Protein AF-0000000079855288 (afdb_homodimer)

InterPro domains:
  IPR000943 RNA polymerase sigma-70 [PS00715] (51-64)
  IPR007627 RNA polymerase sigma-70 region 2 [PF04542] (28-95)
  IPR013325 RNA polymerase sigma factor, region 2 [SSF88946] (9-95)
  IPR014284 RNA polymerase sigma-70-like domain [TIGR02937] (25-199)
  IPR016032 Signal transduction response regulator, C-terminal effector [SSF46894] (146-198)
  IPR016371 RNA polymerase sigma-H factor [PIRSF002939] (2-201)
  IPR036388 Winged helix-like DNA-binding domain superfamily [G3DSA:1.10.10.10] (116-202)

Structure (mmCIF, N/CA/C/O backbone):
data_AF-0000000079855288-model_v1
#
loop_
_entity.id
_entity.type
_entity.pdbx_description
1 polymer 'RNA polymerase sigma factor SigS'
#
loop_
_atom_site.group_PDB
_atom_site.id
_atom_site.type_symbol
_atom_site.label_atom_id
_atom_site.label_alt_id
_atom_site.label_comp_id
_atom_site.label_asym_id
_atom_site.label_entity_id
_atom_site.label_seq_id
_atom_site.pdbx_PDB_ins_code
_atom_site.Cartn_x
_atom_site.Cartn_y
_atom_site.Cartn_z
_atom_site.occupancy
_atom_site.B_iso_or_equiv
_atom_site.auth_seq_id
_atom_site.auth_comp_id
_atom_site.auth_asym_id
_atom_site.auth_atom_id
_atom_site.pdbx_PDB_model_num
ATOM 1 N N . MET A 1 1 ? 21.812 0.173 -15.125 1 45.97 1 MET A N 1
ATOM 2 C CA . MET A 1 1 ? 21.781 1.56 -14.672 1 45.97 1 MET A CA 1
ATOM 3 C C . MET A 1 1 ? 20.375 2.137 -14.789 1 45.97 1 MET A C 1
ATOM 5 O O . MET A 1 1 ? 19.734 2.029 -15.844 1 45.97 1 MET A O 1
ATOM 9 N N . ASN A 1 2 ? 19.641 2.453 -13.617 1 65.38 2 ASN A N 1
ATOM 10 C CA . ASN A 1 2 ? 18.234 2.857 -13.703 1 65.38 2 ASN A CA 1
ATOM 11 C C . ASN A 1 2 ? 18.062 4.117 -14.547 1 65.38 2 ASN A C 1
ATOM 13 O O . ASN A 1 2 ? 18.641 5.16 -14.234 1 65.38 2 ASN A O 1
ATOM 17 N N . ARG A 1 3 ? 17.688 3.936 -15.914 1 80.44 3 ARG A N 1
ATOM 18 C CA . ARG A 1 3 ? 17.422 4.926 -16.953 1 80.44 3 ARG A CA 1
ATOM 19 C C . ARG A 1 3 ? 16.844 6.203 -16.359 1 80.44 3 ARG A C 1
ATOM 21 O O . ARG A 1 3 ? 17.047 7.293 -16.906 1 80.44 3 ARG A O 1
ATOM 28 N N . TYR A 1 4 ? 16.406 6.16 -15.109 1 89.62 4 TYR A N 1
ATOM 29 C CA . TYR A 1 4 ? 15.641 7.297 -14.609 1 89.62 4 TYR A CA 1
ATOM 30 C C . TYR A 1 4 ? 16.375 8 -13.477 1 89.62 4 TYR A C 1
ATOM 32 O O . TYR A 1 4 ? 15.953 9.062 -13.016 1 89.62 4 TYR A O 1
ATOM 40 N N . GLU A 1 5 ? 17.531 7.512 -13.047 1 86.88 5 GLU A N 1
ATOM 41 C CA . GLU A 1 5 ? 18.188 7.934 -11.82 1 86.88 5 GLU A CA 1
ATOM 42 C C . GLU A 1 5 ? 18.688 9.375 -11.922 1 86.88 5 GLU A C 1
ATOM 44 O O . GLU A 1 5 ? 18.812 10.07 -10.914 1 86.88 5 GLU A O 1
ATOM 49 N N . ASN A 1 6 ? 18.938 9.852 -13.125 1 90.06 6 ASN A N 1
ATOM 50 C CA . ASN A 1 6 ? 19.516 11.18 -13.281 1 90.06 6 ASN A CA 1
ATOM 51 C C . ASN A 1 6 ? 18.453 12.211 -13.625 1 90.06 6 ASN A C 1
ATOM 53 O O . ASN A 1 6 ? 18.766 13.359 -13.953 1 90.06 6 ASN A O 1
ATOM 57 N N . MET A 1 7 ? 17.281 11.906 -13.562 1 94.5 7 MET A N 1
ATOM 58 C CA . MET A 1 7 ? 16.172 12.812 -13.867 1 94.5 7 MET A CA 1
ATOM 59 C C . MET A 1 7 ? 15.438 13.219 -12.602 1 94.5 7 MET A C 1
ATOM 61 O O . MET A 1 7 ? 15.359 12.438 -11.648 1 94.5 7 MET A O 1
ATOM 65 N N . THR A 1 8 ? 14.938 14.469 -12.664 1 94.56 8 THR A N 1
ATOM 66 C CA . THR A 1 8 ? 14.109 14.906 -11.547 1 94.56 8 THR A CA 1
ATOM 67 C C . THR A 1 8 ? 12.727 14.258 -11.609 1 94.56 8 THR A C 1
ATOM 69 O O . THR A 1 8 ? 12.305 13.789 -12.664 1 94.56 8 THR A O 1
ATOM 72 N N . ASP A 1 9 ? 12.055 14.219 -10.539 1 96.56 9 ASP A N 1
ATOM 73 C CA . ASP A 1 9 ? 10.711 13.664 -10.508 1 96.56 9 ASP A CA 1
ATOM 74 C C . ASP A 1 9 ? 9.781 14.43 -11.453 1 96.56 9 ASP A C 1
ATOM 76 O O . ASP A 1 9 ? 8.914 13.836 -12.102 1 96.56 9 ASP A O 1
ATOM 80 N N . GLU A 1 10 ? 9.969 15.703 -11.5 1 96.31 10 GLU A N 1
ATOM 81 C CA . GLU A 1 10 ? 9.164 16.562 -12.375 1 96.31 10 GLU A CA 1
ATOM 82 C C . GLU A 1 10 ? 9.375 16.188 -13.844 1 96.31 10 GLU A C 1
ATOM 84 O O . GLU A 1 10 ? 8.414 16.125 -14.609 1 96.31 10 GLU A O 1
ATOM 89 N N . GLN A 1 11 ? 10.609 15.945 -14.172 1 95.31 11 GLN A N 1
ATOM 90 C CA . GLN A 1 11 ? 10.922 15.5 -15.523 1 95.31 11 GLN A CA 1
ATOM 91 C C . GLN A 1 11 ? 10.258 14.156 -15.82 1 95.31 11 GLN A C 1
ATOM 93 O O . GLN A 1 11 ? 9.719 13.953 -16.906 1 95.31 11 GLN A O 1
ATOM 98 N N . LEU A 1 12 ? 10.32 13.305 -14.883 1 96.81 12 LEU A N 1
ATOM 99 C CA . LEU A 1 12 ? 9.734 11.969 -15.031 1 96.81 12 LEU A CA 1
ATOM 100 C C . LEU A 1 12 ? 8.227 12.055 -15.211 1 96.81 12 LEU A C 1
ATOM 102 O O . LEU A 1 12 ? 7.652 11.344 -16.047 1 96.81 12 LEU A O 1
ATOM 106 N N . ILE A 1 13 ? 7.621 12.875 -14.453 1 95.94 13 ILE A N 1
ATOM 107 C CA . ILE A 1 13 ? 6.176 13.039 -14.539 1 95.94 13 ILE A CA 1
ATOM 108 C C . ILE A 1 13 ? 5.801 13.602 -15.914 1 95.94 13 ILE A C 1
ATOM 110 O O . ILE A 1 13 ? 4.781 13.219 -16.484 1 95.94 13 ILE A O 1
ATOM 114 N N . ASP A 1 14 ? 6.617 14.508 -16.422 1 94.88 14 ASP A N 1
ATOM 115 C CA . ASP A 1 14 ? 6.398 15.031 -17.766 1 94.88 14 ASP A CA 1
ATOM 116 C C . ASP A 1 14 ? 6.441 13.914 -18.797 1 94.88 14 ASP A C 1
ATOM 118 O O . ASP A 1 14 ? 5.617 13.875 -19.719 1 94.88 14 ASP A O 1
ATOM 122 N N . MET A 1 15 ? 7.41 13.102 -18.688 1 95.75 15 MET A N 1
ATOM 123 C CA . MET A 1 15 ? 7.535 11.961 -19.594 1 95.75 15 MET A CA 1
ATOM 124 C C . MET A 1 15 ? 6.348 11.016 -19.438 1 95.75 15 MET A C 1
ATOM 126 O O . MET A 1 15 ? 5.887 10.43 -20.422 1 95.75 15 MET A O 1
ATOM 130 N N . LEU A 1 16 ? 5.895 10.859 -18.219 1 95.62 16 LEU A N 1
ATOM 131 C CA . LEU A 1 16 ? 4.707 10.047 -17.969 1 95.62 16 LEU A CA 1
ATOM 132 C C . LEU A 1 16 ? 3.502 10.602 -18.719 1 95.62 16 LEU A C 1
ATOM 134 O O . LEU A 1 16 ? 2.744 9.844 -19.328 1 95.62 16 LEU A O 1
ATOM 138 N N . ARG A 1 17 ? 3.381 11.883 -18.672 1 94.38 17 ARG A N 1
ATOM 139 C CA . ARG A 1 17 ? 2.279 12.531 -19.375 1 94.38 17 ARG A CA 1
ATOM 140 C C . ARG A 1 17 ? 2.4 12.344 -20.891 1 94.38 17 ARG A C 1
ATOM 142 O O . ARG A 1 17 ? 1.396 12.336 -21.609 1 94.38 17 ARG A O 1
ATOM 149 N N . ALA A 1 18 ? 3.598 12.148 -21.344 1 94.81 18 ALA A N 1
ATOM 150 C CA . ALA A 1 18 ? 3.857 11.953 -22.766 1 94.81 18 ALA A CA 1
ATOM 151 C C . ALA A 1 18 ? 3.682 10.484 -23.156 1 94.81 18 ALA A C 1
ATOM 153 O O . ALA A 1 18 ? 3.928 10.109 -24.312 1 94.81 18 ALA A O 1
ATOM 154 N N . GLY A 1 19 ? 3.369 9.641 -22.203 1 92.88 19 GLY A N 1
ATOM 155 C CA . GLY A 1 19 ? 2.945 8.305 -22.594 1 92.88 19 GLY A CA 1
ATOM 156 C C . GLY A 1 19 ? 3.838 7.211 -22.047 1 92.88 19 GLY A C 1
ATOM 157 O O . GLY A 1 19 ? 3.621 6.027 -22.312 1 92.88 19 GLY A O 1
ATOM 158 N N . GLN A 1 20 ? 4.844 7.559 -21.281 1 94 20 GLN A N 1
ATOM 159 C CA . GLN A 1 20 ? 5.73 6.551 -20.703 1 94 20 GLN A CA 1
ATOM 160 C C . GLN A 1 20 ? 5.188 6.023 -19.391 1 94 20 GLN A C 1
ATOM 162 O O . GLN A 1 20 ? 5.68 6.391 -18.312 1 94 20 GLN A O 1
ATOM 167 N N . GLU A 1 21 ? 4.336 5.051 -19.469 1 91.06 21 GLU A N 1
ATOM 168 C CA . GLU A 1 21 ? 3.52 4.594 -18.359 1 91.06 21 GLU A CA 1
ATOM 169 C C . GLU A 1 21 ? 4.371 3.869 -17.312 1 91.06 21 GLU A C 1
ATOM 171 O O . GLU A 1 21 ? 4.016 3.834 -16.125 1 91.06 21 GLU A O 1
ATOM 176 N N . GLU A 1 22 ? 5.488 3.352 -17.703 1 91.69 22 GLU A N 1
ATOM 177 C CA . GLU A 1 22 ? 6.352 2.596 -16.797 1 91.69 22 GLU A CA 1
ATOM 178 C C . GLU A 1 22 ? 6.949 3.5 -15.727 1 91.69 22 GLU A C 1
ATOM 180 O O . GLU A 1 22 ? 7.449 3.016 -14.703 1 91.69 22 GLU A O 1
ATOM 185 N N . ILE A 1 23 ? 6.91 4.762 -15.992 1 95.12 23 ILE A N 1
ATOM 186 C CA . ILE A 1 23 ? 7.484 5.73 -15.062 1 95.12 23 ILE A CA 1
ATOM 187 C C . ILE A 1 23 ? 6.719 5.699 -13.742 1 95.12 23 ILE A C 1
ATOM 189 O O . ILE A 1 23 ? 7.305 5.898 -12.672 1 95.12 23 ILE A O 1
ATOM 193 N N . THR A 1 24 ? 5.43 5.367 -13.805 1 95.19 24 THR A N 1
ATOM 194 C CA . THR A 1 24 ? 4.637 5.258 -12.586 1 95.19 24 THR A CA 1
ATOM 195 C C . THR A 1 24 ? 5.23 4.215 -11.641 1 95.19 24 THR A C 1
ATOM 197 O O . THR A 1 24 ? 5.371 4.465 -10.445 1 95.19 24 THR A O 1
ATOM 200 N N . ASP A 1 25 ? 5.656 3.139 -12.188 1 93.12 25 ASP A N 1
ATOM 201 C CA . ASP A 1 25 ? 6.266 2.078 -11.391 1 93.12 25 ASP A CA 1
ATOM 202 C C . ASP A 1 25 ? 7.531 2.572 -10.688 1 93.12 25 ASP A C 1
ATOM 204 O O . ASP A 1 25 ? 7.758 2.27 -9.516 1 93.12 25 ASP A O 1
ATOM 208 N N . TYR A 1 26 ? 8.258 3.268 -11.453 1 95.44 26 TYR A N 1
ATOM 209 C CA . TYR A 1 26 ? 9.523 3.773 -10.93 1 95.44 26 TYR A CA 1
ATOM 210 C C . TYR A 1 26 ? 9.289 4.73 -9.766 1 95.44 26 TYR A C 1
ATOM 212 O O . TYR A 1 26 ? 9.93 4.617 -8.719 1 95.44 26 TYR A O 1
ATOM 220 N N . ILE A 1 27 ? 8.406 5.645 -9.961 1 97.25 27 ILE A N 1
ATOM 221 C CA . ILE A 1 27 ? 8.148 6.656 -8.945 1 97.25 27 ILE A CA 1
ATOM 222 C C . ILE A 1 27 ? 7.531 6 -7.711 1 97.25 27 ILE A C 1
ATOM 224 O O . ILE A 1 27 ? 7.883 6.344 -6.578 1 97.25 27 ILE A O 1
ATOM 228 N N . MET A 1 28 ? 6.633 5.07 -7.918 1 97 28 MET A N 1
ATOM 229 C CA . MET A 1 28 ? 6.035 4.359 -6.793 1 97 28 MET A CA 1
ATOM 230 C C . MET A 1 28 ? 7.102 3.658 -5.961 1 97 28 MET A C 1
ATOM 232 O O . MET A 1 28 ? 7.078 3.725 -4.73 1 97 28 MET A O 1
ATOM 236 N N . ASN A 1 29 ? 7.996 3.025 -6.617 1 95.38 29 ASN A N 1
ATOM 237 C CA . ASN A 1 29 ? 9.078 2.346 -5.914 1 95.38 29 ASN A CA 1
ATOM 238 C C . ASN A 1 29 ? 9.977 3.334 -5.18 1 95.38 29 ASN A C 1
ATOM 240 O O . ASN A 1 29 ? 10.398 3.08 -4.047 1 95.38 29 ASN A O 1
ATOM 244 N N . LYS A 1 30 ? 10.242 4.41 -5.785 1 96.25 30 LYS A N 1
ATOM 245 C CA . LYS A 1 30 ? 11.117 5.441 -5.238 1 96.25 30 LYS A CA 1
ATOM 246 C C . LYS A 1 30 ? 10.547 6.02 -3.945 1 96.25 30 LYS A C 1
ATOM 248 O O . LYS A 1 30 ? 11.305 6.395 -3.045 1 96.25 30 LYS A O 1
ATOM 253 N N . TYR A 1 31 ? 9.25 6.027 -3.834 1 97.44 31 TYR A N 1
ATOM 254 C CA . TYR A 1 31 ? 8.617 6.746 -2.734 1 97.44 31 TYR A CA 1
ATOM 255 C C . TYR A 1 31 ? 8.07 5.777 -1.692 1 97.44 31 TYR A C 1
ATOM 257 O O . TYR A 1 31 ? 7.383 6.188 -0.754 1 97.44 31 TYR A O 1
ATOM 265 N N . LYS A 1 32 ? 8.336 4.504 -1.78 1 96.5 32 LYS A N 1
ATOM 266 C CA . LYS A 1 32 ? 7.855 3.488 -0.846 1 96.5 32 LYS A CA 1
ATOM 267 C C . LYS A 1 32 ? 8.25 3.832 0.588 1 96.5 32 LYS A C 1
ATOM 269 O O . LYS A 1 32 ? 7.434 3.705 1.506 1 96.5 32 LYS A O 1
ATOM 274 N N . ASN A 1 33 ? 9.453 4.273 0.714 1 95.44 33 ASN A N 1
ATOM 275 C CA . ASN A 1 33 ? 9.953 4.582 2.053 1 95.44 33 ASN A CA 1
ATOM 276 C C . ASN A 1 33 ? 9.219 5.777 2.658 1 95.44 33 ASN A C 1
ATOM 278 O O . ASN A 1 33 ? 8.984 5.816 3.867 1 95.44 33 ASN A O 1
ATOM 282 N N . LEU A 1 34 ? 8.984 6.738 1.833 1 95.81 34 LEU A N 1
ATOM 283 C CA . LEU A 1 34 ? 8.227 7.891 2.312 1 95.81 34 LEU A CA 1
ATOM 284 C C . LEU A 1 34 ? 6.855 7.461 2.82 1 95.81 34 LEU A C 1
ATOM 286 O O . LEU A 1 34 ? 6.422 7.898 3.889 1 95.81 34 LEU A O 1
ATOM 290 N N . VAL A 1 35 ? 6.156 6.613 2.062 1 97.75 35 VAL A N 1
ATOM 291 C CA . VAL A 1 35 ? 4.836 6.121 2.441 1 97.75 35 VAL A CA 1
ATOM 292 C C . VAL A 1 35 ? 4.926 5.367 3.766 1 97.75 35 VAL A C 1
ATOM 294 O O . VAL A 1 35 ? 4.117 5.59 4.668 1 97.75 35 VAL A O 1
ATOM 297 N N . ARG A 1 36 ? 5.887 4.535 3.885 1 94.81 36 ARG A N 1
ATOM 298 C CA . ARG A 1 36 ? 6.055 3.744 5.102 1 94.81 36 ARG A CA 1
ATOM 299 C C . ARG A 1 36 ? 6.281 4.641 6.312 1 94.81 36 ARG A C 1
ATOM 301 O O . ARG A 1 36 ? 5.676 4.434 7.367 1 94.81 36 ARG A O 1
ATOM 308 N N . LYS A 1 37 ? 7.156 5.562 6.199 1 93.31 37 LYS A N 1
ATOM 309 C CA . LYS A 1 37 ? 7.484 6.477 7.289 1 93.31 37 LYS A CA 1
ATOM 310 C C . LYS A 1 37 ? 6.246 7.223 7.773 1 93.31 37 LYS A C 1
ATOM 312 O O . LYS A 1 37 ? 5.984 7.297 8.977 1 93.31 37 LYS A O 1
ATOM 317 N N . LYS A 1 38 ? 5.547 7.719 6.863 1 94.44 38 LYS A N 1
ATOM 318 C CA . LYS A 1 38 ? 4.367 8.508 7.215 1 94.44 38 LYS A CA 1
ATOM 319 C C . LYS A 1 38 ? 3.262 7.625 7.781 1 94.44 38 LYS A C 1
ATOM 321 O O . LYS A 1 38 ? 2.559 8.023 8.711 1 94.44 38 LYS A O 1
ATOM 326 N N . ALA A 1 39 ? 3.072 6.48 7.18 1 94.38 39 ALA A N 1
ATOM 327 C CA . ALA A 1 39 ? 2.086 5.531 7.699 1 94.38 39 ALA A CA 1
ATOM 328 C C . ALA A 1 39 ? 2.426 5.113 9.125 1 94.38 39 ALA A C 1
ATOM 330 O O . ALA A 1 39 ? 1.537 4.984 9.969 1 94.38 39 ALA A O 1
ATOM 331 N N . LYS A 1 40 ? 3.68 4.867 9.391 1 88.88 40 LYS A N 1
ATOM 332 C CA . LYS A 1 40 ? 4.133 4.484 10.727 1 88.88 40 LYS A CA 1
ATOM 333 C C . LYS A 1 40 ? 3.842 5.586 11.742 1 88.88 40 LYS A C 1
ATOM 335 O O . LYS A 1 40 ? 3.416 5.309 12.867 1 88.88 40 LYS A O 1
ATOM 340 N N . ALA A 1 41 ? 4.145 6.766 11.344 1 86.69 41 ALA A N 1
ATOM 341 C CA . ALA A 1 41 ? 3.855 7.902 12.211 1 86.69 41 ALA A CA 1
ATOM 342 C C . ALA A 1 41 ? 2.369 7.965 12.562 1 86.69 41 ALA A C 1
ATOM 344 O O . ALA A 1 41 ? 2.006 8.172 13.719 1 86.69 41 ALA A O 1
ATOM 345 N N . MET A 1 42 ? 1.577 7.773 11.586 1 87.56 42 MET A N 1
ATOM 346 C CA . MET A 1 42 ? 0.13 7.816 11.773 1 87.56 42 MET A CA 1
ATOM 347 C C . MET A 1 42 ? -0.341 6.648 12.633 1 87.56 42 MET A C 1
ATOM 349 O O . MET A 1 42 ? -1.294 6.781 13.406 1 87.56 42 MET A O 1
ATOM 353 N N . TYR A 1 43 ? 0.25 5.566 12.414 1 85.69 43 TYR A N 1
ATOM 354 C CA . TYR A 1 43 ? -0.088 4.375 13.18 1 85.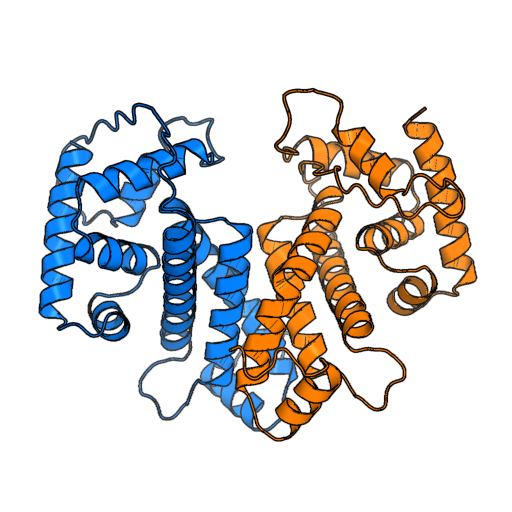69 43 TYR A CA 1
ATOM 355 C C . TYR A 1 43 ? 0.053 4.629 14.68 1 85.69 43 TYR A C 1
ATOM 357 O O . TYR A 1 43 ? -0.722 4.102 15.477 1 85.69 43 TYR A O 1
ATOM 365 N N . LEU A 1 44 ? 0.971 5.402 15.016 1 75.5 44 LEU A N 1
ATOM 366 C CA . LEU A 1 44 ? 1.251 5.707 16.422 1 75.5 44 LEU A CA 1
ATOM 367 C C . LEU A 1 44 ? 0.065 6.414 17.062 1 75.5 44 LEU A C 1
ATOM 369 O O . LEU A 1 44 ? -0.072 6.402 18.297 1 75.5 44 LEU A O 1
ATOM 373 N N . ILE A 1 45 ? -0.731 6.98 16.297 1 73.88 45 ILE A N 1
ATOM 374 C CA . ILE A 1 45 ? -1.835 7.75 16.875 1 73.88 45 ILE A CA 1
ATOM 375 C C . ILE A 1 45 ? -3.158 7.051 16.562 1 73.88 45 ILE A C 1
ATOM 377 O O . ILE A 1 45 ? -4.219 7.508 17 1 73.88 45 ILE A O 1
ATOM 381 N N . GLY A 1 46 ? -3.057 6.035 15.836 1 72.31 46 GLY A N 1
ATOM 382 C CA . GLY A 1 46 ? -4.27 5.27 15.602 1 72.31 46 GLY A CA 1
ATOM 383 C C . GLY A 1 46 ? -4.363 4.707 14.195 1 72.31 46 GLY A C 1
ATOM 384 O O . GLY A 1 46 ? -3.637 5.141 13.297 1 72.31 46 GLY A O 1
ATOM 385 N N . GLY A 1 47 ? -5.031 3.58 14.039 1 74 47 GLY A N 1
ATOM 386 C CA . GLY A 1 47 ? -5.262 2.91 12.773 1 74 47 GLY A CA 1
ATOM 387 C C . GLY A 1 47 ? -4.52 1.594 12.648 1 74 47 GLY A C 1
ATOM 388 O O . GLY A 1 47 ? -3.678 1.269 13.492 1 74 47 GLY A O 1
ATOM 389 N N . GLU A 1 48 ? -4.863 1 11.633 1 82.12 48 GLU A N 1
ATOM 390 C CA . GLU A 1 48 ? -4.223 -0.284 11.367 1 82.12 48 GLU A CA 1
ATOM 391 C C . GLU A 1 48 ? -3.104 -0.141 10.344 1 82.12 48 GLU A C 1
ATOM 393 O O . GLU A 1 48 ? -3.299 0.461 9.281 1 82.12 48 GLU A O 1
ATOM 398 N N . SER A 1 49 ? -1.991 -0.603 10.695 1 85.56 49 SER A N 1
ATOM 399 C CA . SER A 1 49 ? -0.771 -0.42 9.914 1 85.56 49 SER A CA 1
ATOM 400 C C . SER A 1 49 ? -0.983 -0.817 8.461 1 85.56 49 SER A C 1
ATOM 402 O O . SER A 1 49 ? -0.692 -0.038 7.547 1 85.56 49 SER A O 1
ATOM 404 N N . ASP A 1 50 ? -1.551 -2.004 8.195 1 89.62 50 ASP A N 1
ATOM 405 C CA . ASP A 1 50 ? -1.728 -2.498 6.832 1 89.62 50 ASP A CA 1
ATOM 406 C C . ASP A 1 50 ? -2.639 -1.573 6.027 1 89.62 50 ASP A C 1
ATOM 408 O O . ASP A 1 50 ? -2.393 -1.327 4.844 1 89.62 50 ASP A O 1
ATOM 412 N N . ASP A 1 51 ? -3.607 -1.109 6.66 1 93.06 51 ASP A N 1
ATOM 413 C CA . ASP A 1 51 ? -4.543 -0.199 6.008 1 93.06 51 ASP A CA 1
ATOM 414 C C . ASP A 1 51 ? -3.875 1.135 5.684 1 93.06 51 ASP A C 1
ATOM 416 O O . ASP A 1 51 ? -4.066 1.682 4.594 1 93.06 51 ASP A O 1
ATOM 420 N N . LEU A 1 52 ? -3.158 1.589 6.621 1 94.94 52 LEU A N 1
ATOM 421 C CA . LEU A 1 52 ? -2.51 2.885 6.449 1 94.94 52 LEU A CA 1
ATOM 422 C C . LEU A 1 52 ? -1.504 2.842 5.301 1 94.94 52 LEU A C 1
ATOM 424 O O . LEU A 1 52 ? -1.407 3.791 4.52 1 94.94 52 LEU A O 1
ATOM 428 N N . ILE A 1 53 ? -0.808 1.755 5.18 1 96.94 53 ILE A N 1
ATOM 429 C CA . ILE A 1 53 ? 0.136 1.595 4.078 1 96.94 53 ILE A CA 1
ATOM 430 C C . ILE A 1 53 ? -0.609 1.646 2.748 1 96.94 53 ILE A C 1
ATOM 432 O O . ILE A 1 53 ? -0.17 2.314 1.81 1 96.94 53 ILE A O 1
ATOM 436 N N . GLN A 1 54 ? -1.664 0.937 2.67 1 97.44 54 GLN A N 1
ATOM 437 C CA . GLN A 1 54 ? -2.459 0.935 1.445 1 97.44 54 GLN A CA 1
ATOM 438 C C . GLN A 1 54 ? -2.967 2.336 1.118 1 97.44 54 GLN A C 1
ATOM 440 O O . GLN A 1 54 ? -2.84 2.799 -0.018 1 97.44 54 GLN A O 1
ATOM 445 N N . GLU A 1 55 ? -3.486 2.975 2.129 1 97.44 55 GLU A N 1
ATOM 446 C CA . GLU A 1 55 ? -3.982 4.332 1.931 1 97.44 55 GLU A CA 1
ATOM 447 C C . GLU A 1 55 ? -2.857 5.273 1.507 1 97.44 55 GLU A C 1
ATOM 449 O O . GLU A 1 55 ? -3.064 6.16 0.673 1 97.44 55 GLU A O 1
ATOM 454 N N . GLY A 1 56 ? -1.744 5.086 2.148 1 98 56 GLY A N 1
ATOM 455 C CA . GLY A 1 56 ? -0.596 5.875 1.736 1 98 56 GLY A CA 1
ATOM 456 C C . GLY A 1 56 ? -0.234 5.688 0.275 1 98 56 GLY A C 1
ATOM 457 O O . GLY A 1 56 ? 0.061 6.656 -0.427 1 98 56 GLY A O 1
ATOM 458 N N . MET A 1 57 ? -0.305 4.473 -0.167 1 98.25 57 MET A N 1
ATOM 459 C CA . MET A 1 57 ? -0.007 4.164 -1.563 1 98.25 57 MET A CA 1
ATOM 460 C C . MET A 1 57 ? -1.06 4.766 -2.488 1 98.25 57 MET A C 1
ATOM 462 O O . MET A 1 57 ? -0.735 5.246 -3.578 1 98.25 57 MET A O 1
ATOM 466 N N . ILE A 1 58 ? -2.283 4.723 -2.104 1 97.81 58 ILE A N 1
ATOM 467 C CA . ILE A 1 58 ? -3.342 5.367 -2.871 1 97.81 58 ILE A CA 1
ATOM 468 C C . ILE A 1 58 ? -3.068 6.863 -2.977 1 97.81 58 ILE A C 1
ATOM 470 O O . ILE A 1 58 ? -3.191 7.453 -4.055 1 97.81 58 ILE A O 1
ATOM 474 N N . GLY A 1 59 ? -2.674 7.434 -1.853 1 98.19 59 GLY A N 1
ATOM 475 C CA . GLY A 1 59 ? -2.299 8.836 -1.865 1 98.19 59 GLY A CA 1
ATOM 476 C C . GLY A 1 59 ? -1.163 9.141 -2.824 1 98.19 59 GLY A C 1
ATOM 477 O O . GLY A 1 59 ? -1.196 10.156 -3.533 1 98.19 59 GLY A O 1
ATOM 478 N N . LEU A 1 60 ? -0.167 8.305 -2.832 1 98.38 60 LEU A N 1
ATOM 479 C CA . LEU A 1 60 ? 0.966 8.484 -3.734 1 98.38 60 LEU A CA 1
ATOM 480 C C . LEU A 1 60 ? 0.523 8.383 -5.191 1 98.38 60 LEU A C 1
ATOM 482 O O . LEU A 1 60 ? 0.948 9.18 -6.031 1 98.38 60 LEU A O 1
ATOM 486 N N . PHE A 1 61 ? -0.278 7.461 -5.465 1 97.25 61 PHE A N 1
ATOM 487 C CA . PHE A 1 61 ? -0.804 7.324 -6.816 1 97.25 61 PHE A CA 1
ATOM 488 C C . PHE A 1 61 ? -1.541 8.586 -7.242 1 97.25 61 PHE A C 1
ATOM 490 O O . PHE A 1 61 ? -1.369 9.07 -8.367 1 97.25 61 PHE A O 1
ATOM 497 N N . LYS A 1 62 ? -2.383 9.062 -6.402 1 97 62 LYS A N 1
ATOM 498 C CA . LYS A 1 62 ? -3.109 10.297 -6.695 1 97 62 LYS A CA 1
ATOM 499 C C . LYS A 1 62 ? -2.148 11.445 -6.973 1 97 62 LYS A C 1
ATOM 501 O O . LYS A 1 62 ? -2.402 12.281 -7.848 1 97 62 LYS A O 1
ATOM 506 N N . ALA A 1 63 ? -1.122 11.484 -6.191 1 97.62 63 ALA A N 1
ATOM 507 C CA . ALA A 1 63 ? -0.117 12.523 -6.41 1 97.62 63 ALA A CA 1
ATOM 508 C C . ALA A 1 63 ? 0.469 12.43 -7.816 1 97.62 63 ALA A C 1
ATOM 510 O O . ALA A 1 63 ? 0.604 13.445 -8.508 1 97.62 63 ALA A O 1
ATOM 511 N N . ILE A 1 64 ? 0.827 11.234 -8.203 1 97.06 64 ILE A N 1
ATOM 512 C CA . ILE A 1 64 ? 1.398 11.008 -9.523 1 97.06 64 ILE A CA 1
ATOM 513 C C . ILE A 1 64 ? 0.39 11.406 -10.594 1 97.06 64 ILE A C 1
ATOM 515 O O . ILE A 1 64 ? 0.745 12.062 -11.578 1 97.06 64 ILE A O 1
ATOM 519 N N . ARG A 1 65 ? -0.826 11.062 -10.383 1 94.56 65 ARG A N 1
ATOM 520 C CA . ARG A 1 65 ? -1.9 11.312 -11.344 1 94.56 65 ARG A CA 1
ATOM 521 C C . ARG A 1 65 ? -2.197 12.805 -11.453 1 94.56 65 ARG A C 1
ATOM 523 O O . ARG A 1 65 ? -2.342 13.336 -12.555 1 94.56 65 ARG A O 1
ATOM 530 N N . ASP A 1 66 ? -2.199 13.523 -10.352 1 95.12 66 ASP A N 1
ATOM 531 C CA . ASP A 1 66 ? -2.807 14.852 -10.312 1 95.12 66 ASP A CA 1
ATOM 532 C C . ASP A 1 66 ? -1.742 15.945 -10.344 1 95.12 66 ASP A C 1
ATOM 534 O O . ASP A 1 66 ? -2.057 17.109 -10.57 1 95.12 66 ASP A O 1
ATOM 538 N N . TYR A 1 67 ? -0.504 15.602 -10.219 1 96.56 67 TYR A N 1
ATOM 539 C CA . TYR A 1 67 ? 0.549 16.609 -10.156 1 96.56 67 TYR A CA 1
ATOM 540 C C . TYR A 1 67 ? 0.636 17.391 -11.461 1 96.56 67 TYR A C 1
ATOM 542 O O . TYR A 1 67 ? 0.623 16.812 -12.539 1 96.56 67 TYR A O 1
ATOM 550 N N . LYS A 1 68 ? 0.732 18.641 -11.273 1 92.19 68 LYS A N 1
ATOM 551 C CA . LYS A 1 68 ? 0.937 19.547 -12.406 1 92.19 68 LYS A CA 1
ATOM 552 C C . LYS A 1 68 ? 2.252 20.312 -12.273 1 92.19 68 LYS A C 1
ATOM 554 O O . LYS A 1 68 ? 2.488 20.984 -11.266 1 92.19 68 LYS A O 1
ATOM 559 N N . ILE A 1 69 ? 2.99 20.297 -13.289 1 84.62 69 ILE A N 1
ATOM 560 C CA . ILE A 1 69 ? 4.336 20.859 -13.289 1 84.62 69 ILE A CA 1
ATOM 561 C C . ILE A 1 69 ? 4.258 22.375 -13.156 1 84.62 69 ILE A C 1
ATOM 563 O O . ILE A 1 69 ? 5.164 23 -12.602 1 84.62 69 ILE A O 1
ATOM 567 N N . GLU A 1 70 ? 3.254 22.922 -13.656 1 82.94 70 GLU A N 1
ATOM 568 C CA . GLU A 1 70 ? 3.102 24.375 -13.625 1 82.94 70 GLU A CA 1
ATOM 569 C C . GLU A 1 70 ? 2.908 24.875 -12.195 1 82.94 70 GLU A C 1
ATOM 571 O O . GLU A 1 70 ? 3.047 26.062 -11.922 1 82.94 70 GLU A O 1
ATOM 576 N N . LYS A 1 71 ? 2.799 23.984 -11.352 1 73.94 71 LYS A N 1
ATOM 577 C CA . LYS A 1 71 ? 2.609 24.391 -9.961 1 73.94 71 LYS A CA 1
ATOM 578 C C . LYS A 1 71 ? 3.943 24.734 -9.305 1 73.94 71 LYS A C 1
ATOM 580 O O . LYS A 1 71 ? 4.996 24.25 -9.734 1 73.94 71 LYS A O 1
ATOM 585 N N . GLU A 1 72 ? 3.898 25.5 -8.336 1 79 72 GLU A N 1
ATOM 586 C CA . GLU A 1 72 ? 5.082 26 -7.648 1 79 72 GLU A CA 1
ATOM 587 C C . GLU A 1 72 ? 5.695 24.938 -6.738 1 79 72 GLU A C 1
ATOM 589 O O . GLU A 1 72 ? 6.902 24.953 -6.496 1 79 72 GLU A O 1
ATOM 594 N N . ALA A 1 73 ? 5.012 24 -6.43 1 89.31 73 ALA A N 1
ATOM 595 C CA . ALA A 1 73 ? 5.52 23.016 -5.484 1 89.31 73 ALA A CA 1
ATOM 596 C C . ALA A 1 73 ? 6.238 21.875 -6.211 1 89.31 73 ALA A C 1
ATOM 598 O O . ALA A 1 73 ? 5.844 21.484 -7.312 1 89.31 73 ALA A O 1
ATOM 599 N N . SER A 1 74 ? 7.324 21.422 -5.574 1 94.56 74 SER A N 1
ATOM 600 C CA . SER A 1 74 ? 7.988 20.219 -6.094 1 94.56 74 SER A CA 1
ATOM 601 C C . SER A 1 74 ? 7.07 19 -6.031 1 94.56 74 SER A C 1
ATOM 603 O O . SER A 1 74 ? 6.102 19 -5.27 1 94.56 74 SER A O 1
ATOM 605 N N . PHE A 1 75 ? 7.383 18.047 -6.824 1 96.94 75 PHE A N 1
ATOM 606 C CA . PHE A 1 75 ? 6.594 16.828 -6.746 1 96.94 75 PHE A CA 1
ATOM 607 C C . PHE A 1 75 ? 6.699 16.203 -5.359 1 96.94 75 PHE A C 1
ATOM 609 O O . PHE A 1 75 ? 5.711 15.688 -4.824 1 96.94 75 PHE A O 1
ATOM 616 N N . PHE A 1 76 ? 7.871 16.219 -4.789 1 95.62 76 PHE A N 1
ATOM 617 C CA . PHE A 1 76 ? 8.078 15.664 -3.455 1 95.62 76 PHE A CA 1
ATOM 618 C C . PHE A 1 76 ? 7.102 16.281 -2.459 1 95.62 76 PHE A C 1
ATOM 620 O O . PHE A 1 76 ? 6.406 15.562 -1.736 1 95.62 76 PHE A O 1
ATOM 627 N N . SER A 1 77 ? 7.043 17.578 -2.443 1 94.31 77 SER A N 1
ATOM 628 C CA . SER A 1 77 ? 6.16 18.297 -1.521 1 94.31 77 SER A CA 1
ATOM 629 C C . SER A 1 77 ? 4.695 17.953 -1.788 1 94.31 77 SER A C 1
ATOM 631 O O . SER A 1 77 ? 3.912 17.781 -0.852 1 94.31 77 SER A O 1
ATOM 633 N N . PHE A 1 78 ? 4.391 17.891 -3.043 1 96.31 78 PHE A N 1
ATOM 634 C CA . PHE A 1 78 ? 3.027 17.562 -3.436 1 96.31 78 PHE A CA 1
ATOM 635 C C . PHE A 1 78 ? 2.672 16.141 -3.018 1 96.31 78 PHE A C 1
ATOM 637 O O . PHE A 1 78 ? 1.576 15.891 -2.514 1 96.31 78 PHE A O 1
ATOM 644 N N . ALA A 1 79 ? 3.584 15.211 -3.258 1 97.44 79 ALA A N 1
ATOM 645 C CA . ALA A 1 79 ? 3.385 13.82 -2.865 1 97.44 79 ALA A CA 1
ATOM 646 C C . ALA A 1 79 ? 3.209 13.695 -1.355 1 97.44 79 ALA A C 1
ATOM 648 O O . ALA A 1 79 ? 2.33 12.977 -0.883 1 97.44 79 ALA A O 1
ATOM 649 N N . GLU A 1 80 ? 4.016 14.383 -0.607 1 96.62 80 GLU A N 1
ATOM 650 C CA . GLU A 1 80 ? 3.898 14.375 0.848 1 96.62 80 GLU A CA 1
ATOM 651 C C . GLU A 1 80 ? 2.502 14.797 1.293 1 96.62 80 GLU A C 1
ATOM 653 O O . GLU A 1 80 ? 1.909 14.172 2.176 1 96.62 80 GLU A O 1
ATOM 658 N N . LEU A 1 81 ? 2.064 15.828 0.69 1 96.31 81 LEU A N 1
ATOM 659 C CA . LEU A 1 81 ? 0.746 16.359 1.019 1 96.31 81 LEU A CA 1
ATOM 660 C C . LEU A 1 81 ? -0.346 15.344 0.705 1 96.31 81 LEU A C 1
ATOM 662 O O . LEU A 1 81 ? -1.23 15.102 1.529 1 96.31 81 LEU A O 1
ATOM 666 N N . CYS A 1 82 ? -0.31 14.805 -0.494 1 96.81 82 CYS A N 1
ATOM 667 C CA . CYS A 1 82 ? -1.327 13.852 -0.928 1 96.81 82 CYS A CA 1
ATOM 668 C C . CYS A 1 82 ? -1.339 12.625 -0.032 1 96.81 82 CYS A C 1
ATOM 670 O O . CYS A 1 82 ? -2.404 12.156 0.38 1 96.81 82 CYS A O 1
ATOM 672 N N . ILE A 1 83 ? -0.207 12.086 0.267 1 98.12 83 ILE A N 1
ATOM 673 C CA . ILE A 1 83 ? -0.079 10.906 1.111 1 98.12 83 ILE A CA 1
ATOM 674 C C . ILE A 1 83 ? -0.647 11.195 2.498 1 98.12 83 ILE A C 1
ATOM 676 O O . ILE A 1 83 ? -1.484 10.445 3.004 1 98.12 83 ILE A O 1
ATOM 680 N N . SER A 1 84 ? -0.239 12.328 3.07 1 96.5 84 SER A N 1
ATOM 681 C CA . SER A 1 84 ? -0.67 12.68 4.418 1 96.5 84 SER A CA 1
ATOM 682 C C . SER A 1 84 ? -2.176 12.914 4.473 1 96.5 84 SER A C 1
ATOM 684 O O . SER A 1 84 ? -2.838 12.508 5.43 1 96.5 84 SER A O 1
ATOM 686 N N . ARG A 1 85 ? -2.666 13.578 3.49 1 96.44 85 ARG A N 1
ATOM 687 C CA . ARG A 1 85 ? -4.105 13.82 3.416 1 96.44 85 ARG A CA 1
ATOM 688 C C . ARG A 1 85 ? -4.875 12.508 3.34 1 96.44 85 ARG A C 1
ATOM 690 O O . ARG A 1 85 ? -5.906 12.352 3.994 1 96.44 85 ARG A O 1
ATOM 697 N N . GLN A 1 86 ? -4.402 11.617 2.498 1 96.62 86 GLN A N 1
ATOM 698 C CA . GLN A 1 86 ? -5.051 10.32 2.354 1 96.62 86 GLN A CA 1
ATOM 699 C C . GLN A 1 86 ? -5.035 9.547 3.668 1 96.62 86 GLN A C 1
ATOM 701 O O . GLN A 1 86 ? -6.039 8.945 4.055 1 96.62 86 GLN A O 1
ATOM 706 N N . LEU A 1 87 ? -3.936 9.523 4.328 1 96.12 87 LEU A N 1
ATOM 707 C CA . LEU A 1 87 ? -3.799 8.852 5.613 1 96.12 87 LEU A CA 1
ATOM 708 C C . LEU A 1 87 ? -4.742 9.453 6.648 1 96.12 87 LEU A C 1
ATOM 710 O O . LEU A 1 87 ? -5.438 8.734 7.363 1 96.12 87 LEU A O 1
ATOM 714 N N . TYR A 1 88 ? -4.723 10.742 6.707 1 92.81 88 TYR A N 1
ATOM 715 C CA . TYR A 1 88 ? -5.574 11.477 7.637 1 92.81 88 TYR A CA 1
ATOM 716 C C . TYR A 1 88 ? -7.043 11.133 7.418 1 92.81 88 TYR A C 1
ATOM 718 O O . TYR A 1 88 ? -7.766 10.828 8.375 1 92.81 88 TYR A O 1
ATOM 726 N N . SER A 1 89 ? -7.469 11.164 6.188 1 92.88 89 SER A N 1
ATOM 727 C CA . SER A 1 89 ? -8.852 10.859 5.844 1 92.88 89 SER A CA 1
ATOM 728 C C . SER A 1 89 ? -9.227 9.438 6.25 1 92.88 89 SER A C 1
ATOM 730 O O . SER A 1 89 ? -10.344 9.188 6.695 1 92.88 89 SER A O 1
ATOM 732 N N . ALA A 1 90 ? -8.336 8.547 6.039 1 91.44 90 ALA A N 1
ATOM 733 C CA . ALA A 1 90 ? -8.578 7.148 6.387 1 91.44 90 ALA A CA 1
ATOM 734 C C . ALA A 1 90 ? -8.773 6.988 7.891 1 91.44 90 ALA A C 1
ATOM 736 O O . ALA A 1 90 ? -9.664 6.258 8.328 1 91.44 90 ALA A O 1
ATOM 737 N N . VAL A 1 91 ? -7.969 7.617 8.672 1 88.38 91 VAL A N 1
ATOM 738 C CA . VAL A 1 91 ? -8.047 7.547 10.125 1 88.38 91 VAL A CA 1
ATOM 739 C C . VAL A 1 91 ? -9.344 8.195 10.609 1 88.38 91 VAL A C 1
ATOM 741 O O . VAL A 1 91 ? -10 7.676 11.516 1 88.38 91 VAL A O 1
ATOM 744 N N . GLN A 1 92 ? -9.719 9.32 10.016 1 86.25 92 GLN A N 1
ATOM 745 C CA . GLN A 1 92 ? -10.969 9.992 10.359 1 86.25 92 GLN A CA 1
ATOM 746 C C . GLN A 1 92 ? -12.172 9.102 10.078 1 86.25 92 GLN A C 1
ATOM 748 O O . GLN A 1 92 ? -13.117 9.055 10.867 1 86.25 92 GLN A O 1
ATOM 753 N N . ALA A 1 93 ? -12.094 8.43 8.969 1 83.94 93 ALA A N 1
ATOM 754 C CA . ALA A 1 93 ? -13.195 7.547 8.586 1 83.94 93 ALA A CA 1
ATOM 755 C C . ALA A 1 93 ? -13.297 6.359 9.539 1 83.94 93 ALA A C 1
ATOM 757 O O . ALA A 1 93 ? -14.398 5.93 9.891 1 83.94 93 ALA A O 1
ATOM 758 N N . SER A 1 94 ? -12.211 5.793 9.945 1 80.38 94 SER A N 1
ATOM 759 C CA . SER A 1 94 ? -12.188 4.656 10.859 1 80.38 94 SER A CA 1
ATOM 760 C C . SER A 1 94 ? -12.742 5.031 12.227 1 80.38 94 SER A C 1
ATOM 762 O O . SER A 1 94 ? -13.453 4.238 12.852 1 80.38 94 SER A O 1
ATOM 764 N N . ASN A 1 95 ? -12.305 6.18 12.727 1 72.75 95 ASN A N 1
ATOM 765 C CA . ASN A 1 95 ? -12.781 6.664 14.016 1 72.75 95 ASN A CA 1
ATOM 766 C C . ASN A 1 95 ? -14.281 6.91 14.008 1 72.75 95 ASN A C 1
ATOM 768 O O . ASN A 1 95 ? -14.945 6.77 15.031 1 72.75 95 ASN A O 1
ATOM 772 N N . ARG A 1 96 ? -14.719 7.223 12.953 1 64.88 96 ARG A N 1
ATOM 773 C CA . ARG A 1 96 ? -16.156 7.422 12.82 1 64.88 96 ARG A CA 1
ATOM 774 C C . ARG A 1 96 ? -16.906 6.102 12.938 1 64.88 96 ARG A C 1
ATOM 776 O O . ARG A 1 96 ? -17.984 6.043 13.523 1 64.88 96 ARG A O 1
ATOM 783 N N . LEU A 1 97 ? -16.156 5.117 12.438 1 56.56 97 LEU A N 1
ATOM 784 C CA . LEU A 1 97 ? -16.766 3.793 12.484 1 56.56 97 LEU A CA 1
ATOM 785 C C . LEU A 1 97 ? -16.578 3.154 13.852 1 56.56 97 LEU A C 1
ATOM 787 O O . LEU A 1 97 ? -17.422 2.379 14.305 1 56.56 97 LEU A O 1
ATOM 791 N N . LYS A 1 98 ? -15.344 3.363 14.57 1 54 98 LYS A N 1
ATOM 792 C CA . LYS A 1 98 ? -15.07 2.811 15.891 1 54 98 LYS A CA 1
ATOM 793 C C . LYS A 1 98 ? -15.852 3.551 16.969 1 54 98 LYS A C 1
ATOM 795 O O . LYS A 1 98 ? -15.992 3.055 18.094 1 54 98 LYS A O 1
ATOM 800 N N . HIS A 1 99 ? -16.062 4.734 17.047 1 50 99 HIS A N 1
ATOM 801 C CA . HIS A 1 99 ? -16.734 5.336 18.188 1 50 99 HIS A CA 1
ATOM 802 C C . HIS A 1 99 ? -17.812 4.41 18.75 1 50 99 HIS A C 1
ATOM 804 O O . HIS A 1 99 ? -18.797 4.875 19.312 1 50 99 HIS A O 1
ATOM 810 N N . ILE A 1 100 ? -17.75 3.184 18.422 1 37.47 100 ILE A N 1
ATOM 811 C CA . ILE A 1 100 ? -18.312 2.43 19.531 1 37.47 100 ILE A CA 1
ATOM 812 C C . ILE A 1 100 ? -17.297 2.363 20.672 1 37.47 100 ILE A C 1
ATOM 814 O O . ILE A 1 100 ? -16.125 2.094 20.453 1 37.47 100 ILE A O 1
ATOM 818 N N . PRO A 1 101 ? -17.578 2.771 21.969 1 32.25 101 PRO A N 1
ATOM 819 C CA . PRO A 1 101 ? -16.812 3.078 23.172 1 32.25 101 PRO A CA 1
ATOM 820 C C . PRO A 1 101 ? -15.859 1.951 23.578 1 32.25 101 PRO A C 1
ATOM 822 O O . PRO A 1 101 ? -16.312 0.843 23.891 1 32.25 101 PRO A O 1
ATOM 825 N N . LEU A 1 102 ? -14.992 1.569 22.828 1 30.06 102 LEU A N 1
ATOM 826 C CA . LEU A 1 102 ? -14.203 0.489 23.406 1 30.06 102 LEU A CA 1
ATOM 827 C C . LEU A 1 102 ? -13.461 0.966 24.656 1 30.06 102 LEU A C 1
ATOM 829 O O . LEU A 1 102 ? -12.828 2.025 24.641 1 30.06 102 LEU A O 1
ATOM 833 N N . ASN A 1 103 ? -13.68 0.429 25.828 1 26.09 103 ASN A N 1
ATOM 834 C CA . ASN A 1 103 ? -13.25 0.54 27.219 1 26.09 103 ASN A CA 1
ATOM 835 C C . ASN A 1 103 ? -11.734 0.349 27.344 1 26.09 103 ASN A C 1
ATOM 837 O O . ASN A 1 103 ? -11.242 -0.013 28.422 1 26.09 103 ASN A O 1
ATOM 841 N N . SER A 1 104 ? -10.961 0.588 26.438 1 27.19 104 SER A N 1
ATOM 842 C CA . SER A 1 104 ? -9.625 0.053 26.719 1 27.19 104 SER A CA 1
ATOM 843 C C . SER A 1 104 ? -8.922 0.866 27.797 1 27.19 104 SER A C 1
ATOM 845 O O . SER A 1 104 ? -9.047 2.092 27.844 1 27.19 104 SER A O 1
ATOM 847 N N . TYR A 1 105 ? -8.219 0.229 28.844 1 23.61 105 TYR A N 1
ATOM 848 C CA . TYR A 1 105 ? -7.637 0.43 30.172 1 23.61 105 TYR A CA 1
ATOM 849 C C . TYR A 1 105 ? -6.398 1.318 30.094 1 23.61 105 TYR A C 1
ATOM 851 O O . TYR A 1 105 ? -5.922 1.631 29 1 23.61 105 TYR A O 1
ATOM 859 N N . VAL A 1 106 ? -4.992 0.805 30.422 1 23.19 106 VAL A N 1
ATOM 860 C CA . VAL A 1 106 ? -4.094 1.167 31.516 1 23.19 106 VAL A CA 1
ATOM 861 C C . VAL A 1 106 ? -3.176 2.305 31.078 1 23.19 106 VAL A C 1
ATOM 863 O O . VAL A 1 106 ? -2.988 2.531 29.875 1 23.19 106 VAL A O 1
ATOM 866 N N . SER A 1 107 ? -1.915 2.547 31.797 1 23.92 107 SER A N 1
ATOM 867 C CA . SER A 1 107 ? -1.244 3.449 32.719 1 23.92 107 SER A CA 1
ATOM 868 C C . SER A 1 107 ? 0.021 4.039 32.125 1 23.92 107 SER A C 1
ATOM 870 O O . SER A 1 107 ? 0.943 3.301 31.75 1 23.92 107 SER A O 1
ATOM 872 N N . LEU A 1 108 ? -0.009 4.711 31.125 1 27.33 108 LEU A N 1
ATOM 873 C CA . LEU A 1 108 ? 1.24 5.109 30.484 1 27.33 108 LEU A CA 1
ATOM 874 C C . LEU A 1 108 ? 1.952 6.18 31.297 1 27.33 108 LEU A C 1
ATOM 876 O O . LEU A 1 108 ? 1.472 7.312 31.406 1 27.33 108 LEU A O 1
ATOM 880 N N . TYR A 1 109 ? 2.822 5.754 32.219 1 25.56 109 TYR A N 1
ATOM 881 C CA . TYR A 1 109 ? 3.479 6.648 33.156 1 25.56 109 TYR A CA 1
ATOM 882 C C . TYR A 1 109 ? 4.68 7.332 32.531 1 25.56 109 TYR A C 1
ATOM 884 O O . TYR A 1 109 ? 5.66 6.672 32.156 1 25.56 109 TYR A O 1
ATOM 892 N N . LEU A 1 110 ? 4.539 7.996 31.438 1 29.22 110 LEU A N 1
ATOM 893 C CA . LEU A 1 110 ? 5.738 8.609 30.875 1 29.22 110 LEU A CA 1
ATOM 894 C C . LEU A 1 110 ? 6.258 9.719 31.781 1 29.22 110 LEU A C 1
ATOM 896 O O . LEU A 1 110 ? 5.508 10.633 32.156 1 29.22 110 LEU A O 1
ATOM 900 N N . ASP A 1 111 ? 7.34 9.422 32.469 1 24.42 111 ASP A N 1
ATOM 901 C CA . ASP A 1 111 ? 8.102 10.383 33.25 1 24.42 111 ASP A CA 1
ATOM 902 C C . ASP A 1 111 ? 8.844 11.367 32.344 1 24.42 111 ASP A C 1
ATOM 904 O O . ASP A 1 111 ? 9.664 10.969 31.531 1 24.42 111 ASP A O 1
ATOM 908 N N . VAL A 1 112 ? 8.359 12.523 31.969 1 27.84 112 VAL A N 1
ATOM 909 C CA . VAL A 1 112 ? 8.742 13.719 31.234 1 27.84 112 VAL A CA 1
ATOM 910 C C . VAL A 1 112 ? 9.898 14.414 31.938 1 27.84 112 VAL A C 1
ATOM 912 O O . VAL A 1 112 ? 9.727 14.945 33.031 1 27.84 112 VAL A O 1
ATOM 915 N N . ASN A 1 113 ? 11.172 13.844 31.812 1 26.28 113 ASN A N 1
ATOM 916 C CA . ASN A 1 113 ? 12.148 14.75 32.406 1 26.28 113 ASN A CA 1
ATOM 917 C C . ASN A 1 113 ? 12.32 16.016 31.562 1 26.28 113 ASN A C 1
ATOM 919 O O . ASN A 1 113 ? 12.109 15.984 30.344 1 26.28 113 ASN A O 1
ATOM 923 N N . HIS A 1 114 ? 12.516 17.297 32.062 1 25.03 114 HIS A N 1
ATOM 924 C CA . HIS A 1 114 ? 12.469 18.734 31.875 1 25.03 114 HIS A CA 1
ATOM 925 C C . HIS A 1 114 ? 13.594 19.203 30.953 1 25.03 114 HIS A C 1
ATOM 927 O O . HIS A 1 114 ? 13.75 20.406 30.734 1 25.03 114 HIS A O 1
ATOM 933 N N . SER A 1 115 ? 14.602 18.484 30.422 1 27.72 115 SER A N 1
ATOM 934 C CA . SER A 1 115 ? 15.68 19.438 30.234 1 27.72 115 SER A CA 1
ATOM 935 C C . SER A 1 115 ? 15.344 20.453 29.141 1 27.72 115 SER A C 1
ATOM 937 O O . SER A 1 115 ? 14.438 20.219 28.344 1 27.72 115 SER A O 1
ATOM 939 N N . THR A 1 116 ? 16.359 21.359 28.672 1 28.78 116 THR A N 1
ATOM 940 C CA . THR A 1 116 ? 16.516 22.688 28.078 1 28.78 116 THR A CA 1
ATOM 941 C C . THR A 1 116 ? 15.945 22.719 26.672 1 28.78 116 THR A C 1
ATOM 943 O O . THR A 1 116 ? 15.086 23.547 26.359 1 28.78 116 THR A O 1
ATOM 946 N N . GLU A 1 117 ? 16.766 23.281 25.578 1 31.36 117 GLU A N 1
ATOM 947 C CA . GLU A 1 117 ? 16.625 24.156 24.422 1 31.36 117 GLU A CA 1
ATOM 948 C C . GLU A 1 117 ? 16.031 23.406 23.234 1 31.36 117 GLU A C 1
ATOM 950 O O . GLU A 1 117 ? 15.484 24.016 22.312 1 31.36 117 GLU A O 1
ATOM 955 N N . GLU A 1 118 ? 16.688 22.344 22.812 1 33.38 118 GLU A N 1
ATOM 956 C CA . GLU A 1 118 ? 16.609 21.906 21.422 1 33.38 118 GLU A CA 1
ATOM 957 C C . GLU A 1 118 ? 15.234 21.297 21.125 1 33.38 118 GLU A C 1
ATOM 959 O O . GLU A 1 118 ? 14.688 20.547 21.938 1 33.38 118 GLU A O 1
ATOM 964 N N . GLU A 1 119 ? 14.438 21.984 20.172 1 34.41 119 GLU A N 1
ATOM 965 C CA . GLU A 1 119 ? 13.133 21.641 19.625 1 34.41 119 GLU A CA 1
ATOM 966 C C . GLU A 1 119 ? 13.031 20.141 19.344 1 34.41 119 GLU A C 1
ATOM 968 O O . GLU A 1 119 ? 13.688 19.625 18.438 1 34.41 119 GLU A O 1
ATOM 973 N N . THR A 1 120 ? 13.055 19.359 20.266 1 36.41 120 THR A N 1
ATOM 974 C CA . THR A 1 120 ? 12.898 17.922 20.047 1 36.41 120 THR A CA 1
ATOM 975 C C . THR A 1 120 ? 11.641 17.625 19.234 1 36.41 120 THR A C 1
ATOM 977 O O . THR A 1 120 ? 10.547 18.078 19.578 1 36.41 120 THR A O 1
ATOM 980 N N . PRO A 1 121 ? 11.805 17.312 18.016 1 47.06 121 PRO A N 1
ATOM 981 C CA . PRO A 1 121 ? 10.648 17.062 17.156 1 47.06 121 PRO A CA 1
ATOM 982 C C . PRO A 1 121 ? 9.586 16.203 17.828 1 47.06 121 PRO A C 1
ATOM 984 O O . PRO A 1 121 ? 9.906 15.344 18.656 1 47.06 121 PRO A O 1
ATOM 987 N N . LEU A 1 122 ? 8.438 16.828 17.938 1 49.53 122 LEU A N 1
ATOM 988 C CA . LEU A 1 122 ? 7.234 16.203 18.469 1 49.53 122 LEU A CA 1
ATOM 989 C C . LEU A 1 122 ? 7.258 14.695 18.219 1 49.53 122 LEU A C 1
ATOM 991 O O . LEU A 1 122 ? 6.863 13.914 19.094 1 49.53 122 LEU A O 1
ATOM 995 N N . LEU A 1 123 ? 7.82 14.367 17.062 1 47.38 123 LEU A N 1
ATOM 996 C CA . LEU A 1 123 ? 7.902 12.953 16.719 1 47.38 123 LEU A CA 1
ATOM 997 C C . LEU A 1 123 ? 8.773 12.195 17.719 1 47.38 123 LEU A C 1
ATOM 999 O O . LEU A 1 123 ? 8.445 11.07 18.109 1 47.38 123 LEU A O 1
ATOM 1003 N N . GLU A 1 124 ? 9.898 12.797 18.016 1 49.56 124 GLU A N 1
ATOM 1004 C CA . GLU A 1 124 ? 10.805 12.18 18.984 1 49.56 124 GLU A CA 1
ATOM 1005 C C . GLU A 1 124 ? 10.125 12.016 20.344 1 49.56 124 GLU A C 1
ATOM 1007 O O . GLU A 1 124 ? 10.336 11.016 21.031 1 49.56 124 GLU A O 1
ATOM 1012 N N . VAL A 1 125 ? 9.344 12.953 20.562 1 50.28 125 VAL A N 1
ATOM 1013 C CA . VAL A 1 125 ? 8.609 12.906 21.828 1 50.28 125 VAL A CA 1
ATOM 1014 C C . VAL A 1 125 ? 7.613 11.75 21.812 1 50.28 125 VAL A C 1
ATOM 1016 O O . VAL A 1 125 ? 7.52 10.984 22.766 1 50.28 125 VAL A O 1
ATOM 1019 N N . LEU A 1 126 ? 6.977 11.688 20.719 1 50.94 126 LEU A N 1
ATOM 1020 C CA . LEU A 1 126 ? 6 10.609 20.578 1 50.94 126 LEU A CA 1
ATOM 1021 C C . LEU A 1 126 ? 6.684 9.25 20.547 1 50.94 126 LEU A C 1
ATOM 1023 O O . LEU A 1 126 ? 6.184 8.289 21.125 1 50.94 126 LEU A O 1
ATOM 1027 N N . GLN A 1 127 ? 7.852 9.305 19.812 1 50.03 127 GLN A N 1
ATOM 1028 C CA . GLN A 1 127 ? 8.648 8.078 19.766 1 50.03 127 GLN A CA 1
ATOM 1029 C C . GLN A 1 127 ? 9.156 7.707 21.156 1 50.03 127 GLN A C 1
ATOM 1031 O O . GLN A 1 127 ? 9.266 6.523 21.5 1 50.03 127 GLN A O 1
ATOM 1036 N N . SER A 1 128 ? 9.641 8.695 21.766 1 47.53 128 SER A N 1
ATOM 1037 C CA . SER A 1 128 ? 10.125 8.477 23.109 1 47.53 128 SER A CA 1
ATOM 1038 C C . SER A 1 128 ? 9.031 7.918 24.016 1 47.53 128 SER A C 1
ATOM 1040 O O . SER A 1 128 ? 9.312 7.246 25.016 1 47.53 128 SER A O 1
ATOM 1042 N N . LEU A 1 129 ? 7.902 8.273 23.766 1 44.88 129 LEU A N 1
ATOM 1043 C CA . LEU A 1 129 ? 6.754 7.723 24.469 1 44.88 129 LEU A CA 1
ATOM 1044 C C . LEU A 1 129 ? 6.637 6.219 24.234 1 44.88 129 LEU A C 1
ATOM 1046 O O . LEU A 1 129 ? 6.113 5.492 25.078 1 44.88 129 LEU A O 1
ATOM 1050 N N . THR A 1 130 ? 7.07 5.855 23.109 1 42.91 130 THR A N 1
ATOM 1051 C CA . THR A 1 130 ? 6.984 4.457 22.703 1 42.91 130 THR A CA 1
ATOM 1052 C C . THR A 1 130 ? 8.25 3.699 23.109 1 42.91 130 THR A C 1
ATOM 1054 O O . THR A 1 130 ? 8.234 2.471 23.203 1 42.91 130 THR A O 1
ATOM 1057 N N . GLU A 1 131 ? 9.375 4.359 23.172 1 39.78 131 GLU A N 1
ATOM 1058 C CA . GLU A 1 131 ? 10.672 3.701 23.359 1 39.78 131 GLU A CA 1
ATOM 1059 C C . GLU A 1 131 ? 10.867 3.266 24.797 1 39.78 131 GLU A C 1
ATOM 1061 O O . GLU A 1 131 ? 11.906 2.711 25.156 1 39.78 131 GLU A O 1
ATOM 1066 N N . LYS A 1 132 ? 10.133 3.531 25.781 1 37.12 132 LYS A N 1
ATOM 1067 C CA . LYS A 1 132 ? 10.648 3.102 27.078 1 37.12 132 LYS A CA 1
ATOM 1068 C C . LYS A 1 132 ? 11.18 1.672 27.016 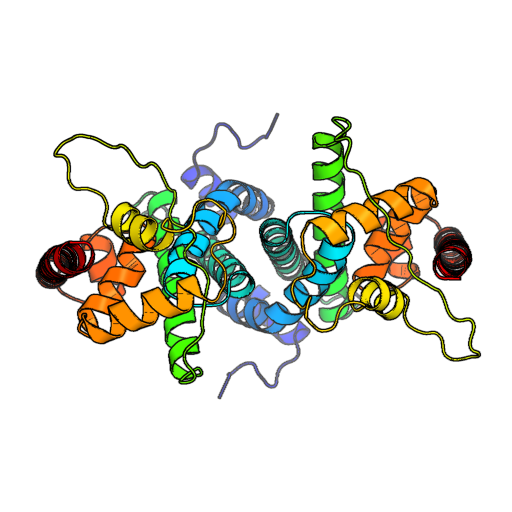1 37.12 132 LYS A C 1
ATOM 1070 O O . LYS A 1 132 ? 12.055 1.289 27.797 1 37.12 132 LYS A O 1
ATOM 1075 N N . SER A 1 133 ? 10.414 0.563 27.109 1 34.44 133 SER A N 1
ATOM 1076 C CA . SER A 1 133 ? 11.039 -0.717 27.422 1 34.44 133 SER A CA 1
ATOM 1077 C C . SER A 1 133 ? 11.914 -1.205 26.266 1 34.44 133 SER A C 1
ATOM 1079 O O . SER A 1 133 ? 11.492 -1.184 25.109 1 34.44 133 SER A O 1
ATOM 1081 N N . PRO A 1 134 ? 13.32 -1.202 26.422 1 35.28 134 PRO A N 1
ATOM 1082 C CA . PRO A 1 134 ? 14.305 -1.771 25.5 1 35.28 134 PRO A CA 1
ATOM 1083 C C . PRO A 1 134 ? 13.734 -2.902 24.641 1 35.28 134 PRO A C 1
ATOM 1085 O O . PRO A 1 134 ? 14.211 -3.148 23.531 1 35.28 134 PRO A O 1
ATOM 1088 N N . GLU A 1 135 ? 13.234 -3.906 25.25 1 33.44 135 GLU A N 1
ATOM 1089 C CA . GLU A 1 135 ? 12.727 -5.098 24.578 1 33.44 135 GLU A CA 1
ATOM 1090 C C . GLU A 1 135 ? 11.68 -4.738 23.516 1 33.44 135 GLU A C 1
ATOM 1092 O O . GLU A 1 135 ? 11.227 -5.602 22.766 1 33.44 135 GLU A O 1
ATOM 1097 N N . GLU A 1 136 ? 10.891 -3.625 23.656 1 36.84 136 GLU A N 1
ATOM 1098 C CA . GLU A 1 136 ? 9.562 -3.502 23.062 1 36.84 136 GLU A CA 1
ATOM 1099 C C . GLU A 1 136 ? 9.633 -2.869 21.672 1 36.84 136 GLU A C 1
ATOM 1101 O O . GLU A 1 136 ? 9.594 -1.645 21.547 1 36.84 136 GLU A O 1
ATOM 1106 N N . LYS A 1 137 ? 10.555 -3.203 20.906 1 39.66 137 LYS A N 1
ATOM 1107 C CA . LYS A 1 137 ? 10.57 -2.947 19.469 1 39.66 137 LYS A CA 1
ATOM 1108 C C . LYS A 1 137 ? 9.148 -2.764 18.938 1 39.66 137 LYS A C 1
ATOM 1110 O O . LYS A 1 137 ? 8.961 -2.193 17.859 1 39.66 137 LYS A O 1
ATOM 1115 N N . PHE A 1 138 ? 8.242 -3.678 19.156 1 40.28 138 PHE A N 1
ATOM 1116 C CA . PHE A 1 138 ? 6.902 -3.727 18.594 1 40.28 138 PHE A CA 1
ATOM 1117 C C . PHE A 1 138 ? 5.988 -2.713 19.281 1 40.28 138 PHE A C 1
ATOM 1119 O O . PHE A 1 138 ? 5.773 -2.779 20.484 1 40.28 138 PHE A O 1
ATOM 1126 N N . ILE A 1 139 ? 6.145 -1.492 19 1 49.06 139 ILE A N 1
ATOM 1127 C CA . ILE A 1 139 ? 5.035 -0.667 19.453 1 49.06 139 ILE A CA 1
ATOM 1128 C C . ILE A 1 139 ? 3.738 -1.474 19.406 1 49.06 139 ILE A C 1
ATOM 1130 O O . ILE A 1 139 ? 3.27 -1.845 18.328 1 49.06 139 ILE A O 1
ATOM 1134 N N . ASP A 1 140 ? 3.486 -2.262 20.406 1 56.12 140 ASP A N 1
ATOM 1135 C CA . ASP A 1 140 ? 2.332 -3.156 20.438 1 56.12 140 ASP A CA 1
ATOM 1136 C C . ASP A 1 140 ? 1.025 -2.367 20.469 1 56.12 140 ASP A C 1
ATOM 1138 O O . ASP A 1 140 ? 1.018 -1.177 20.781 1 56.12 140 ASP A O 1
ATOM 1142 N N . GLN A 1 141 ? 0.101 -2.84 19.781 1 60.22 141 GLN A N 1
ATOM 1143 C CA . GLN A 1 141 ? -1.264 -2.338 19.656 1 60.22 141 GLN A CA 1
ATOM 1144 C C . GLN A 1 141 ? -1.745 -1.716 20.969 1 60.22 141 GLN A C 1
ATOM 1146 O O . GLN A 1 141 ? -2.465 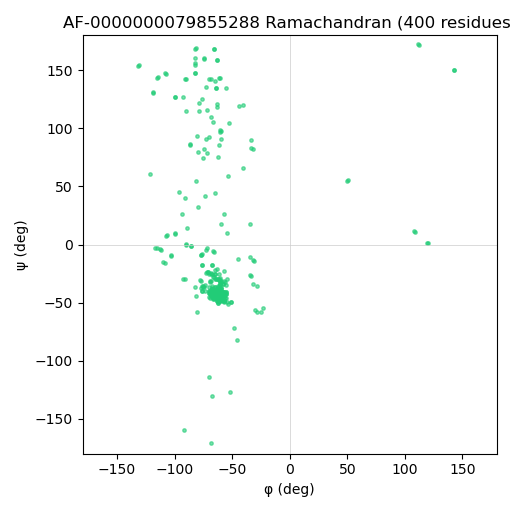-0.715 20.953 1 60.22 141 GLN A O 1
ATOM 1151 N N . GLU A 1 142 ? -1.194 -2.186 22 1 59.44 142 GLU A N 1
ATOM 1152 C CA . GLU A 1 142 ? -1.64 -1.689 23.297 1 59.44 142 GLU A CA 1
ATOM 1153 C C . GLU A 1 142 ? -1.074 -0.301 23.578 1 59.44 142 GLU A C 1
ATOM 1155 O O . GLU A 1 142 ? -1.769 0.56 24.125 1 59.44 142 GLU A O 1
ATOM 1160 N N . ASN A 1 143 ? 0.106 -0.145 23.219 1 62.62 143 ASN A N 1
ATOM 1161 C CA . ASN A 1 143 ? 0.747 1.146 23.438 1 62.62 143 ASN A CA 1
ATOM 1162 C C . ASN A 1 143 ? 0.125 2.236 22.578 1 62.62 143 ASN A C 1
ATOM 1164 O O . ASN A 1 143 ? -0.12 3.348 23.047 1 62.62 143 ASN A O 1
ATOM 1168 N N . VAL A 1 144 ? -0.188 1.834 21.422 1 66 144 VAL A N 1
ATOM 1169 C CA . VAL A 1 144 ? -0.8 2.777 20.5 1 66 144 VAL A CA 1
ATOM 1170 C C . VAL A 1 144 ? -2.16 3.221 21.031 1 66 144 VAL A C 1
ATOM 1172 O O . VAL A 1 144 ? -2.488 4.41 21 1 66 144 VAL A O 1
ATOM 1175 N N . SER A 1 145 ? -2.873 2.309 21.469 1 68.5 145 SER A N 1
ATOM 1176 C CA . SER A 1 145 ? -4.195 2.605 22 1 68.5 145 SER A CA 1
ATOM 1177 C C . SER A 1 145 ? -4.109 3.553 23.188 1 68.5 145 SER A C 1
ATOM 1179 O O . SER A 1 145 ? -4.934 4.457 23.328 1 68.5 145 SER A O 1
ATOM 1181 N N . ASN A 1 146 ? -3.111 3.428 23.938 1 68.31 146 ASN A N 1
ATOM 1182 C CA . ASN A 1 146 ? -2.92 4.277 25.109 1 68.31 146 ASN A CA 1
ATOM 1183 C C . ASN A 1 146 ? -2.59 5.715 24.719 1 68.31 146 ASN A C 1
ATOM 1185 O O . ASN A 1 146 ? -3.107 6.664 25.297 1 68.31 146 ASN A O 1
ATOM 1189 N N . ILE A 1 147 ? -1.847 5.898 23.781 1 70.81 147 ILE A N 1
ATOM 1190 C CA . ILE A 1 147 ? -1.453 7.215 23.297 1 70.81 147 ILE A CA 1
ATOM 1191 C C . ILE A 1 147 ? -2.672 7.941 22.734 1 70.81 147 ILE A C 1
ATOM 1193 O O . ILE A 1 147 ? -2.914 9.109 23.047 1 70.81 147 ILE A O 1
ATOM 1197 N N . GLU A 1 148 ? -3.352 7.215 21.984 1 71.69 148 GLU A N 1
ATOM 1198 C CA . GLU A 1 148 ? -4.551 7.781 21.375 1 71.69 148 GLU A CA 1
ATOM 1199 C C . GLU A 1 148 ? -5.523 8.281 22.438 1 71.69 148 GLU A C 1
ATOM 1201 O O . GLU A 1 148 ? -6.102 9.367 22.297 1 71.69 148 GLU A O 1
ATOM 1206 N N . LYS A 1 149 ? -5.66 7.555 23.422 1 74.62 149 LYS A N 1
ATOM 1207 C CA . LYS A 1 149 ? -6.57 7.926 24.5 1 74.62 149 LYS A CA 1
ATOM 1208 C C . LYS A 1 149 ? -6.078 9.172 25.234 1 74.62 149 LYS A C 1
ATOM 1210 O O . LYS A 1 149 ? -6.867 10.055 25.578 1 74.62 149 LYS A O 1
ATOM 1215 N N . GLN A 1 150 ? -4.91 9.25 25.5 1 74.62 150 GLN A N 1
ATOM 1216 C CA . GLN A 1 150 ? -4.332 10.398 26.188 1 74.62 150 GLN A CA 1
ATOM 1217 C C . GLN A 1 150 ? -4.473 11.664 25.344 1 74.62 150 GLN A C 1
ATOM 1219 O O . GLN A 1 150 ? -4.758 12.742 25.891 1 74.62 150 GLN A O 1
ATOM 1224 N N . LEU A 1 151 ? -4.262 11.445 24.156 1 77 151 LEU A N 1
ATOM 1225 C CA . LEU A 1 151 ? -4.387 12.578 23.25 1 77 151 LEU A CA 1
ATOM 1226 C C . LEU A 1 151 ? -5.828 13.07 23.188 1 77 151 LEU A C 1
ATOM 1228 O O . LEU A 1 151 ? -6.082 14.273 23.234 1 77 151 LEU A O 1
ATOM 1232 N N . GLU A 1 152 ? -6.684 12.125 23.047 1 76.5 152 GLU A N 1
ATOM 1233 C CA . GLU A 1 152 ? -8.102 12.461 22.969 1 76.5 152 GLU A CA 1
ATOM 1234 C C . GLU A 1 152 ? -8.57 13.164 24.234 1 76.5 152 GLU A C 1
ATOM 1236 O O . GLU A 1 152 ? -9.438 14.039 24.188 1 76.5 152 GLU A O 1
ATOM 1241 N N . LYS A 1 153 ? -7.977 12.797 25.266 1 81.88 153 LYS A N 1
ATOM 1242 C CA . LYS A 1 153 ? -8.367 13.359 26.562 1 81.88 153 LYS A CA 1
ATOM 1243 C C . LYS A 1 153 ? -7.809 14.766 26.734 1 81.88 153 LYS A C 1
ATOM 1245 O O . LYS A 1 153 ? -8.461 15.633 27.328 1 81.88 153 LYS A O 1
ATOM 1250 N N . ASN A 1 154 ? -6.734 15.078 26.219 1 85.44 154 ASN A N 1
ATOM 1251 C CA . ASN A 1 154 ? -6.008 16.297 26.562 1 85.44 154 ASN A CA 1
ATOM 1252 C C . ASN A 1 154 ? -6.055 17.328 25.438 1 85.44 154 ASN A C 1
ATOM 1254 O O . ASN A 1 154 ? -5.754 18.5 25.656 1 85.44 154 ASN A O 1
ATOM 1258 N N . LEU A 1 155 ? -6.418 16.859 24.344 1 89.06 155 LEU A N 1
ATOM 1259 C CA . LEU A 1 155 ? -6.426 17.766 23.188 1 89.06 155 LEU A CA 1
ATOM 1260 C C . LEU A 1 155 ? -7.844 18 22.688 1 89.06 155 LEU A C 1
ATOM 1262 O O . LEU A 1 155 ? -8.688 17.094 22.75 1 89.06 155 LEU A O 1
ATOM 1266 N N . SER A 1 156 ? -8.078 19.219 22.25 1 92.19 156 SER A N 1
ATOM 1267 C CA . SER A 1 156 ? -9.336 19.469 21.562 1 92.19 156 SER A CA 1
ATOM 1268 C C . SER A 1 156 ? -9.414 18.703 20.25 1 92.19 156 SER A C 1
ATOM 1270 O O . SER A 1 156 ? -8.414 18.156 19.781 1 92.19 156 SER A O 1
ATOM 1272 N N . LYS A 1 157 ? -10.594 18.688 19.703 1 91.75 157 LYS A N 1
ATOM 1273 C CA . LYS A 1 157 ? -10.773 18.016 18.406 1 91.75 157 LYS A CA 1
ATOM 1274 C C . LYS A 1 157 ? -9.844 18.609 17.344 1 91.75 157 LYS A C 1
ATOM 1276 O O . LYS A 1 157 ? -9.211 17.875 16.594 1 91.75 157 LYS A O 1
ATOM 1281 N N . PHE A 1 158 ? -9.797 19.922 17.359 1 95.06 158 PHE A N 1
ATOM 1282 C CA . PHE A 1 158 ? -8.969 20.625 16.375 1 95.06 158 PHE A CA 1
ATOM 1283 C C . PHE A 1 158 ? -7.496 20.312 16.609 1 95.06 158 PHE A C 1
ATOM 1285 O O . PHE A 1 158 ? -6.762 20.047 15.656 1 95.06 158 PHE A O 1
ATOM 1292 N N . GLU A 1 159 ? -7.066 20.344 17.781 1 93.38 159 GLU A N 1
ATOM 1293 C CA . GLU A 1 159 ? -5.68 20.031 18.125 1 93.38 159 GLU A CA 1
ATOM 1294 C C . GLU A 1 159 ? -5.312 18.609 17.703 1 93.38 159 GLU A C 1
ATOM 1296 O O . GLU A 1 159 ? -4.207 18.375 17.219 1 93.38 159 GLU A O 1
ATOM 1301 N N . ASN A 1 160 ? -6.234 17.781 17.859 1 90.62 160 ASN A N 1
ATOM 1302 C CA . ASN A 1 160 ? -6.02 16.391 17.469 1 90.62 160 ASN A CA 1
ATOM 1303 C C . ASN A 1 160 ? -5.844 16.266 15.961 1 90.62 160 ASN A C 1
ATOM 1305 O O . ASN A 1 160 ? -4.973 15.523 15.5 1 90.62 160 ASN A O 1
ATOM 1309 N N . GLU A 1 161 ? -6.664 16.922 15.281 1 93.19 161 GLU A N 1
ATOM 1310 C CA . GLU A 1 161 ? -6.566 16.922 13.828 1 93.19 161 GLU A CA 1
ATOM 1311 C C . GLU A 1 161 ? -5.23 17.484 13.359 1 93.19 161 GLU A C 1
ATOM 1313 O O . GLU A 1 161 ? -4.59 16.922 12.469 1 93.19 161 GLU A O 1
ATOM 1318 N N . VAL A 1 162 ? -4.855 18.547 13.977 1 94.31 162 VAL A N 1
ATOM 1319 C CA . VAL A 1 162 ? -3.596 19.203 13.641 1 94.31 162 VAL A CA 1
ATOM 1320 C C . VAL A 1 162 ? -2.426 18.281 13.961 1 94.31 162 VAL A C 1
ATOM 1322 O O . VAL A 1 162 ? -1.491 18.156 13.172 1 94.31 162 VAL A O 1
ATOM 1325 N N . LEU A 1 163 ? -2.451 17.641 15.078 1 90.25 163 LEU A N 1
ATOM 1326 C CA . LEU A 1 163 ? -1.378 16.75 15.516 1 90.25 163 LEU A CA 1
ATOM 1327 C C . LEU A 1 163 ? -1.22 15.586 14.555 1 90.25 163 LEU A C 1
ATOM 1329 O O . LEU A 1 163 ? -0.098 15.219 14.195 1 90.25 163 LEU A O 1
ATOM 1333 N N . LYS A 1 164 ? -2.32 14.984 14.156 1 88.94 164 LYS A N 1
ATOM 1334 C CA . LYS A 1 164 ? -2.295 13.836 13.258 1 88.94 164 LYS A CA 1
ATOM 1335 C C . LYS A 1 164 ? -1.562 14.18 11.961 1 88.94 164 LYS A C 1
ATOM 1337 O O . LYS A 1 164 ? -0.783 13.367 11.453 1 88.94 164 LYS A O 1
ATOM 1342 N N . LEU A 1 165 ? -1.832 15.336 11.469 1 92.94 165 LEU A N 1
ATOM 1343 C CA . LEU A 1 165 ? -1.192 15.758 10.227 1 92.94 165 LEU A CA 1
ATOM 1344 C C . LEU A 1 165 ? 0.26 16.156 10.469 1 92.94 165 LEU A C 1
ATOM 1346 O O . LEU A 1 165 ? 1.137 15.844 9.656 1 92.94 165 LEU A O 1
ATOM 1350 N N . TYR A 1 166 ? 0.512 16.75 11.586 1 90.81 166 TYR A N 1
ATOM 1351 C CA . TYR A 1 166 ? 1.854 17.203 11.938 1 90.81 166 TYR A CA 1
ATOM 1352 C C . TYR A 1 166 ? 2.807 16.016 12.086 1 90.81 166 TYR A C 1
ATOM 1354 O O . TYR A 1 166 ? 3.975 16.094 11.695 1 90.81 166 TYR A O 1
ATOM 1362 N N . ILE A 1 167 ? 2.322 14.945 12.602 1 87.12 167 ILE A N 1
ATOM 1363 C CA . ILE A 1 167 ? 3.17 13.797 12.898 1 87.12 167 ILE A CA 1
ATOM 1364 C C . ILE A 1 167 ? 3.633 13.148 11.594 1 87.12 167 ILE A C 1
ATOM 1366 O O . ILE A 1 167 ? 4.652 12.461 11.562 1 87.12 167 ILE A O 1
ATOM 1370 N N . THR A 1 168 ? 2.893 13.32 10.57 1 89.5 168 THR A N 1
ATOM 1371 C CA . THR A 1 168 ? 3.291 12.781 9.281 1 89.5 168 THR A CA 1
ATOM 1372 C C . THR A 1 168 ? 4.375 13.641 8.641 1 89.5 168 THR A C 1
ATOM 1374 O O . THR A 1 168 ? 4.879 13.328 7.562 1 89.5 168 THR A O 1
ATOM 1377 N N . GLY A 1 169 ? 4.699 14.844 9.188 1 89 169 GLY A N 1
ATOM 1378 C CA . GLY A 1 169 ? 5.828 15.648 8.742 1 89 169 GLY A CA 1
ATOM 1379 C C . GLY A 1 169 ? 5.41 16.906 7.996 1 89 169 GLY A C 1
ATOM 1380 O O . GLY A 1 169 ? 6.25 17.594 7.41 1 89 169 GLY A O 1
ATOM 1381 N N . LEU A 1 170 ? 4.188 17.219 8.039 1 92.12 170 LEU A N 1
ATOM 1382 C CA . LEU A 1 170 ? 3.715 18.406 7.316 1 92.12 170 LEU A CA 1
ATOM 1383 C C . LEU A 1 170 ? 3.961 19.672 8.125 1 92.12 170 LEU A C 1
ATOM 1385 O O . LEU A 1 170 ? 3.869 19.656 9.359 1 92.12 170 LEU A O 1
ATOM 1389 N N . GLY A 1 171 ? 4.207 20.734 7.379 1 91.25 171 GLY A N 1
ATOM 1390 C CA . GLY A 1 171 ? 4.301 22.031 8.023 1 91.25 171 GLY A CA 1
ATOM 1391 C C . GLY A 1 171 ? 2.949 22.672 8.273 1 91.25 171 GLY A C 1
ATOM 1392 O O . GLY A 1 171 ? 1.926 22.188 7.789 1 91.25 171 GLY A O 1
ATOM 1393 N N . TYR A 1 172 ? 3.018 23.766 9.094 1 92.5 172 TYR A N 1
ATOM 1394 C CA . TYR A 1 172 ? 1.76 24.359 9.531 1 92.5 172 TYR A CA 1
ATOM 1395 C C . TYR A 1 172 ? 0.999 24.969 8.359 1 92.5 172 TYR A C 1
ATOM 1397 O O . TYR A 1 172 ? -0.234 24.953 8.344 1 92.5 172 TYR A O 1
ATOM 1405 N N . ILE A 1 173 ? 1.712 25.406 7.324 1 93.56 173 ILE A N 1
ATOM 1406 C CA . ILE A 1 173 ? 1.049 25.984 6.16 1 93.56 173 ILE A CA 1
ATOM 1407 C C . ILE A 1 173 ? 0.299 24.891 5.402 1 93.56 173 ILE A C 1
ATOM 1409 O O . ILE A 1 173 ? -0.853 25.078 5.004 1 93.56 173 ILE A O 1
ATOM 1413 N N . GLN A 1 174 ? 0.953 23.766 5.199 1 94 174 GLN A N 1
ATOM 1414 C CA . GLN A 1 174 ? 0.337 22.625 4.523 1 94 174 GLN A CA 1
ATOM 1415 C C . GLN A 1 174 ? -0.878 22.125 5.297 1 94 174 GLN A C 1
ATOM 1417 O O . GLN A 1 174 ? -1.916 21.812 4.703 1 94 174 GLN A O 1
ATOM 1422 N N . ILE A 1 175 ? -0.734 22.047 6.531 1 96.25 175 ILE A N 1
ATOM 1423 C CA . ILE A 1 175 ? -1.819 21.578 7.391 1 96.25 175 ILE A CA 1
ATOM 1424 C C . ILE A 1 175 ? -3.008 22.531 7.281 1 96.25 175 ILE A C 1
ATOM 1426 O O . ILE A 1 175 ? -4.156 22.094 7.176 1 96.25 175 ILE A O 1
ATOM 1430 N N . ALA A 1 176 ? -2.744 23.797 7.32 1 96.38 176 ALA A N 1
ATOM 1431 C CA . ALA A 1 176 ? -3.779 24.812 7.184 1 96.38 176 ALA A CA 1
ATOM 1432 C C . ALA A 1 176 ? -4.574 24.625 5.895 1 96.38 176 ALA A C 1
ATOM 1434 O O . ALA A 1 176 ? -5.797 24.75 5.887 1 96.38 176 ALA A O 1
ATOM 1435 N N . GLU A 1 177 ? -3.867 24.297 4.859 1 92.44 177 GLU A N 1
ATOM 1436 C CA . GLU A 1 177 ? -4.508 24.047 3.57 1 92.44 177 GLU A CA 1
ATOM 1437 C C . GLU A 1 177 ? -5.422 22.828 3.625 1 92.44 177 GLU A C 1
ATOM 1439 O O . GLU A 1 177 ? -6.555 22.875 3.148 1 92.44 177 GLU A O 1
ATOM 1444 N N . ILE A 1 178 ? -4.93 21.75 4.207 1 93.12 178 ILE A N 1
ATOM 1445 C CA . ILE A 1 178 ? -5.672 20.5 4.266 1 93.12 178 ILE A CA 1
ATOM 1446 C C . ILE A 1 178 ? -6.934 20.672 5.105 1 93.12 178 ILE A C 1
ATOM 1448 O O . ILE A 1 178 ? -8.008 20.203 4.738 1 93.12 178 ILE A O 1
ATOM 1452 N N . LEU A 1 179 ? -6.828 21.375 6.211 1 95.81 179 LEU A N 1
ATOM 1453 C CA . LEU A 1 179 ? -7.934 21.516 7.152 1 95.81 179 LEU A CA 1
ATOM 1454 C C . LEU A 1 179 ? -8.789 22.734 6.812 1 95.81 179 LEU A C 1
ATOM 1456 O O . LEU A 1 179 ? -9.82 22.969 7.445 1 95.81 179 LEU A O 1
ATOM 1460 N N . ASP A 1 180 ? -8.375 23.406 5.77 1 95 180 ASP A N 1
ATOM 1461 C CA . ASP A 1 180 ? -9.062 24.625 5.355 1 95 180 ASP A CA 1
ATOM 1462 C C . ASP A 1 180 ? -9.242 25.578 6.527 1 95 180 ASP A C 1
ATOM 1464 O O . ASP A 1 180 ? -10.367 25.984 6.852 1 95 180 ASP A O 1
ATOM 1468 N N . LYS A 1 181 ? -8.133 25.938 7.199 1 96.81 181 LYS A N 1
ATOM 1469 C CA . LYS A 1 181 ? -8.047 26.844 8.328 1 96.81 181 LYS A CA 1
ATOM 1470 C C . LYS A 1 181 ? -6.93 27.875 8.125 1 96.81 181 LYS A C 1
ATOM 1472 O O . LYS A 1 181 ? -5.996 27.625 7.355 1 96.81 181 LYS A O 1
ATOM 1477 N N . PRO A 1 182 ? -7.078 29.016 8.75 1 97.25 182 PRO A N 1
ATOM 1478 C CA . PRO A 1 182 ? -5.961 29.969 8.695 1 97.25 182 PRO A CA 1
ATOM 1479 C C . PRO A 1 182 ? -4.68 29.406 9.305 1 97.25 182 PRO A C 1
ATOM 1481 O O . PRO A 1 182 ? -4.73 28.719 10.328 1 97.25 182 PRO A O 1
ATOM 1484 N N . ALA A 1 183 ? -3.541 29.781 8.656 1 96.25 183 ALA A N 1
ATOM 1485 C CA . ALA A 1 183 ? -2.238 29.297 9.109 1 96.25 183 ALA A CA 1
ATOM 1486 C C . ALA A 1 183 ? -1.984 29.688 10.562 1 96.25 183 ALA A C 1
ATOM 1488 O O . ALA A 1 183 ? -1.393 28.906 11.32 1 96.25 183 ALA A O 1
ATOM 1489 N N . LYS A 1 184 ? -2.445 30.75 10.914 1 96.69 184 LYS A N 1
ATOM 1490 C CA . LYS A 1 184 ? -2.236 31.234 12.273 1 96.69 184 LYS A CA 1
ATOM 1491 C C . LYS A 1 184 ? -2.959 30.344 13.281 1 96.69 184 LYS A C 1
ATOM 1493 O O . LYS A 1 184 ? -2.443 30.094 14.375 1 96.69 184 LYS A O 1
ATOM 1498 N N . SER A 1 185 ? -4.102 29.953 12.977 1 97.19 185 SER A N 1
ATOM 1499 C CA . SER A 1 185 ? -4.883 29.078 13.836 1 97.19 185 SER A CA 1
ATOM 1500 C C . SER A 1 185 ? -4.172 27.75 14.055 1 97.19 185 SER A C 1
ATOM 1502 O O . SER A 1 185 ? -4.16 27.219 15.172 1 97.19 185 SER A O 1
ATOM 1504 N N . VAL A 1 186 ? -3.617 27.234 12.969 1 96.94 186 VAL A N 1
ATOM 1505 C CA . VAL A 1 186 ? -2.891 25.969 13.039 1 96.94 186 VAL A CA 1
ATOM 1506 C C . VAL A 1 186 ? -1.621 26.156 13.867 1 96.94 186 VAL A C 1
ATOM 1508 O O . VAL A 1 186 ? -1.285 25.297 1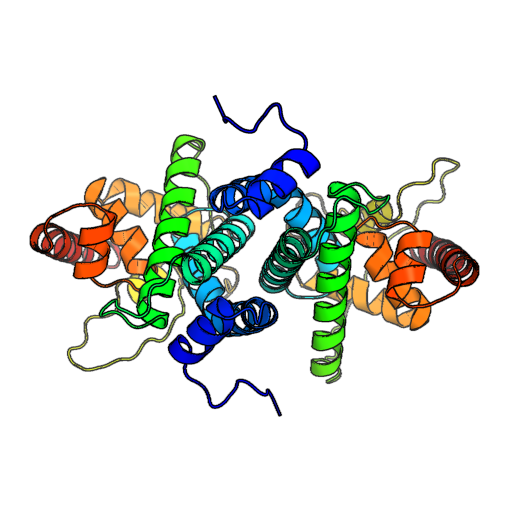4.695 1 96.94 186 VAL A O 1
ATOM 1511 N N . ASP A 1 187 ? -0.964 27.25 13.656 1 95.69 187 ASP A N 1
ATOM 1512 C CA . ASP A 1 187 ? 0.243 27.547 14.422 1 95.69 187 ASP A CA 1
ATOM 1513 C C . ASP A 1 187 ? -0.061 27.641 15.914 1 95.69 187 ASP A C 1
ATOM 1515 O O . ASP A 1 187 ? 0.688 27.109 16.734 1 95.69 187 ASP A O 1
ATOM 1519 N N . ASN A 1 188 ? -1.106 28.266 16.219 1 95.88 188 ASN A N 1
ATOM 1520 C CA . ASN A 1 188 ? -1.537 28.375 17.609 1 95.88 188 ASN A CA 1
ATOM 1521 C C . ASN A 1 188 ? -1.848 27.016 18.219 1 95.88 188 ASN A C 1
ATOM 1523 O O . ASN A 1 188 ? -1.499 26.734 19.359 1 95.88 188 ASN A O 1
ATOM 1527 N N . ALA A 1 189 ? -2.525 26.25 17.438 1 95.19 189 ALA A N 1
ATOM 1528 C CA . ALA A 1 189 ? -2.859 24.891 17.891 1 95.19 189 ALA A CA 1
ATOM 1529 C C . ALA A 1 189 ? -1.599 24.078 18.172 1 95.19 189 ALA A C 1
ATOM 1531 O O . ALA A 1 189 ? -1.527 23.359 19.156 1 95.19 189 ALA A O 1
ATOM 1532 N N . LEU A 1 190 ? -0.658 24.188 17.297 1 92.62 190 LEU A N 1
ATOM 1533 C CA . LEU A 1 190 ? 0.603 23.469 17.469 1 92.62 190 LEU A CA 1
ATOM 1534 C C . LEU A 1 190 ? 1.294 23.891 18.766 1 92.62 190 LEU A C 1
ATOM 1536 O O . LEU A 1 190 ? 1.885 23.062 19.453 1 92.62 190 LEU A O 1
ATOM 1540 N N . GLN A 1 191 ? 1.229 25.156 19.031 1 91.25 191 GLN A N 1
ATOM 1541 C CA . GLN A 1 191 ? 1.811 25.656 20.266 1 91.25 191 GLN A CA 1
ATOM 1542 C C . GLN A 1 191 ? 1.099 25.078 21.484 1 91.25 191 GLN A C 1
ATOM 1544 O O . GLN A 1 191 ? 1.745 24.672 22.453 1 91.25 191 GLN A O 1
ATOM 1549 N N . ARG A 1 192 ? -0.159 25.062 21.438 1 92.12 192 ARG A N 1
ATOM 1550 C CA . ARG A 1 192 ? -0.937 24.484 22.531 1 92.12 192 ARG A CA 1
ATOM 1551 C C . ARG A 1 192 ? -0.609 23.016 22.703 1 92.12 192 ARG A C 1
ATOM 1553 O O . ARG A 1 192 ? -0.469 22.547 23.844 1 92.12 192 ARG A O 1
ATOM 1560 N N . ILE A 1 193 ? -0.534 22.297 21.656 1 87.06 193 ILE A N 1
ATOM 1561 C CA . ILE A 1 193 ? -0.209 20.875 21.672 1 87.06 193 ILE A CA 1
ATOM 1562 C C . ILE A 1 193 ? 1.139 20.672 22.359 1 87.06 193 ILE A C 1
ATOM 1564 O O . ILE A 1 193 ? 1.278 19.797 23.219 1 87.06 193 ILE A O 1
ATOM 1568 N N . LYS A 1 194 ? 2.057 21.453 21.922 1 82.12 194 LYS A N 1
ATOM 1569 C CA . LYS A 1 194 ? 3.395 21.359 22.5 1 82.12 194 LYS A CA 1
ATOM 1570 C C . LYS A 1 194 ? 3.359 21.578 24.016 1 82.12 194 LYS A C 1
ATOM 1572 O O . LYS A 1 194 ? 3.975 20.812 24.766 1 82.12 194 LYS A O 1
ATOM 1577 N N . ASN A 1 195 ? 2.656 22.516 24.375 1 83.31 195 ASN A N 1
ATOM 1578 C CA . ASN A 1 195 ? 2.543 22.828 25.797 1 83.31 195 ASN A CA 1
ATOM 1579 C C . ASN A 1 195 ? 1.849 21.703 26.562 1 83.31 195 ASN A C 1
ATOM 1581 O O . ASN A 1 195 ? 2.293 21.328 27.656 1 83.31 195 ASN A O 1
ATOM 1585 N N . LYS A 1 196 ? 0.818 21.203 26 1 81.75 196 LYS A N 1
ATOM 1586 C CA . LYS A 1 196 ? 0.036 20.156 26.656 1 81.75 196 LYS A CA 1
ATOM 1587 C C . LYS A 1 196 ? 0.824 18.844 26.75 1 81.75 196 LYS A C 1
ATOM 1589 O O . LYS A 1 196 ? 0.73 18.125 27.734 1 81.75 196 LYS A O 1
ATOM 1594 N N . LEU A 1 197 ? 1.471 18.578 25.719 1 75.5 197 LEU A N 1
ATOM 1595 C CA . LEU A 1 197 ? 2.211 17.312 25.672 1 75.5 197 LEU A CA 1
ATOM 1596 C C . LEU A 1 197 ? 3.455 17.391 26.547 1 75.5 197 LEU A C 1
ATOM 1598 O O . LEU A 1 197 ? 3.885 16.391 27.109 1 75.5 197 LEU A O 1
ATOM 1602 N N . SER A 1 198 ? 3.982 18.562 26.531 1 67.31 198 SER A N 1
ATOM 1603 C CA . SER A 1 198 ? 5.098 18.766 27.453 1 67.31 198 SER A CA 1
ATOM 1604 C C . SER A 1 198 ? 4.664 18.562 28.891 1 67.31 198 SER A C 1
ATOM 1606 O O . SER A 1 198 ? 5.438 18.062 29.719 1 67.31 198 SER A O 1
ATOM 1608 N N . SER A 1 199 ? 3.477 18.859 29.094 1 61.31 199 SER A N 1
ATOM 1609 C CA . SER A 1 199 ? 2.936 18.719 30.438 1 61.31 199 SER A CA 1
ATOM 1610 C C . SER A 1 199 ? 2.645 17.266 30.766 1 61.31 199 SER A C 1
ATOM 1612 O O . SER A 1 199 ? 2.723 16.859 31.938 1 61.31 199 SER A O 1
ATOM 1614 N N . ILE A 1 200 ? 2.186 16.578 29.781 1 56.06 200 ILE A N 1
ATOM 1615 C CA . ILE A 1 200 ? 1.903 15.172 29.984 1 56.06 200 ILE A CA 1
ATOM 1616 C C . ILE A 1 200 ? 3.211 14.406 30.172 1 56.06 200 ILE A C 1
ATOM 1618 O O . ILE A 1 200 ? 3.275 13.453 30.953 1 56.06 200 ILE A O 1
ATOM 1622 N N . LEU A 1 201 ? 4.156 14.727 29.422 1 46.78 201 LEU A N 1
ATOM 1623 C CA . LEU A 1 201 ? 5.449 14.062 29.531 1 46.78 201 LEU A CA 1
ATOM 1624 C C . LEU A 1 201 ? 6.172 14.492 30.812 1 46.78 201 LEU A C 1
ATOM 1626 O O . LEU A 1 201 ? 7.039 13.773 31.312 1 46.78 201 LEU A O 1
ATOM 1630 N N . LEU A 1 202 ? 5.887 15.633 31.375 1 39.28 202 LEU A N 1
ATOM 1631 C CA . LEU A 1 202 ? 6.422 16 32.688 1 39.28 202 LEU A CA 1
ATOM 1632 C C . LEU A 1 202 ? 5.566 15.43 33.812 1 39.28 202 LEU A C 1
ATOM 1634 O O . LEU A 1 202 ? 4.348 15.32 33.656 1 39.28 202 LEU A O 1
ATOM 1638 N N . MET B 1 1 ? -24.906 7.062 -2.635 1 46.28 1 MET B N 1
ATOM 1639 C CA . MET B 1 1 ? -24.938 5.797 -3.369 1 46.28 1 MET B CA 1
ATOM 1640 C C . MET B 1 1 ? -23.734 5.699 -4.309 1 46.28 1 MET B C 1
ATOM 1642 O O . MET B 1 1 ? -23.469 6.621 -5.082 1 46.28 1 MET B O 1
ATOM 1646 N N . ASN B 1 2 ? -22.719 4.742 -4.051 1 65.62 2 ASN B N 1
ATOM 1647 C CA . ASN B 1 2 ? -21.484 4.73 -4.844 1 65.62 2 ASN B CA 1
ATOM 1648 C C . ASN B 1 2 ? -21.781 4.496 -6.32 1 65.62 2 ASN B C 1
ATOM 1650 O O . ASN B 1 2 ? -22.375 3.48 -6.691 1 65.62 2 ASN B O 1
ATOM 1654 N N . ARG B 1 3 ? -21.828 5.648 -7.156 1 80.25 3 ARG B N 1
ATOM 1655 C CA . ARG B 1 3 ? -22.062 5.758 -8.594 1 80.25 3 ARG B CA 1
ATOM 1656 C C . ARG B 1 3 ? -21.516 4.539 -9.328 1 80.25 3 ARG B C 1
ATOM 1658 O O . ARG B 1 3 ? -22.031 4.156 -10.383 1 80.25 3 ARG B O 1
ATOM 1665 N N . TYR B 1 4 ? -20.703 3.719 -8.672 1 89.69 4 TYR B N 1
ATOM 1666 C CA . TYR B 1 4 ? -19.984 2.697 -9.43 1 89.69 4 TYR B CA 1
ATOM 1667 C C . TYR B 1 4 ? -20.406 1.3 -8.992 1 89.69 4 TYR B C 1
ATOM 1669 O O . TYR B 1 4 ? -20.016 0.304 -9.602 1 89.69 4 TYR B O 1
ATOM 1677 N N . GLU B 1 5 ? -21.266 1.163 -8.008 1 87 5 GLU B N 1
ATOM 1678 C CA . GLU B 1 5 ? -21.547 -0.101 -7.332 1 87 5 GLU B CA 1
ATOM 1679 C C . GLU B 1 5 ? -22.25 -1.082 -8.266 1 87 5 GLU B C 1
ATOM 1681 O O . GLU B 1 5 ? -22.141 -2.299 -8.094 1 87 5 GLU B O 1
ATOM 1686 N N . ASN B 1 6 ? -22.938 -0.584 -9.266 1 90.12 6 ASN B N 1
ATOM 1687 C CA . ASN B 1 6 ? -23.719 -1.464 -10.125 1 90.12 6 ASN B CA 1
ATOM 1688 C C . ASN B 1 6 ? -22.984 -1.77 -11.43 1 90.12 6 ASN B C 1
ATOM 1690 O O . ASN B 1 6 ? -23.562 -2.357 -12.352 1 90.12 6 ASN B O 1
ATOM 1694 N N . MET B 1 7 ? -21.844 -1.437 -11.555 1 94.56 7 MET B N 1
ATOM 1695 C CA . MET B 1 7 ? -21.031 -1.673 -12.75 1 94.56 7 MET B CA 1
ATOM 1696 C C . MET B 1 7 ? -19.984 -2.754 -12.5 1 94.56 7 MET B C 1
ATOM 1698 O O . MET B 1 7 ? -19.484 -2.887 -11.391 1 94.56 7 MET B O 1
ATOM 1702 N N . THR B 1 8 ? -19.734 -3.484 -13.602 1 94.56 8 THR B N 1
ATOM 1703 C CA . THR B 1 8 ? -18.656 -4.465 -13.5 1 94.56 8 THR B CA 1
ATOM 1704 C C . THR B 1 8 ? -17.297 -3.775 -13.523 1 94.56 8 THR B C 1
ATOM 1706 O O . THR B 1 8 ? -17.172 -2.633 -13.977 1 94.56 8 THR B O 1
ATOM 1709 N N . ASP B 1 9 ? -16.297 -4.422 -13.062 1 96.62 9 ASP B N 1
ATOM 1710 C CA . ASP B 1 9 ? -14.953 -3.865 -13.094 1 96.62 9 ASP B CA 1
ATOM 1711 C C . ASP B 1 9 ? -14.508 -3.572 -14.523 1 96.62 9 ASP B C 1
ATOM 1713 O O . ASP B 1 9 ? -13.828 -2.574 -14.781 1 96.62 9 ASP B O 1
ATOM 1717 N N . GLU B 1 10 ? -14.898 -4.445 -15.398 1 96.38 10 GLU B N 1
ATOM 1718 C CA . GLU B 1 10 ? -14.555 -4.277 -16.812 1 96.38 10 GLU B CA 1
ATOM 1719 C C . GLU B 1 10 ? -15.172 -3.004 -17.375 1 96.38 10 GLU B C 1
ATOM 1721 O O . GLU B 1 10 ? -14.523 -2.266 -18.109 1 96.38 10 GLU B O 1
ATOM 1726 N N . GLN B 1 11 ? -16.406 -2.787 -17.016 1 95.38 11 GLN B N 1
ATOM 1727 C CA . GLN B 1 11 ? -17.062 -1.554 -17.422 1 95.38 11 GLN B CA 1
ATOM 1728 C C . GLN B 1 11 ? -16.359 -0.33 -16.844 1 95.38 11 GLN B C 1
ATOM 1730 O O . GLN B 1 11 ? -16.172 0.669 -17.547 1 95.38 11 GLN B O 1
ATOM 1735 N N . LEU B 1 12 ? -15.977 -0.43 -15.641 1 96.88 12 LEU B N 1
ATOM 1736 C CA . LEU B 1 12 ? -15.289 0.667 -14.969 1 96.88 12 LEU B CA 1
ATOM 1737 C C . LEU B 1 12 ? -13.953 0.961 -15.641 1 96.88 12 LEU B C 1
ATOM 1739 O O . LEU B 1 12 ? -13.594 2.125 -15.828 1 96.88 12 LEU B O 1
ATOM 1743 N N . ILE B 1 13 ? -13.258 -0.051 -15.961 1 96 13 ILE B N 1
ATOM 1744 C CA . ILE B 1 13 ? -11.961 0.114 -16.609 1 96 13 ILE B CA 1
ATOM 1745 C C . ILE B 1 13 ? -12.141 0.764 -17.969 1 96 13 ILE B C 1
ATOM 1747 O O . ILE B 1 13 ? -11.32 1.59 -18.391 1 96 13 ILE B O 1
ATOM 1751 N N . ASP B 1 14 ? -13.195 0.392 -18.672 1 94.94 14 ASP B N 1
ATOM 1752 C CA . ASP B 1 14 ? -13.508 1.032 -19.938 1 94.94 14 ASP B CA 1
ATOM 1753 C C . ASP B 1 14 ? -13.734 2.533 -19.766 1 94.94 14 ASP B C 1
ATOM 1755 O O . ASP B 1 14 ? -13.258 3.334 -20.578 1 94.94 14 ASP B O 1
ATOM 1759 N N . MET B 1 15 ? -14.477 2.854 -18.797 1 95.75 15 MET B N 1
ATOM 1760 C CA . MET B 1 15 ? -14.734 4.258 -18.484 1 95.75 15 MET B CA 1
ATOM 1761 C C . MET B 1 15 ? -13.438 4.973 -18.109 1 95.75 15 MET B C 1
ATOM 1763 O O . MET B 1 15 ? -13.25 6.145 -18.453 1 95.75 15 MET B O 1
ATOM 1767 N N . LEU B 1 16 ? -12.594 4.266 -17.391 1 95.62 16 LEU B N 1
ATOM 1768 C CA . LEU B 1 16 ? -11.289 4.812 -17.047 1 95.62 16 LEU B CA 1
ATOM 1769 C C . LEU B 1 16 ? -10.492 5.156 -18.297 1 95.62 16 LEU B C 1
ATOM 1771 O O . LEU B 1 16 ? -9.875 6.223 -18.375 1 95.62 16 LEU B O 1
ATOM 1775 N N . ARG B 1 17 ? -10.547 4.273 -19.25 1 94.38 17 ARG B N 1
ATOM 1776 C CA . ARG B 1 17 ? -9.844 4.496 -20.5 1 94.38 17 ARG B CA 1
ATOM 1777 C C . ARG B 1 17 ? -10.43 5.691 -21.25 1 94.38 17 ARG B C 1
ATOM 1779 O O . ARG B 1 17 ? -9.727 6.355 -22.016 1 94.38 17 ARG B O 1
ATOM 1786 N N . ALA B 1 18 ? -11.664 5.965 -20.984 1 94.88 18 ALA B N 1
ATOM 1787 C CA . ALA B 1 18 ? -12.352 7.078 -21.641 1 94.88 18 ALA B CA 1
ATOM 1788 C C . ALA B 1 18 ? -12.109 8.383 -20.891 1 94.88 18 ALA B C 1
ATOM 1790 O O . ALA B 1 18 ? -12.656 9.43 -21.25 1 94.88 18 ALA B O 1
ATOM 1791 N N . GLY B 1 19 ? -11.367 8.336 -19.797 1 92.94 19 GLY B N 1
ATOM 1792 C CA . GLY B 1 19 ? -10.906 9.586 -19.219 1 92.94 19 GLY B CA 1
ATOM 1793 C C . GLY B 1 19 ? -11.398 9.805 -17.797 1 92.94 19 GLY B C 1
ATOM 1794 O O . GLY B 1 19 ? -11.109 10.844 -17.188 1 92.94 19 GLY B O 1
ATOM 1795 N N . GLN B 1 20 ? -12.141 8.875 -17.25 1 93.94 20 GLN B N 1
ATOM 1796 C CA . GLN B 1 20 ? -12.633 9.023 -15.883 1 93.94 20 GLN B CA 1
ATOM 1797 C C . GLN B 1 20 ? -11.609 8.508 -14.875 1 93.94 20 GLN B C 1
ATOM 1799 O O . GLN B 1 20 ? -11.773 7.422 -14.312 1 93.94 20 GLN B O 1
ATOM 1804 N N . GLU B 1 21 ? -10.703 9.352 -14.5 1 91.12 21 GLU B N 1
ATOM 1805 C CA . GLU B 1 21 ? -9.508 8.984 -13.75 1 91.12 21 GLU B CA 1
ATOM 1806 C C . GLU B 1 21 ? -9.859 8.602 -12.312 1 91.12 21 GLU B C 1
ATOM 1808 O O . GLU B 1 21 ? -9.133 7.828 -11.68 1 91.12 21 GLU B O 1
ATOM 1813 N N . GLU B 1 22 ? -10.961 9.07 -11.812 1 91.69 22 GLU B N 1
ATOM 1814 C CA . GLU B 1 22 ? -11.359 8.812 -10.438 1 91.69 22 GLU B CA 1
ATOM 1815 C C . GLU B 1 22 ? -11.695 7.336 -10.227 1 91.69 22 GLU B C 1
ATOM 1817 O O . GLU B 1 22 ? -11.75 6.859 -9.094 1 91.69 22 GLU B O 1
ATOM 1822 N N . ILE B 1 23 ? -11.914 6.672 -11.305 1 95.12 23 ILE B N 1
ATOM 1823 C CA . ILE B 1 23 ? -12.281 5.262 -11.242 1 95.12 23 ILE B CA 1
ATOM 1824 C C . ILE B 1 23 ? -11.125 4.449 -10.664 1 95.12 23 ILE B C 1
ATOM 1826 O O . ILE B 1 23 ? -11.352 3.461 -9.961 1 95.12 23 ILE B O 1
ATOM 1830 N N . THR B 1 24 ? -9.906 4.91 -10.875 1 95.19 24 THR B N 1
ATOM 1831 C CA . THR B 1 24 ? -8.742 4.23 -10.312 1 95.19 24 THR B CA 1
ATOM 1832 C C . THR B 1 24 ? -8.836 4.176 -8.789 1 95.19 24 THR B C 1
ATOM 1834 O O . THR B 1 24 ? -8.617 3.125 -8.188 1 95.19 24 THR B O 1
ATOM 1837 N N . ASP B 1 25 ? -9.258 5.242 -8.211 1 93.12 25 ASP B N 1
ATOM 1838 C CA . ASP B 1 25 ? -9.406 5.305 -6.762 1 93.12 25 ASP B CA 1
ATOM 1839 C C . ASP B 1 25 ? -10.438 4.285 -6.273 1 93.12 25 ASP B C 1
ATOM 1841 O O . ASP B 1 25 ? -10.227 3.615 -5.262 1 93.12 25 ASP B O 1
ATOM 1845 N N . TYR B 1 26 ? -11.469 4.25 -7.012 1 95.56 26 TYR B N 1
ATOM 1846 C CA . TYR B 1 26 ? -12.555 3.348 -6.641 1 95.56 26 TYR B CA 1
ATOM 1847 C C . TYR B 1 26 ? -12.094 1.896 -6.688 1 95.56 26 TYR B C 1
ATOM 1849 O O . TYR B 1 26 ? -12.336 1.132 -5.75 1 95.56 26 TYR B O 1
ATOM 1857 N N . ILE B 1 27 ? -11.469 1.545 -7.75 1 97.31 27 ILE B N 1
ATOM 1858 C CA . ILE B 1 27 ? -11.039 0.163 -7.938 1 97.31 27 ILE B CA 1
ATOM 1859 C C . ILE B 1 27 ? -9.969 -0.188 -6.906 1 97.31 27 ILE B C 1
ATOM 1861 O O . ILE B 1 27 ? -9.969 -1.286 -6.348 1 97.31 27 ILE B O 1
ATOM 1865 N N . MET B 1 28 ? -9.055 0.724 -6.664 1 97.06 28 MET B N 1
ATOM 1866 C CA . MET B 1 28 ? -8.023 0.487 -5.656 1 97.06 28 MET B CA 1
ATOM 1867 C C . MET B 1 28 ? -8.641 0.211 -4.293 1 97.06 28 MET B C 1
ATOM 1869 O O . MET B 1 28 ? -8.227 -0.716 -3.594 1 97.06 28 MET B O 1
ATOM 1873 N N . ASN B 1 29 ? -9.602 0.985 -3.953 1 95.44 29 ASN B N 1
ATOM 1874 C CA . ASN B 1 29 ? -10.281 0.789 -2.678 1 95.44 29 ASN B CA 1
ATOM 1875 C C . ASN B 1 29 ? -11.031 -0.542 -2.641 1 95.44 29 ASN B C 1
ATOM 1877 O O . ASN B 1 29 ? -11.008 -1.239 -1.625 1 95.44 29 ASN B O 1
ATOM 1881 N N . LYS B 1 30 ? -11.617 -0.882 -3.693 1 96.25 30 LYS B N 1
ATOM 1882 C CA . LYS B 1 30 ? -12.414 -2.104 -3.809 1 96.25 30 LYS B CA 1
ATOM 1883 C C . LYS B 1 30 ? -11.547 -3.342 -3.615 1 96.25 30 LYS B C 1
ATOM 1885 O O . LYS B 1 30 ? -12.008 -4.355 -3.084 1 96.25 30 LYS B O 1
ATOM 1890 N N . TYR B 1 31 ? -10.297 -3.238 -3.971 1 97.44 31 TYR B N 1
ATOM 1891 C CA . TYR B 1 31 ? -9.453 -4.426 -4.02 1 97.44 31 TYR B CA 1
ATOM 1892 C C . TYR B 1 31 ? -8.453 -4.434 -2.867 1 97.44 31 TYR B C 1
ATOM 1894 O O . TYR B 1 31 ? -7.566 -5.285 -2.812 1 97.44 31 TYR B O 1
ATOM 1902 N N . LYS B 1 32 ? -8.539 -3.533 -1.918 1 96.5 32 LYS B N 1
ATOM 1903 C CA . LYS B 1 32 ? -7.637 -3.441 -0.776 1 96.5 32 LYS B CA 1
ATOM 1904 C C . LYS B 1 32 ? -7.582 -4.762 -0.011 1 96.5 32 LYS B C 1
ATOM 1906 O O . LYS B 1 32 ? -6.504 -5.215 0.377 1 96.5 32 LYS B O 1
ATOM 1911 N N . ASN B 1 33 ? -8.727 -5.332 0.152 1 95.12 33 ASN B N 1
ATOM 1912 C CA . ASN B 1 33 ? -8.797 -6.57 0.92 1 95.12 33 ASN B CA 1
ATOM 1913 C C . ASN B 1 33 ? -8.094 -7.719 0.198 1 95.12 33 ASN B C 1
ATOM 1915 O O . ASN B 1 33 ? -7.488 -8.578 0.837 1 95.12 33 ASN B O 1
ATOM 1919 N N . LEU B 1 34 ? -8.289 -7.75 -1.09 1 95.75 34 LEU B N 1
ATOM 1920 C CA . LEU B 1 34 ? -7.59 -8.766 -1.867 1 95.75 34 LEU B CA 1
ATOM 1921 C C . LEU B 1 34 ? -6.082 -8.641 -1.698 1 95.75 34 LEU B C 1
ATOM 1923 O O . LEU B 1 34 ? -5.387 -9.641 -1.494 1 95.75 34 LEU B O 1
ATOM 1927 N N . VAL B 1 35 ? -5.555 -7.41 -1.782 1 97.75 35 VAL B N 1
ATOM 1928 C CA . VAL B 1 35 ? -4.125 -7.156 -1.63 1 97.75 35 VAL B CA 1
ATOM 1929 C C . VAL B 1 35 ? -3.666 -7.605 -0.246 1 97.75 35 VAL B C 1
ATOM 1931 O O . VAL B 1 35 ? -2.646 -8.289 -0.116 1 97.75 35 VAL B O 1
ATOM 1934 N N . ARG B 1 36 ? -4.406 -7.27 0.746 1 94.69 36 ARG B N 1
ATOM 1935 C CA . ARG B 1 36 ? -4.051 -7.625 2.115 1 94.69 36 ARG B CA 1
ATOM 1936 C C . ARG B 1 36 ? -3.994 -9.141 2.289 1 94.69 36 ARG B C 1
ATOM 1938 O O . ARG B 1 36 ? -3.055 -9.664 2.889 1 94.69 36 ARG B O 1
ATOM 1945 N N . LYS B 1 37 ? -4.984 -9.812 1.849 1 93 37 LYS B N 1
ATOM 1946 C CA . LYS B 1 37 ? -5.062 -11.266 1.967 1 93 37 LYS B CA 1
ATOM 1947 C C . LYS B 1 37 ? -3.855 -11.938 1.32 1 93 37 LYS B C 1
ATOM 1949 O O . LYS B 1 37 ? -3.23 -12.812 1.921 1 93 37 LYS B O 1
ATOM 1954 N N . LYS B 1 38 ? -3.576 -11.523 0.174 1 94.38 38 LYS B N 1
ATOM 1955 C CA . LYS B 1 38 ? -2.477 -12.141 -0.563 1 94.38 38 LYS B CA 1
ATOM 1956 C C . LYS B 1 38 ? -1.129 -11.781 0.06 1 94.38 38 LYS B C 1
ATOM 1958 O O . LYS B 1 38 ? -0.226 -12.617 0.121 1 94.38 38 LYS B O 1
ATOM 1963 N N . ALA B 1 39 ? -0.975 -10.539 0.446 1 94.19 39 ALA B N 1
ATOM 1964 C CA . ALA B 1 39 ? 0.252 -10.125 1.119 1 94.19 39 ALA B CA 1
ATOM 1965 C C . ALA B 1 39 ? 0.465 -10.914 2.408 1 94.19 39 ALA B C 1
ATOM 1967 O O . ALA B 1 39 ? 1.591 -11.305 2.727 1 94.19 39 ALA B O 1
ATOM 1968 N N . LYS B 1 40 ? -0.588 -11.117 3.152 1 88.5 40 LYS B N 1
ATOM 1969 C CA . LYS B 1 40 ? -0.515 -11.883 4.395 1 88.5 40 LYS B CA 1
ATOM 1970 C C . LYS B 1 40 ? -0.071 -13.32 4.133 1 88.5 40 LYS B C 1
ATOM 1972 O O . LYS B 1 40 ? 0.738 -13.867 4.879 1 88.5 40 LYS B O 1
ATOM 1977 N N . ALA B 1 41 ? -0.646 -13.867 3.129 1 86.38 41 ALA B N 1
ATOM 1978 C CA . ALA B 1 41 ? -0.254 -15.227 2.75 1 86.38 41 ALA B CA 1
ATOM 1979 C C . ALA B 1 41 ? 1.237 -15.297 2.432 1 86.38 41 ALA B C 1
ATOM 1981 O O . ALA B 1 41 ? 1.93 -16.219 2.871 1 86.38 41 ALA B O 1
ATOM 1982 N N . MET B 1 42 ? 1.684 -14.352 1.708 1 87.31 42 MET B N 1
ATOM 1983 C CA . MET B 1 42 ? 3.09 -14.305 1.32 1 87.31 42 MET B CA 1
ATOM 1984 C C . MET B 1 42 ? 3.98 -14.047 2.531 1 87.31 42 MET B C 1
ATOM 1986 O O . MET B 1 42 ? 5.105 -14.547 2.594 1 87.31 42 MET B O 1
ATOM 1990 N N . TYR B 1 43 ? 3.51 -13.242 3.377 1 85.44 43 TYR B N 1
ATOM 1991 C CA . TYR B 1 43 ? 4.246 -12.93 4.594 1 85.44 43 TYR B CA 1
ATOM 1992 C C . TYR B 1 43 ? 4.574 -14.195 5.375 1 85.44 43 TYR B C 1
ATOM 1994 O O . TYR B 1 43 ? 5.637 -14.297 5.996 1 85.44 43 TYR B O 1
ATOM 2002 N N . LEU B 1 44 ? 3.73 -15.109 5.289 1 74.94 44 LEU B N 1
ATOM 2003 C CA . LEU B 1 44 ? 3.885 -16.359 6.016 1 74.94 44 LEU B CA 1
ATOM 2004 C C . LEU B 1 44 ? 5.113 -17.125 5.527 1 74.94 44 LEU B C 1
ATOM 2006 O O . LEU B 1 44 ? 5.645 -17.984 6.246 1 74.94 44 LEU B O 1
ATOM 2010 N N . ILE B 1 45 ? 5.516 -16.844 4.41 1 73.44 45 ILE B N 1
ATOM 2011 C CA . ILE B 1 45 ? 6.629 -17.609 3.844 1 73.44 45 ILE B CA 1
ATOM 2012 C C . ILE B 1 45 ? 7.859 -16.719 3.738 1 73.44 45 ILE B C 1
ATOM 2014 O O . ILE B 1 45 ? 8.93 -17.172 3.332 1 73.44 45 ILE B O 1
ATOM 2018 N N . GLY B 1 46 ? 7.664 -15.523 4.059 1 71.94 46 GLY B N 1
ATOM 2019 C CA . GLY B 1 46 ? 8.828 -14.641 4.078 1 71.94 46 GLY B CA 1
ATOM 2020 C C . GLY B 1 46 ? 8.523 -13.242 3.576 1 71.94 46 GLY B C 1
ATOM 2021 O O . GLY B 1 46 ? 7.496 -13.016 2.936 1 71.94 46 GLY B O 1
ATOM 2022 N N . GLY B 1 47 ? 9.242 -12.258 4.082 1 74.06 47 GLY B N 1
ATOM 2023 C CA . GLY B 1 47 ? 9.133 -10.859 3.703 1 74.06 47 GLY B CA 1
ATOM 2024 C C . GLY B 1 47 ? 8.586 -9.984 4.816 1 74.06 47 GLY B C 1
ATOM 2025 O O . GLY B 1 47 ? 8.117 -10.492 5.836 1 74.06 47 GLY B O 1
ATOM 2026 N N . GLU B 1 48 ? 8.664 -8.812 4.512 1 81.75 48 GLU B N 1
ATOM 2027 C CA . GLU B 1 48 ? 8.164 -7.84 5.48 1 81.75 48 GLU B CA 1
ATOM 2028 C C . GLU B 1 48 ? 6.762 -7.367 5.109 1 81.75 48 GLU B C 1
ATOM 2030 O O . GLU B 1 48 ? 6.508 -6.988 3.965 1 81.75 48 GLU B O 1
ATOM 2035 N N . SER B 1 49 ? 5.906 -7.465 6.023 1 85.56 49 SER B N 1
ATOM 2036 C CA . SER B 1 49 ? 4.484 -7.211 5.809 1 85.56 49 SER B CA 1
ATOM 2037 C C . SER B 1 49 ? 4.262 -5.867 5.125 1 85.56 49 SER B C 1
ATOM 2039 O O . SER B 1 49 ? 3.582 -5.789 4.098 1 85.56 49 SER B O 1
ATOM 2041 N N . ASP B 1 50 ? 4.879 -4.785 5.637 1 89.69 50 ASP B N 1
ATOM 2042 C CA . ASP B 1 50 ? 4.672 -3.447 5.086 1 89.69 50 ASP B CA 1
ATOM 2043 C C . ASP B 1 50 ? 5.129 -3.375 3.633 1 89.69 50 ASP B C 1
ATOM 2045 O O . ASP B 1 50 ? 4.477 -2.736 2.803 1 89.69 50 ASP B O 1
ATOM 2049 N N . ASP B 1 51 ? 6.176 -4.012 3.373 1 93 51 ASP B N 1
ATOM 2050 C CA . ASP B 1 51 ? 6.707 -4.027 2.014 1 93 51 ASP B CA 1
ATOM 2051 C C . ASP B 1 51 ? 5.785 -4.805 1.075 1 93 51 ASP B C 1
ATOM 2053 O O . ASP B 1 51 ? 5.527 -4.371 -0.051 1 93 51 ASP B O 1
ATOM 2057 N N . LEU B 1 52 ? 5.355 -5.891 1.558 1 94.94 52 LEU B N 1
ATOM 2058 C CA . LEU B 1 52 ? 4.508 -6.75 0.735 1 94.94 52 LEU B CA 1
ATOM 2059 C C . LEU B 1 52 ? 3.199 -6.047 0.39 1 94.94 52 LEU B C 1
ATOM 2061 O O . LEU B 1 52 ? 2.717 -6.148 -0.74 1 94.94 52 LEU B O 1
ATOM 2065 N N . ILE B 1 53 ? 2.666 -5.328 1.323 1 96.88 53 ILE B N 1
ATOM 2066 C CA . ILE B 1 53 ? 1.447 -4.566 1.07 1 96.88 53 ILE B CA 1
ATOM 2067 C C . ILE B 1 53 ? 1.7 -3.537 -0.028 1 96.88 53 ILE B C 1
ATOM 2069 O O . ILE B 1 53 ? 0.885 -3.383 -0.941 1 96.88 53 ILE B O 1
ATOM 2073 N N . GLN B 1 54 ? 2.766 -2.836 0.093 1 97.44 54 GLN B N 1
ATOM 2074 C CA . GLN B 1 54 ? 3.107 -1.842 -0.918 1 97.44 54 GLN B CA 1
ATOM 2075 C C . GLN B 1 54 ? 3.271 -2.488 -2.291 1 97.44 54 GLN B C 1
ATOM 2077 O O . GLN B 1 54 ? 2.713 -2.008 -3.279 1 97.44 54 GLN B O 1
ATOM 2082 N N . GLU B 1 55 ? 3.996 -3.578 -2.305 1 97.44 55 GLU B N 1
ATOM 2083 C CA . GLU B 1 55 ? 4.195 -4.289 -3.562 1 97.44 55 GLU B CA 1
ATOM 2084 C C . GLU B 1 55 ? 2.869 -4.789 -4.133 1 97.44 55 GLU B C 1
ATOM 2086 O O . GLU B 1 55 ? 2.658 -4.758 -5.344 1 97.44 55 GLU B O 1
ATOM 2091 N N . GLY B 1 56 ? 2.066 -5.277 -3.23 1 98.06 56 GLY B N 1
ATOM 2092 C CA . GLY B 1 56 ? 0.744 -5.691 -3.672 1 98.06 56 GLY B CA 1
ATOM 2093 C C . GLY B 1 56 ? -0.047 -4.566 -4.316 1 98.06 56 GLY B C 1
ATOM 2094 O O . GLY B 1 56 ? -0.695 -4.77 -5.344 1 98.06 56 GLY B O 1
ATOM 2095 N N . MET B 1 57 ? 0.046 -3.41 -3.744 1 98.19 57 MET B N 1
ATOM 2096 C CA . MET B 1 57 ? -0.647 -2.244 -4.285 1 98.19 57 MET B CA 1
ATOM 2097 C C . MET B 1 57 ? -0.057 -1.836 -5.629 1 98.19 57 MET B C 1
ATOM 2099 O O . MET B 1 57 ? -0.788 -1.431 -6.535 1 98.19 57 MET B O 1
ATOM 2103 N N . ILE B 1 58 ? 1.222 -1.905 -5.766 1 97.81 58 ILE B N 1
ATOM 2104 C CA . ILE B 1 58 ? 1.864 -1.637 -7.047 1 97.81 58 ILE B CA 1
ATOM 2105 C C . ILE B 1 58 ? 1.356 -2.625 -8.094 1 97.81 58 ILE B C 1
ATOM 2107 O O . ILE B 1 58 ? 1.031 -2.234 -9.219 1 97.81 58 ILE B O 1
ATOM 2111 N N . GLY B 1 59 ? 1.273 -3.871 -7.688 1 98.25 59 GLY B N 1
ATOM 2112 C CA . GLY B 1 59 ? 0.716 -4.875 -8.578 1 98.25 59 GLY B CA 1
ATOM 2113 C C . GLY B 1 59 ? -0.704 -4.562 -9.016 1 98.25 59 GLY B C 1
ATOM 2114 O O . GLY B 1 59 ? -1.052 -4.738 -10.18 1 98.25 59 GLY B O 1
ATOM 2115 N N . LEU B 1 60 ? -1.516 -4.141 -8.086 1 98.38 60 LEU B N 1
ATOM 2116 C CA . LEU B 1 60 ? -2.896 -3.781 -8.391 1 98.38 60 LEU B CA 1
ATOM 2117 C C . LEU B 1 60 ? -2.949 -2.605 -9.359 1 98.38 60 LEU B C 1
ATOM 2119 O O . LEU B 1 60 ? -3.736 -2.611 -10.312 1 98.38 60 LEU B O 1
ATOM 2123 N N . PHE B 1 61 ? -2.162 -1.664 -9.133 1 97.25 61 PHE B N 1
ATOM 2124 C CA . PHE B 1 61 ? -2.098 -0.524 -10.039 1 97.25 61 PHE B CA 1
ATOM 2125 C C . PHE B 1 61 ? -1.732 -0.975 -11.453 1 97.25 61 PHE B C 1
ATOM 2127 O O . PHE B 1 61 ? -2.336 -0.525 -12.43 1 97.25 61 PHE B O 1
ATOM 2134 N N . LYS B 1 62 ? -0.732 -1.77 -11.562 1 97 62 LYS B N 1
ATOM 2135 C CA . LYS B 1 62 ? -0.327 -2.287 -12.859 1 97 62 LYS B CA 1
ATOM 2136 C C . LYS B 1 62 ? -1.479 -3.02 -13.547 1 97 62 LYS B C 1
ATOM 2138 O O . LYS B 1 62 ? -1.65 -2.92 -14.766 1 97 62 LYS B O 1
ATOM 2143 N N . ALA B 1 63 ? -2.188 -3.76 -12.75 1 97.62 63 ALA B N 1
ATOM 2144 C CA . ALA B 1 63 ? -3.348 -4.457 -13.297 1 97.62 63 ALA B CA 1
ATOM 2145 C C . ALA B 1 63 ? -4.344 -3.471 -13.906 1 97.62 63 ALA B C 1
ATOM 2147 O O . ALA B 1 63 ? -4.844 -3.686 -15.008 1 97.62 63 ALA B O 1
ATOM 2148 N N . ILE B 1 64 ? -4.629 -2.434 -13.164 1 97.06 64 ILE B N 1
ATOM 2149 C CA . ILE B 1 64 ? -5.562 -1.412 -13.625 1 97.06 64 ILE B CA 1
ATOM 2150 C C . ILE B 1 64 ? -5.031 -0.762 -14.898 1 97.06 64 ILE B C 1
ATOM 2152 O O . ILE B 1 64 ? -5.777 -0.56 -15.859 1 97.06 64 ILE B O 1
ATOM 2156 N N . ARG B 1 65 ? -3.777 -0.507 -14.922 1 94.56 65 ARG B N 1
ATOM 2157 C CA . ARG B 1 65 ? -3.125 0.166 -16.047 1 94.56 65 ARG B CA 1
ATOM 2158 C C . ARG B 1 65 ? -3.1 -0.725 -17.281 1 94.56 65 ARG B C 1
ATOM 2160 O O . ARG B 1 65 ? -3.402 -0.271 -18.391 1 94.56 65 ARG B O 1
ATOM 2167 N N . ASP B 1 66 ? -2.84 -2.006 -17.109 1 95.19 66 ASP B N 1
ATOM 2168 C CA . ASP B 1 66 ? -2.449 -2.85 -18.234 1 95.19 66 ASP B CA 1
ATOM 2169 C C . ASP B 1 66 ? -3.615 -3.725 -18.703 1 95.19 66 ASP B C 1
ATOM 2171 O O . ASP B 1 66 ? -3.564 -4.316 -19.781 1 95.19 66 ASP B O 1
ATOM 2175 N N . TYR B 1 67 ? -4.684 -3.775 -17.969 1 96.56 67 TYR B N 1
ATOM 2176 C CA . TYR B 1 67 ? -5.789 -4.664 -18.312 1 96.56 67 TYR B CA 1
ATOM 2177 C C . TYR B 1 67 ? -6.414 -4.273 -19.641 1 96.56 67 TYR B C 1
ATOM 2179 O O . TYR B 1 67 ? -6.68 -3.094 -19.891 1 96.56 67 TYR B O 1
ATOM 2187 N N . LYS B 1 68 ? -6.625 -5.27 -20.391 1 92.31 68 LYS B N 1
ATOM 2188 C CA . LYS B 1 68 ? -7.32 -5.105 -21.656 1 92.31 68 LYS B CA 1
ATOM 2189 C C . LYS B 1 68 ? -8.609 -5.922 -21.688 1 92.31 68 LYS B C 1
ATOM 2191 O O . LYS B 1 68 ? -8.586 -7.137 -21.484 1 92.31 68 LYS B O 1
ATOM 2196 N N . ILE B 1 69 ? -9.633 -5.297 -22.062 1 84.69 69 ILE B N 1
ATOM 2197 C CA . ILE B 1 69 ? -10.969 -5.891 -22.016 1 84.69 69 ILE B CA 1
ATOM 2198 C C . ILE B 1 69 ? -11.062 -7.008 -23.062 1 84.69 69 ILE B C 1
ATOM 2200 O O . ILE B 1 69 ? -11.812 -7.969 -22.875 1 84.69 69 ILE B O 1
ATOM 2204 N N . GLU B 1 70 ? -10.367 -6.844 -24.094 1 83.25 70 GLU B N 1
ATOM 2205 C CA . GLU B 1 70 ? -10.414 -7.832 -25.156 1 83.25 70 GLU B CA 1
ATOM 2206 C C . GLU B 1 70 ? -9.828 -9.172 -24.703 1 83.25 70 GLU B C 1
ATOM 2208 O O . 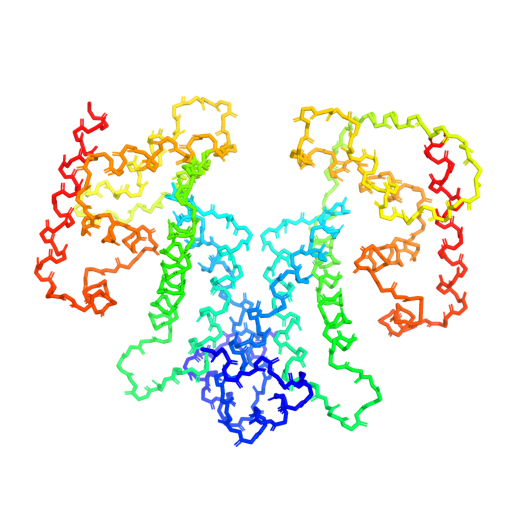GLU B 1 70 ? -10.039 -10.195 -25.359 1 83.25 70 GLU B O 1
ATOM 2213 N N . LYS B 1 71 ? -9.32 -9.141 -23.594 1 74.81 71 LYS B N 1
ATOM 2214 C CA . LYS B 1 71 ? -8.75 -10.383 -23.094 1 74.81 71 LYS B CA 1
ATOM 2215 C C . LYS B 1 71 ? -9.82 -11.281 -22.484 1 74.81 71 LYS B C 1
ATOM 2217 O O . LYS B 1 71 ? -10.875 -10.797 -22.062 1 74.81 71 LYS B O 1
ATOM 2222 N N . GLU B 1 72 ? -9.586 -12.5 -22.469 1 78.38 72 GLU B N 1
ATOM 2223 C CA . GLU B 1 72 ? -10.539 -13.508 -22.031 1 78.38 72 GLU B CA 1
ATOM 2224 C C . GLU B 1 72 ? -10.648 -13.531 -20.5 1 78.38 72 GLU B C 1
ATOM 2226 O O . GLU B 1 72 ? -11.688 -13.898 -19.953 1 78.38 72 GLU B O 1
ATOM 2231 N N . ALA B 1 73 ? -9.789 -13.023 -19.859 1 89.31 73 ALA B N 1
ATOM 2232 C CA . ALA B 1 73 ? -9.805 -13.094 -18.406 1 89.31 73 ALA B CA 1
ATOM 2233 C C . ALA B 1 73 ? -10.555 -11.914 -17.797 1 89.31 73 ALA B C 1
ATOM 2235 O O . ALA B 1 73 ? -10.508 -10.805 -18.328 1 89.31 73 ALA B O 1
ATOM 2236 N N . SER B 1 74 ? -11.289 -12.211 -16.719 1 94.62 74 SER B N 1
ATOM 2237 C CA . SER B 1 74 ? -11.906 -11.125 -15.961 1 94.62 74 SER B CA 1
ATOM 2238 C C . SER B 1 74 ? -10.852 -10.211 -15.352 1 94.62 74 SER B C 1
ATOM 2240 O O . SER B 1 74 ? -9.695 -10.602 -15.195 1 94.62 74 SER B O 1
ATOM 2242 N N . PHE B 1 75 ? -11.273 -9.031 -15.047 1 97.06 75 PHE B N 1
ATOM 2243 C CA . PHE B 1 75 ? -10.336 -8.133 -14.383 1 97.06 75 PHE B CA 1
ATOM 2244 C C . PHE B 1 75 ? -9.883 -8.719 -13.047 1 97.06 75 PHE B C 1
ATOM 2246 O O . PHE B 1 75 ? -8.711 -8.602 -12.68 1 97.06 75 PHE B O 1
ATOM 2253 N N . PHE B 1 76 ? -10.812 -9.32 -12.305 1 95.69 76 PHE B N 1
ATOM 2254 C CA . PHE B 1 76 ? -10.477 -9.922 -11.016 1 95.69 76 PHE B CA 1
ATOM 2255 C C . PHE B 1 76 ? -9.328 -10.914 -11.172 1 95.69 76 PHE B C 1
ATOM 2257 O O . PHE B 1 76 ? -8.336 -10.836 -10.438 1 95.69 76 PHE B O 1
ATOM 2264 N N . SER B 1 77 ? -9.438 -11.797 -12.117 1 94.44 77 SER B N 1
ATOM 2265 C CA . SER B 1 77 ? -8.414 -12.805 -12.352 1 94.44 77 SER B CA 1
ATOM 2266 C C . SER B 1 77 ? -7.09 -12.172 -12.75 1 94.44 77 SER B C 1
ATOM 2268 O O . SER B 1 77 ? -6.027 -12.609 -12.312 1 94.44 77 SER B O 1
ATOM 2270 N N . PHE B 1 78 ? -7.215 -11.188 -13.594 1 96.38 78 PHE B N 1
ATOM 2271 C CA . PHE B 1 78 ? -6.023 -10.484 -14.047 1 96.38 78 PHE B CA 1
ATOM 2272 C C . PHE B 1 78 ? -5.348 -9.758 -12.891 1 96.38 78 PHE B C 1
ATOM 2274 O O . PHE B 1 78 ? -4.125 -9.789 -12.758 1 96.38 78 PHE B O 1
ATOM 2281 N N . ALA B 1 79 ? -6.145 -9.094 -12.07 1 97.5 79 ALA B N 1
ATOM 2282 C CA . ALA B 1 79 ? -5.625 -8.398 -10.898 1 97.5 79 ALA B CA 1
ATOM 2283 C C . ALA B 1 79 ? -4.945 -9.375 -9.938 1 97.5 79 ALA B C 1
ATOM 2285 O O . ALA B 1 79 ? -3.861 -9.094 -9.422 1 97.5 79 ALA B O 1
ATOM 2286 N N . GLU B 1 80 ? -5.555 -10.492 -9.695 1 96.56 80 GLU B N 1
ATOM 2287 C CA . GLU B 1 80 ? -4.965 -11.516 -8.828 1 96.56 80 GLU B CA 1
ATOM 2288 C C . GLU B 1 80 ? -3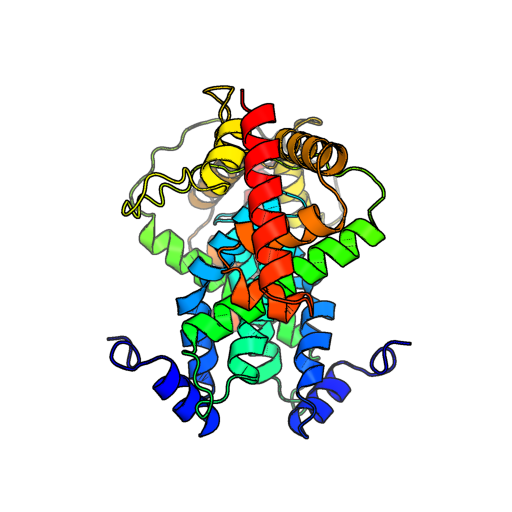.576 -11.914 -9.32 1 96.56 80 GLU B C 1
ATOM 2290 O O . GLU B 1 80 ? -2.643 -12.039 -8.523 1 96.56 80 GLU B O 1
ATOM 2295 N N . LEU B 1 81 ? -3.52 -12.117 -10.578 1 96.31 81 LEU B N 1
ATOM 2296 C CA . LEU B 1 81 ? -2.26 -12.516 -11.188 1 96.31 81 LEU B CA 1
ATOM 2297 C C . LEU B 1 81 ? -1.196 -11.438 -11.008 1 96.31 81 LEU B C 1
ATOM 2299 O O . LEU B 1 81 ? -0.066 -11.734 -10.617 1 96.31 81 LEU B O 1
ATOM 2303 N N . CYS B 1 82 ? -1.548 -10.219 -11.352 1 96.81 82 CYS B N 1
ATOM 2304 C CA . CYS B 1 82 ? -0.604 -9.109 -11.266 1 96.81 82 CYS B CA 1
ATOM 2305 C C . CYS B 1 82 ? -0.122 -8.906 -9.836 1 96.81 82 CYS B C 1
ATOM 2307 O O . CYS B 1 82 ? 1.073 -8.727 -9.602 1 96.81 82 CYS B O 1
ATOM 2309 N N . ILE B 1 83 ? -1.004 -8.938 -8.898 1 98.12 83 ILE B N 1
ATOM 2310 C CA . ILE B 1 83 ? -0.674 -8.75 -7.488 1 98.12 83 ILE B CA 1
ATOM 2311 C C . ILE B 1 83 ? 0.272 -9.859 -7.031 1 98.12 83 ILE B C 1
ATOM 2313 O O . ILE B 1 83 ? 1.328 -9.586 -6.457 1 98.12 83 ILE B O 1
ATOM 2317 N N . SER B 1 84 ? -0.075 -11.094 -7.355 1 96.5 84 SER B N 1
ATOM 2318 C CA . SER B 1 84 ? 0.722 -12.242 -6.926 1 96.5 84 SER B CA 1
ATOM 2319 C C . SER B 1 84 ? 2.111 -12.219 -7.555 1 96.5 84 SER B C 1
ATOM 2321 O O . SER B 1 84 ? 3.104 -12.523 -6.895 1 96.5 84 SER B O 1
ATOM 2323 N N . ARG B 1 85 ? 2.143 -11.898 -8.797 1 96.44 85 ARG B N 1
ATOM 2324 C CA . ARG B 1 85 ? 3.424 -11.789 -9.492 1 96.44 85 ARG B CA 1
ATOM 2325 C C . ARG B 1 85 ? 4.309 -10.727 -8.844 1 96.44 85 ARG B C 1
ATOM 2327 O O . ARG B 1 85 ? 5.512 -10.93 -8.672 1 96.44 85 ARG B O 1
ATOM 2334 N N . GLN B 1 86 ? 3.717 -9.586 -8.578 1 96.56 86 GLN B N 1
ATOM 2335 C CA . GLN B 1 86 ? 4.461 -8.5 -7.945 1 96.56 86 GLN B CA 1
ATOM 2336 C C . GLN B 1 86 ? 4.992 -8.922 -6.578 1 96.56 86 GLN B C 1
ATOM 2338 O O . GLN B 1 86 ? 6.148 -8.648 -6.242 1 96.56 86 GLN B O 1
ATOM 2343 N N . LEU B 1 87 ? 4.188 -9.547 -5.793 1 95.94 87 LEU B N 1
ATOM 2344 C CA . LEU B 1 87 ? 4.582 -10.031 -4.477 1 95.94 87 LEU B CA 1
ATOM 2345 C C . LEU B 1 87 ? 5.719 -11.047 -4.59 1 95.94 87 LEU B C 1
ATOM 2347 O O . LEU B 1 87 ? 6.707 -10.953 -3.861 1 95.94 87 LEU B O 1
ATOM 2351 N N . TYR B 1 88 ? 5.539 -11.953 -5.461 1 92.5 88 TYR B N 1
ATOM 2352 C CA . TYR B 1 88 ? 6.535 -12.992 -5.695 1 92.5 88 TYR B CA 1
ATOM 2353 C C . TYR B 1 88 ? 7.883 -12.383 -6.066 1 92.5 88 TYR B C 1
ATOM 2355 O O . TYR B 1 88 ? 8.914 -12.758 -5.504 1 92.5 88 TYR B O 1
ATOM 2363 N N . SER B 1 89 ? 7.863 -11.469 -6.988 1 92.69 89 SER B N 1
ATOM 2364 C CA . SER B 1 89 ? 9.086 -10.805 -7.438 1 92.69 89 SER B CA 1
ATOM 2365 C C . SER B 1 89 ? 9.773 -10.07 -6.293 1 92.69 89 SER B C 1
ATOM 2367 O O . SER B 1 89 ? 11 -10.055 -6.207 1 92.69 89 SER B O 1
ATOM 2369 N N . ALA B 1 90 ? 9.008 -9.445 -5.484 1 91.25 90 ALA B N 1
ATOM 2370 C CA . ALA B 1 90 ? 9.547 -8.711 -4.348 1 91.25 90 ALA B CA 1
ATOM 2371 C C . ALA B 1 90 ? 10.25 -9.648 -3.373 1 91.25 90 ALA B C 1
ATOM 2373 O O . ALA B 1 90 ? 11.336 -9.336 -2.873 1 91.25 90 ALA B O 1
ATOM 2374 N N . VAL B 1 91 ? 9.656 -10.75 -3.096 1 88.12 91 VAL B N 1
ATOM 2375 C CA . VAL B 1 91 ? 10.219 -11.734 -2.176 1 88.12 91 VAL B CA 1
ATOM 2376 C C . VAL B 1 91 ? 11.5 -12.328 -2.77 1 88.12 91 VAL B C 1
ATOM 2378 O O . VAL B 1 91 ? 12.484 -12.523 -2.059 1 88.12 91 VAL B O 1
ATOM 2381 N N . GLN B 1 92 ? 11.492 -12.617 -4.07 1 86.06 92 GLN B N 1
ATOM 2382 C CA . GLN B 1 92 ? 12.672 -13.141 -4.754 1 86.06 92 GLN B CA 1
ATOM 2383 C C . GLN B 1 92 ? 13.836 -12.156 -4.68 1 86.06 92 GLN B C 1
ATOM 2385 O O . GLN B 1 92 ? 14.984 -12.555 -4.477 1 86.06 92 GLN B O 1
ATOM 2390 N N . ALA B 1 93 ? 13.492 -10.898 -4.863 1 83.31 93 ALA B N 1
ATOM 2391 C CA . ALA B 1 93 ? 14.523 -9.867 -4.828 1 83.31 93 ALA B CA 1
ATOM 2392 C C . ALA B 1 93 ? 15.102 -9.719 -3.424 1 83.31 93 ALA B C 1
ATOM 2394 O O . ALA B 1 93 ? 16.312 -9.508 -3.264 1 83.31 93 ALA B O 1
ATOM 2395 N N . SER B 1 94 ? 14.273 -9.758 -2.426 1 79.56 94 SER B N 1
ATOM 2396 C CA . SER B 1 94 ? 14.719 -9.633 -1.04 1 79.56 94 SER B CA 1
ATOM 2397 C C . SER B 1 94 ? 15.633 -10.781 -0.646 1 79.56 94 SER B C 1
ATOM 2399 O O . SER B 1 94 ? 16.609 -10.586 0.08 1 79.56 94 SER B O 1
ATOM 2401 N N . ASN B 1 95 ? 15.195 -11.969 -1.012 1 71.88 95 ASN B N 1
ATOM 2402 C CA . ASN B 1 95 ? 15.992 -13.156 -0.716 1 71.88 95 ASN B CA 1
ATOM 2403 C C . ASN B 1 95 ? 17.359 -13.094 -1.388 1 71.88 95 ASN B C 1
ATOM 2405 O O . ASN B 1 95 ? 18.328 -13.648 -0.874 1 71.88 95 ASN B O 1
ATOM 2409 N N . ARG B 1 96 ? 17.312 -12.445 -2.416 1 63.19 96 ARG B N 1
ATOM 2410 C CA . ARG B 1 96 ? 18.594 -12.281 -3.102 1 63.19 96 ARG B CA 1
ATOM 2411 C C . ARG B 1 96 ? 19.516 -11.352 -2.32 1 63.19 96 ARG B C 1
ATOM 2413 O O . ARG B 1 96 ? 20.734 -11.578 -2.27 1 63.19 96 ARG B O 1
ATOM 2420 N N . LEU B 1 97 ? 18.703 -10.336 -1.756 1 54.03 97 LEU B N 1
ATOM 2421 C CA . LEU B 1 97 ? 19.469 -9.375 -0.973 1 54.03 97 LEU B CA 1
ATOM 2422 C C . LEU B 1 97 ? 19.75 -9.914 0.427 1 54.03 97 LEU B C 1
ATOM 2424 O O . LEU B 1 97 ? 20.75 -9.547 1.05 1 54.03 97 LEU B O 1
ATOM 2428 N N . LYS B 1 98 ? 18.531 -10.562 1.07 1 53.53 98 LYS B N 1
ATOM 2429 C CA . LYS B 1 98 ? 18.688 -11.102 2.418 1 53.53 98 LYS B CA 1
ATOM 2430 C C . LYS B 1 98 ? 19.5 -12.398 2.406 1 53.53 98 LYS B C 1
ATOM 2432 O O . LYS B 1 98 ? 19.672 -13.031 3.445 1 53.53 98 LYS B O 1
ATOM 2437 N N . HIS B 1 99 ? 20.328 -12.836 1.981 1 45.03 99 HIS B N 1
ATOM 2438 C CA . HIS B 1 99 ? 20.906 -14.055 2.525 1 45.03 99 HIS B CA 1
ATOM 2439 C C . HIS B 1 99 ? 20.781 -14.102 4.043 1 45.03 99 HIS B C 1
ATOM 2441 O O . HIS B 1 99 ? 21.438 -14.906 4.703 1 45.03 99 HIS B O 1
ATOM 2447 N N . ILE B 1 100 ? 20.391 -13 4.672 1 36.62 100 ILE B N 1
ATOM 2448 C CA . ILE B 1 100 ? 20.328 -13.336 6.09 1 36.62 100 ILE B CA 1
ATOM 2449 C C . ILE B 1 100 ? 18.906 -13.797 6.445 1 36.62 100 ILE B C 1
ATOM 2451 O O . ILE B 1 100 ? 17.922 -13.172 6.047 1 36.62 100 ILE B O 1
ATOM 2455 N N . PRO B 1 101 ? 18.594 -14.945 7.062 1 32.62 101 PRO B N 1
ATOM 2456 C CA . PRO B 1 101 ? 17.438 -15.805 7.328 1 32.62 101 PRO B CA 1
ATOM 2457 C C . PRO B 1 101 ? 16.359 -15.094 8.133 1 32.62 101 PRO B C 1
ATOM 2459 O O . PRO B 1 101 ? 16.641 -14.539 9.195 1 32.62 101 PRO B O 1
ATOM 2462 N N . LEU B 1 102 ? 15.453 -14.352 7.539 1 30.83 102 LEU B N 1
ATOM 2463 C CA . LEU B 1 102 ? 14.414 -13.516 8.148 1 30.83 102 LEU B CA 1
ATOM 2464 C C . LEU B 1 102 ? 13.438 -14.359 8.953 1 30.83 102 LEU B C 1
ATOM 2466 O O . LEU B 1 102 ? 12.945 -15.383 8.461 1 30.83 102 LEU B O 1
ATOM 2470 N N . ASN B 1 103 ? 13.211 -14.203 10.219 1 26.84 103 ASN B N 1
ATOM 2471 C CA . ASN B 1 103 ? 12.539 -14.93 11.289 1 26.84 103 ASN B CA 1
ATOM 2472 C C . ASN B 1 103 ? 11.031 -14.734 11.234 1 26.84 103 ASN B C 1
ATOM 2474 O O . ASN B 1 103 ? 10.328 -14.992 12.219 1 26.84 103 ASN B O 1
ATOM 2478 N N . SER B 1 104 ? 10.273 -14.555 10.07 1 27.98 104 SER B N 1
ATOM 2479 C CA . SER B 1 104 ? 8.969 -13.906 10.188 1 27.98 104 SER B CA 1
ATOM 2480 C C . SER B 1 104 ? 7.895 -14.898 10.625 1 27.98 104 SER B C 1
ATOM 2482 O O . SER B 1 104 ? 8.047 -16.109 10.445 1 27.98 104 SER B O 1
ATOM 2484 N N . TYR B 1 105 ? 6.699 -14.367 11.195 1 25.64 105 TYR B N 1
ATOM 2485 C CA . TYR B 1 105 ? 5.551 -14.758 12.008 1 25.64 105 TYR B CA 1
ATOM 2486 C C . TYR B 1 105 ? 4.406 -15.242 11.125 1 25.64 105 TYR B C 1
ATOM 2488 O O . TYR B 1 105 ? 4.129 -14.648 10.078 1 25.64 105 TYR B O 1
ATOM 2496 N N . VAL B 1 106 ? 3.889 -16.578 11.109 1 28.3 106 VAL B N 1
ATOM 2497 C CA . VAL B 1 106 ? 2.994 -17.438 10.328 1 28.3 106 VAL B CA 1
ATOM 2498 C C . VAL B 1 106 ? 1.544 -17.141 10.711 1 28.3 106 VAL B C 1
ATOM 2500 O O . VAL B 1 106 ? 1.156 -17.281 11.867 1 28.3 106 VAL B O 1
ATOM 2503 N N . SER B 1 107 ? 0.858 -16.203 9.93 1 26.67 107 SER B N 1
ATOM 2504 C CA . SER B 1 107 ? -0.554 -15.898 10.133 1 26.67 107 SER B CA 1
ATOM 2505 C C . SER B 1 107 ? -1.448 -16.953 9.5 1 26.67 107 SER B C 1
ATOM 2507 O O . SER B 1 107 ? -1.499 -17.078 8.273 1 26.67 107 SER B O 1
ATOM 2509 N N . LEU B 1 108 ? -1.784 -18.266 10.039 1 26.78 108 LEU B N 1
ATOM 2510 C CA . LEU B 1 108 ? -2.35 -19.344 9.234 1 26.78 108 LEU B CA 1
ATOM 2511 C C . LEU B 1 108 ? -3.871 -19.266 9.219 1 26.78 108 LEU B C 1
ATOM 2513 O O . LEU B 1 108 ? -4.523 -19.984 8.453 1 26.78 108 LEU B O 1
ATOM 2517 N N . TYR B 1 109 ? -4.879 -18.328 9.555 1 27.91 109 TYR B N 1
ATOM 2518 C CA . TYR B 1 109 ? -6.16 -19 9.758 1 27.91 109 TYR B CA 1
ATOM 2519 C C . TYR B 1 109 ? -6.984 -19 8.477 1 27.91 109 TYR B C 1
ATOM 2521 O O . TYR B 1 109 ? -7.977 -19.734 8.375 1 27.91 109 TYR B O 1
ATOM 2529 N N . LEU B 1 110 ? -6.691 -18.953 7.25 1 29.22 110 LEU B N 1
ATOM 2530 C CA . LEU B 1 110 ? -7.887 -18.688 6.457 1 29.22 110 LEU B CA 1
ATOM 2531 C C . LEU B 1 110 ? -8.727 -19.953 6.289 1 29.22 110 LEU B C 1
ATOM 2533 O O . LEU B 1 110 ? -8.18 -21.031 6.051 1 29.22 110 LEU B O 1
ATOM 2537 N N . ASP B 1 111 ? -10.023 -20.016 6.707 1 27.16 111 ASP B N 1
ATOM 2538 C CA . ASP B 1 111 ? -11.086 -21.016 6.668 1 27.16 111 ASP B CA 1
ATOM 2539 C C . ASP B 1 111 ? -11.5 -21.312 5.227 1 27.16 111 ASP B C 1
ATOM 2541 O O . ASP B 1 111 ? -12.211 -20.531 4.598 1 27.16 111 ASP B O 1
ATOM 2545 N N . VAL B 1 112 ? -10.797 -21.516 4.125 1 29.8 112 VAL B N 1
ATOM 2546 C CA . VAL B 1 112 ? -11.523 -21.672 2.871 1 29.8 112 VAL B CA 1
ATOM 2547 C C . VAL B 1 112 ? -12.172 -23.047 2.824 1 29.8 112 VAL B C 1
ATOM 2549 O O . VAL B 1 112 ? -11.484 -24.078 2.826 1 29.8 112 VAL B O 1
ATOM 2552 N N . ASN B 1 113 ? -13.312 -23.266 3.418 1 28.52 113 ASN B N 1
ATOM 2553 C CA . ASN B 1 113 ? -14.031 -24.516 3.287 1 28.52 113 ASN B CA 1
ATOM 2554 C C . ASN B 1 113 ? -14.398 -24.812 1.834 1 28.52 113 ASN B C 1
ATOM 2556 O O . ASN B 1 113 ? -15.281 -25.625 1.562 1 28.52 113 ASN B O 1
ATOM 2560 N N . HIS B 1 114 ? -13.984 -24.359 0.627 1 30.08 114 HIS B N 1
ATOM 2561 C CA . HIS B 1 114 ? -14.742 -24.984 -0.462 1 30.08 114 HIS B CA 1
ATOM 2562 C C . HIS B 1 114 ? -14.57 -26.5 -0.463 1 30.08 114 HIS B C 1
ATOM 2564 O O . HIS B 1 114 ? -13.445 -27 -0.458 1 30.08 114 HIS B O 1
ATOM 2570 N N . SER B 1 115 ? -15.438 -27.359 0.089 1 28.47 115 SER B N 1
ATOM 2571 C CA . SER B 1 115 ? -15.711 -28.797 0.027 1 28.47 115 SER B CA 1
ATOM 2572 C C . SER B 1 115 ? -15.703 -29.297 -1.413 1 28.47 115 SER B C 1
ATOM 2574 O O . SER B 1 115 ? -15.922 -30.484 -1.662 1 28.47 115 SER B O 1
ATOM 2576 N N . THR B 1 116 ? -15.703 -29.141 -2.611 1 31.88 116 THR B N 1
ATOM 2577 C CA . THR B 1 116 ? -15.914 -30.516 -3.088 1 31.88 116 THR B CA 1
ATOM 2578 C C . THR B 1 116 ? -14.914 -31.469 -2.449 1 31.88 116 THR B C 1
ATOM 2580 O O . THR B 1 116 ? -15.297 -32.5 -1.89 1 31.88 116 THR B O 1
ATOM 2583 N N . GLU B 1 117 ? -13.961 -32.469 -3.137 1 33 117 GLU B N 1
ATOM 2584 C CA . GLU B 1 117 ? -13.07 -33.406 -2.475 1 33 117 GLU B CA 1
ATOM 2585 C C . GLU B 1 117 ? -12.133 -32.719 -1.508 1 33 117 GLU B C 1
ATOM 2587 O O . GLU B 1 117 ? -11.75 -31.562 -1.739 1 33 117 GLU B O 1
ATOM 2592 N N . GLU B 1 118 ? -11.828 -33.219 -0.094 1 35.31 118 GLU B N 1
ATOM 2593 C CA . GLU B 1 118 ? -11.297 -32.781 1.199 1 35.31 118 GLU B CA 1
ATOM 2594 C C . GLU B 1 118 ? -9.922 -32.156 1.048 1 35.31 118 GLU B C 1
ATOM 2596 O O . GLU B 1 118 ? -9.055 -32.312 1.914 1 35.31 118 GLU B O 1
ATOM 2601 N N . GLU B 1 119 ? -9.359 -31.859 -0.055 1 33.5 119 GLU B N 1
ATOM 2602 C CA . GLU B 1 119 ? -7.926 -31.594 -0.02 1 33.5 119 GLU B CA 1
ATOM 2603 C C . GLU B 1 119 ? -7.613 -30.422 0.903 1 33.5 119 GLU B C 1
ATOM 2605 O O . GLU B 1 119 ? -8.195 -29.344 0.769 1 33.5 119 GLU B O 1
ATOM 2610 N N . THR B 1 120 ? -7.359 -30.672 2.115 1 35.56 120 THR B N 1
ATOM 2611 C CA . THR B 1 120 ? -6.891 -29.75 3.156 1 35.56 120 THR B CA 1
ATOM 2612 C C . THR B 1 120 ? -5.965 -28.688 2.57 1 35.56 120 THR B C 1
ATOM 2614 O O . THR B 1 120 ? -4.941 -29.016 1.96 1 35.56 120 THR B O 1
ATOM 2617 N N . PRO B 1 121 ? -6.449 -27.625 2.158 1 46.12 121 PRO B N 1
ATOM 2618 C CA . PRO B 1 121 ? -5.656 -26.578 1.52 1 46.12 121 PRO B CA 1
ATOM 2619 C C . PRO B 1 121 ? -4.301 -26.359 2.193 1 46.12 121 PRO B C 1
ATOM 2621 O O . PRO B 1 121 ? -4.168 -26.578 3.402 1 46.12 121 PRO B O 1
ATOM 2624 N N . LEU B 1 122 ? -3.25 -26.578 1.351 1 50.5 122 LEU B N 1
ATOM 2625 C CA . LEU B 1 122 ? -1.856 -26.328 1.702 1 50.5 122 LEU B CA 1
ATOM 2626 C C . LEU B 1 122 ? -1.741 -25.156 2.674 1 50.5 122 LEU B C 1
ATOM 2628 O O . LEU B 1 122 ? -0.941 -25.203 3.611 1 50.5 122 LEU B O 1
ATOM 2632 N N . LEU B 1 123 ? -2.654 -24.234 2.463 1 47.09 123 LEU B N 1
ATOM 2633 C CA . LEU B 1 123 ? -2.621 -23.047 3.324 1 47.09 123 LEU B CA 1
ATOM 2634 C C . LEU B 1 123 ? -2.967 -23.422 4.762 1 47.09 123 LEU B C 1
ATOM 2636 O O . LEU B 1 123 ? -2.355 -22.906 5.703 1 47.09 123 LEU B O 1
ATOM 2640 N N . GLU B 1 124 ? -3.98 -24.359 4.918 1 47.97 124 GLU B N 1
ATOM 2641 C CA . GLU B 1 124 ? -4.355 -24.828 6.246 1 47.97 124 GLU B CA 1
ATOM 2642 C C . GLU B 1 124 ? -3.195 -25.547 6.922 1 47.97 124 GLU B C 1
ATOM 2644 O O . GLU B 1 124 ? -2.984 -25.406 8.125 1 47.97 124 GLU B O 1
ATOM 2649 N N . VAL B 1 125 ? -2.486 -26.219 6.098 1 49.78 125 VAL B N 1
ATOM 2650 C CA . VAL B 1 125 ? -1.327 -26.953 6.598 1 49.78 125 VAL B CA 1
ATOM 2651 C C . VAL B 1 125 ? -0.265 -25.969 7.086 1 49.78 125 VAL B C 1
ATOM 2653 O O . VAL B 1 125 ? 0.288 -26.125 8.172 1 49.78 125 VAL B O 1
ATOM 2656 N N . LEU B 1 126 ? -0.087 -25.016 6.312 1 51.06 126 LEU B N 1
ATOM 2657 C CA . LEU B 1 126 ? 0.935 -24.031 6.664 1 51.06 126 LEU B CA 1
ATOM 2658 C C . LEU B 1 126 ? 0.525 -23.25 7.902 1 51.06 126 LEU B C 1
ATOM 2660 O O . LEU B 1 126 ? 1.358 -22.953 8.766 1 51.06 126 LEU B O 1
ATOM 2664 N N . GLN B 1 127 ? -0.798 -23.031 7.938 1 48.44 127 GLN B N 1
ATOM 2665 C CA . GLN B 1 127 ? -1.344 -22.359 9.102 1 48.44 127 GLN B CA 1
ATOM 2666 C C . GLN B 1 127 ? -1.229 -23.219 10.352 1 48.44 127 GLN B C 1
ATOM 2668 O O . GLN B 1 127 ? -1.008 -22.719 11.453 1 48.44 127 GLN B O 1
ATOM 2673 N N . SER B 1 128 ? -1.516 -24.453 10.18 1 47.56 128 SER B N 1
ATOM 2674 C CA . SER B 1 128 ? -1.405 -25.391 11.281 1 47.56 128 SER B CA 1
ATOM 2675 C C . SER B 1 128 ? 0.024 -25.469 11.812 1 47.56 128 SER B C 1
ATOM 2677 O O . SER B 1 128 ? 0.244 -25.766 12.984 1 47.56 128 SER B O 1
ATOM 2679 N N . LEU B 1 129 ? 0.9 -25.344 11.039 1 45 129 LEU B N 1
ATOM 2680 C CA . LEU B 1 129 ? 2.291 -25.297 11.477 1 45 129 LEU B CA 1
ATOM 2681 C C . LEU B 1 129 ? 2.533 -24.109 12.406 1 45 129 LEU B C 1
ATOM 2683 O O . LEU B 1 129 ? 3.42 -24.172 13.258 1 45 129 LEU B O 1
ATOM 2687 N N . THR B 1 130 ? 1.712 -23.125 12.227 1 43.03 130 THR B N 1
ATOM 2688 C CA . THR B 1 130 ? 1.864 -21.922 13.016 1 43.03 130 THR B CA 1
ATOM 2689 C C . THR B 1 130 ? 1.007 -21.984 14.281 1 43.03 130 THR B C 1
ATOM 2691 O O . THR B 1 130 ? 1.227 -21.219 15.227 1 43.03 130 THR B O 1
ATOM 2694 N N . GLU B 1 131 ? -0.114 -22.656 14.32 1 39.78 131 GLU B N 1
ATOM 2695 C CA . GLU B 1 131 ? -1.099 -22.656 15.398 1 39.78 131 GLU B CA 1
ATOM 2696 C C . GLU B 1 131 ? -0.582 -23.406 16.625 1 39.78 131 GLU B C 1
ATOM 2698 O O . GLU B 1 131 ? -1.29 -23.531 17.625 1 39.78 131 GLU B O 1
ATOM 2703 N N . LYS B 1 132 ? 0.515 -24.016 16.734 1 37.16 132 LYS B N 1
ATOM 2704 C CA . LYS B 1 132 ? 0.688 -24.719 18 1 37.16 132 LYS B CA 1
ATOM 2705 C C . LYS B 1 132 ? 0.356 -23.828 19.188 1 37.16 132 LYS B C 1
ATOM 2707 O O . LYS B 1 132 ? 0.066 -24.312 20.281 1 37.16 132 LYS B O 1
ATOM 2712 N N . SER B 1 133 ? 1.066 -22.781 19.672 1 33.75 133 SER B N 1
ATOM 2713 C CA . SER B 1 133 ? 0.85 -22.25 21.016 1 33.75 133 SER B CA 1
ATOM 2714 C C . SER B 1 133 ? -0.386 -21.359 21.062 1 33.75 133 SER B C 1
ATOM 2716 O O . SER B 1 133 ? -0.586 -20.516 20.188 1 33.75 133 SER B O 1
ATOM 2718 N N . PRO B 1 134 ? -1.53 -21.719 21.828 1 35.38 134 PRO B N 1
ATOM 2719 C CA . PRO B 1 134 ? -2.783 -21 22.094 1 35.38 134 PRO B CA 1
ATOM 2720 C C . PRO B 1 134 ? -2.619 -19.484 22.094 1 35.38 134 PRO B C 1
ATOM 2722 O O . PRO B 1 134 ? -3.57 -18.766 21.797 1 35.38 134 PRO B O 1
ATOM 2725 N N . GLU B 1 135 ? -1.768 -18.953 22.875 1 33.44 135 GLU B N 1
ATOM 2726 C CA . GLU B 1 135 ? -1.608 -17.531 23.125 1 33.44 135 GLU B CA 1
ATOM 2727 C C . GLU B 1 135 ? -1.338 -16.766 21.828 1 33.44 135 GLU B C 1
ATOM 2729 O O . GLU B 1 135 ? -1.228 -15.531 21.844 1 33.44 135 GLU B O 1
ATOM 2734 N N . GLU B 1 136 ? -0.823 -17.359 20.734 1 37 136 GLU B N 1
ATOM 2735 C CA . GLU B 1 136 ? 0.079 -16.703 19.797 1 37 136 GLU B CA 1
ATOM 2736 C C . GLU B 1 136 ? -0.686 -16.141 18.594 1 37 136 GLU B C 1
ATOM 2738 O O . GLU B 1 136 ? -0.934 -16.859 17.625 1 37 136 GLU B O 1
ATOM 2743 N N . LYS B 1 137 ? -1.759 -15.5 18.812 1 39.78 137 LYS B N 1
ATOM 2744 C CA . LYS B 1 137 ? -2.42 -14.68 17.797 1 39.78 137 LYS B CA 1
ATOM 2745 C C . LYS B 1 137 ? -1.41 -14.125 16.797 1 39.78 137 LYS B C 1
ATOM 2747 O O . LYS B 1 137 ? -1.777 -13.742 15.68 1 39.78 137 LYS B O 1
ATOM 2752 N N . PHE B 1 138 ? -0.408 -13.375 17.234 1 40.25 138 PHE B N 1
ATOM 2753 C CA . PHE B 1 138 ? 0.562 -12.648 16.422 1 40.25 138 PHE B CA 1
ATOM 2754 C C . PHE B 1 138 ? 1.534 -13.617 15.75 1 40.25 138 PHE B C 1
ATOM 2756 O O . PHE B 1 138 ? 2.195 -14.406 16.422 1 40.25 138 PHE B O 1
ATOM 2763 N N . ILE B 1 139 ? 1.11 -14.219 14.719 1 47.94 139 ILE B N 1
ATOM 2764 C CA . ILE B 1 139 ? 2.178 -14.898 13.992 1 47.94 139 ILE B CA 1
ATOM 2765 C C . ILE B 1 139 ? 3.473 -14.102 14.109 1 47.94 139 ILE B C 1
ATOM 2767 O O . ILE B 1 139 ? 3.564 -12.977 13.609 1 47.94 139 ILE B O 1
ATOM 2771 N N . ASP B 1 140 ? 4.191 -14.258 15.164 1 55.81 140 ASP B N 1
ATOM 2772 C CA . ASP B 1 140 ? 5.402 -13.484 15.43 1 55.81 140 ASP B CA 1
ATOM 2773 C C . ASP B 1 140 ? 6.512 -13.852 14.445 1 55.81 140 ASP B C 1
ATOM 2775 O O . ASP B 1 140 ? 6.445 -14.891 13.789 1 55.81 140 ASP B O 1
ATOM 2779 N N . GLN B 1 141 ? 7.25 -12.898 14.039 1 59.81 141 GLN B N 1
ATOM 2780 C CA . GLN B 1 141 ? 8.406 -12.953 13.148 1 59.81 141 GLN B CA 1
ATOM 2781 C C . GLN B 1 141 ? 9.195 -14.242 13.344 1 59.81 141 GLN B C 1
ATOM 2783 O O . GLN B 1 141 ? 9.703 -14.812 12.375 1 59.81 141 GLN B O 1
ATOM 2788 N N . GLU B 1 142 ? 9.117 -14.797 14.492 1 59.81 142 GLU B N 1
ATOM 2789 C CA . GLU B 1 142 ? 9.891 -16 14.781 1 59.81 142 GLU B CA 1
ATOM 2790 C C . GLU B 1 142 ? 9.258 -17.234 14.133 1 59.81 142 GLU B C 1
ATOM 2792 O O . GLU B 1 142 ? 9.961 -18.094 13.617 1 59.81 142 GLU B O 1
ATOM 2797 N N . ASN B 1 143 ? 8.016 -17.25 14.188 1 62.59 143 ASN B N 1
ATOM 2798 C CA . ASN B 1 143 ? 7.312 -18.391 13.602 1 62.59 143 ASN B CA 1
ATOM 2799 C C . ASN B 1 143 ? 7.445 -18.422 12.086 1 62.59 143 ASN B C 1
ATOM 2801 O O . ASN B 1 143 ? 7.672 -19.469 11.492 1 62.59 143 ASN B O 1
ATOM 2805 N N . VAL B 1 144 ? 7.395 -17.266 11.555 1 65.75 144 VAL B N 1
ATOM 2806 C CA . VAL B 1 144 ? 7.523 -17.156 10.102 1 65.75 144 VAL B CA 1
ATOM 2807 C C . VAL B 1 144 ? 8.906 -17.641 9.672 1 65.75 144 VAL B C 1
ATOM 2809 O O . VAL B 1 144 ? 9.039 -18.375 8.688 1 65.75 144 VAL B O 1
ATOM 2812 N N . SER B 1 145 ? 9.859 -17.25 10.391 1 68.31 145 SER B N 1
ATOM 2813 C CA . SER B 1 145 ? 11.234 -17.641 10.078 1 68.31 145 SER B CA 1
ATOM 2814 C C . SER B 1 145 ? 11.398 -19.156 10.148 1 68.31 145 SER B C 1
ATOM 2816 O O . SER B 1 145 ? 12.086 -19.75 9.312 1 68.31 145 SER B O 1
ATOM 2818 N N . ASN B 1 146 ? 10.742 -19.781 11.031 1 69.44 146 ASN B N 1
ATOM 2819 C CA . ASN B 1 146 ? 10.82 -21.219 11.188 1 69.44 146 ASN B CA 1
ATOM 2820 C C . ASN B 1 146 ? 10.18 -21.953 10.008 1 69.44 146 ASN B C 1
ATOM 2822 O O . ASN B 1 146 ? 10.719 -22.938 9.516 1 69.44 146 ASN B O 1
ATOM 2826 N N . ILE B 1 147 ? 9.156 -21.516 9.523 1 70.31 147 ILE B N 1
ATOM 2827 C CA . ILE B 1 147 ? 8.445 -22.109 8.398 1 70.31 147 ILE B CA 1
ATOM 2828 C C . ILE B 1 147 ? 9.297 -22 7.141 1 70.31 147 ILE B C 1
ATOM 2830 O O . ILE B 1 147 ? 9.461 -22.984 6.41 1 70.31 147 ILE B O 1
ATOM 2834 N N . GLU B 1 148 ? 9.781 -20.844 6.98 1 71.25 148 GLU B N 1
ATOM 2835 C CA . GLU B 1 148 ? 10.625 -20.609 5.812 1 71.25 148 GLU B CA 1
ATOM 2836 C C . GLU B 1 148 ? 11.805 -21.578 5.789 1 71.25 148 GLU B C 1
ATOM 2838 O O . GLU B 1 148 ? 12.148 -22.125 4.738 1 71.25 148 GLU B O 1
ATOM 2843 N N . LYS B 1 149 ? 12.359 -21.766 6.906 1 75 149 LYS B N 1
ATOM 2844 C CA . LYS B 1 149 ? 13.508 -22.656 7.008 1 75 149 LYS B CA 1
ATOM 2845 C C . LYS B 1 149 ? 13.102 -24.109 6.711 1 75 149 LYS B C 1
ATOM 2847 O O . LYS B 1 149 ? 13.836 -24.828 6.031 1 75 149 LYS B O 1
ATOM 2852 N N . GLN B 1 150 ? 12.078 -24.484 7.188 1 74.88 150 GLN B N 1
ATOM 2853 C CA . GLN B 1 150 ? 11.602 -25.859 6.961 1 74.88 150 GLN B CA 1
ATOM 2854 C C . GLN B 1 150 ? 11.289 -26.078 5.488 1 74.88 150 GLN B C 1
ATOM 2856 O O . GLN B 1 150 ? 11.57 -27.156 4.945 1 74.88 150 GLN B O 1
ATOM 2861 N N . LEU B 1 151 ? 10.734 -25.094 4.965 1 76.62 151 LEU B N 1
ATOM 2862 C CA . LEU B 1 151 ? 10.391 -25.203 3.551 1 76.62 151 LEU B CA 1
ATOM 2863 C C . LEU B 1 151 ? 11.648 -25.266 2.691 1 76.62 151 LEU B C 1
ATOM 2865 O O . LEU B 1 151 ? 11.734 -26.078 1.766 1 76.62 151 LEU B O 1
ATOM 2869 N N . GLU B 1 152 ? 12.539 -24.375 3.02 1 76.31 152 GLU B N 1
ATOM 2870 C CA . GLU B 1 152 ? 13.797 -24.344 2.268 1 76.31 152 GLU B CA 1
ATOM 2871 C C . GLU B 1 152 ? 14.555 -25.656 2.391 1 76.31 152 GLU B C 1
ATOM 2873 O O . GLU B 1 152 ? 15.219 -26.078 1.448 1 76.31 152 GLU B O 1
ATOM 2878 N N . LYS B 1 153 ? 14.375 -26.234 3.482 1 82.12 153 LYS B N 1
ATOM 2879 C CA . LYS B 1 153 ? 15.086 -27.484 3.736 1 82.12 153 LYS B CA 1
ATOM 2880 C C . LYS B 1 153 ? 14.422 -28.656 3.008 1 82.12 153 LYS B C 1
ATOM 2882 O O . LYS B 1 153 ? 15.109 -29.562 2.531 1 82.12 153 LY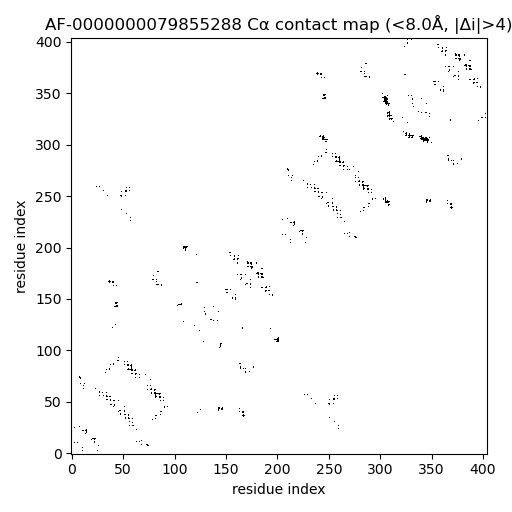S B O 1
ATOM 2887 N N . ASN B 1 154 ? 13.203 -28.641 2.807 1 85.75 154 ASN B N 1
ATOM 2888 C CA . ASN B 1 154 ? 12.477 -29.828 2.381 1 85.75 154 ASN B CA 1
ATOM 2889 C C . ASN B 1 154 ? 12 -29.719 0.936 1 85.75 154 ASN B C 1
ATOM 2891 O O . ASN B 1 154 ? 11.633 -30.719 0.315 1 85.75 154 ASN B O 1
ATOM 2895 N N . LEU B 1 155 ? 12.047 -28.562 0.465 1 89.19 155 LEU B N 1
ATOM 2896 C CA . LEU B 1 155 ? 11.539 -28.344 -0.888 1 89.19 155 LEU B CA 1
ATOM 2897 C C . LEU B 1 155 ? 12.664 -27.922 -1.828 1 89.19 155 LEU B C 1
ATOM 2899 O O . LEU B 1 155 ? 13.602 -27.234 -1.416 1 89.19 155 LEU B O 1
ATOM 2903 N N . SER B 1 156 ? 12.562 -28.406 -3.059 1 92 156 SER B N 1
ATOM 2904 C CA . SER B 1 156 ? 13.477 -27.891 -4.078 1 92 156 SER B CA 1
ATOM 2905 C C . SER B 1 156 ? 13.227 -26.422 -4.359 1 92 156 SER B C 1
ATOM 2907 O O . SER B 1 156 ? 12.219 -25.859 -3.92 1 92 156 SER B O 1
ATOM 2909 N N . LYS B 1 157 ? 14.141 -25.828 -5.074 1 91.5 157 LYS B N 1
ATOM 2910 C CA . LYS B 1 157 ? 13.984 -24.422 -5.449 1 91.5 157 LYS B CA 1
ATOM 2911 C C . LYS B 1 157 ? 12.688 -24.203 -6.223 1 91.5 157 LYS B C 1
ATOM 2913 O O . LYS B 1 157 ? 11.945 -23.266 -5.949 1 91.5 157 LYS B O 1
ATOM 2918 N N . PHE B 1 158 ? 12.453 -25.125 -7.145 1 95 158 PHE B N 1
ATOM 2919 C CA . PH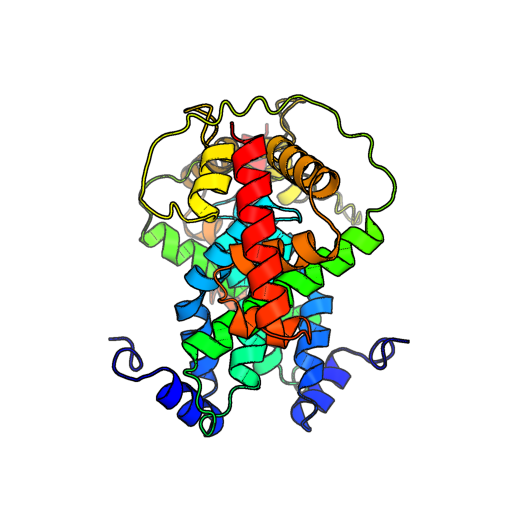E B 1 158 ? 11.258 -25.016 -7.973 1 95 158 PHE B CA 1
ATOM 2920 C C . PHE B 1 158 ? 10 -25.188 -7.133 1 95 158 PHE B C 1
ATOM 2922 O O . PHE B 1 158 ? 9.039 -24.422 -7.277 1 95 158 PHE B O 1
ATOM 2929 N N . GLU B 1 159 ? 9.977 -26.109 -6.277 1 93.25 159 GLU B N 1
ATOM 2930 C CA . GLU B 1 159 ? 8.844 -26.344 -5.391 1 93.25 159 GLU B CA 1
ATOM 2931 C C . GLU B 1 159 ? 8.57 -25.125 -4.508 1 93.25 159 GLU B C 1
ATOM 2933 O O . GLU B 1 159 ? 7.41 -24.781 -4.273 1 93.25 159 GLU B O 1
ATOM 2938 N N . ASN B 1 160 ? 9.602 -24.547 -4.117 1 90.31 160 ASN B N 1
ATOM 2939 C CA . ASN B 1 160 ? 9.477 -23.359 -3.293 1 90.31 160 ASN B CA 1
ATOM 2940 C C . ASN B 1 160 ? 8.836 -22.203 -4.066 1 90.31 160 ASN B C 1
ATOM 2942 O O . ASN B 1 160 ? 7.977 -21.5 -3.537 1 90.31 160 ASN B O 1
ATOM 2946 N N . GLU B 1 161 ? 9.281 -22.062 -5.23 1 93 161 GLU B N 1
ATOM 2947 C CA . GLU B 1 161 ? 8.711 -21.016 -6.09 1 93 161 GLU B CA 1
ATOM 2948 C C . GLU B 1 161 ? 7.23 -21.266 -6.352 1 93 161 GLU B C 1
ATOM 2950 O O . GLU B 1 161 ? 6.422 -20.328 -6.297 1 93 161 GLU B O 1
ATOM 2955 N N . VAL B 1 162 ? 6.922 -22.484 -6.621 1 94.25 162 VAL B N 1
ATOM 2956 C CA . VAL B 1 162 ? 5.543 -22.875 -6.891 1 94.25 162 VAL B CA 1
ATOM 2957 C C . VAL B 1 162 ? 4.688 -22.641 -5.645 1 94.25 162 VAL B C 1
ATOM 2959 O O . VAL B 1 162 ? 3.576 -22.125 -5.73 1 94.25 162 VAL B O 1
ATOM 2962 N N . LEU B 1 163 ? 5.168 -23 -4.512 1 90.06 163 LEU B N 1
ATOM 2963 C CA . LEU B 1 163 ? 4.438 -22.875 -3.258 1 90.06 163 LEU B CA 1
ATOM 2964 C C . LEU B 1 163 ? 4.145 -21.406 -2.953 1 90.06 163 LEU B C 1
ATOM 2966 O O . LEU B 1 163 ? 3.031 -21.062 -2.543 1 90.06 163 LEU B O 1
ATOM 2970 N N . LYS B 1 164 ? 5.133 -20.547 -3.135 1 88.69 164 LYS B N 1
ATOM 2971 C CA . LYS B 1 164 ? 4.977 -19.125 -2.859 1 88.69 164 LYS B CA 1
ATOM 2972 C C . LYS B 1 164 ? 3.82 -18.531 -3.658 1 88.69 164 LYS B C 1
ATOM 2974 O O . LYS B 1 164 ? 3.049 -17.719 -3.137 1 88.69 164 LYS B O 1
ATOM 2979 N N . LEU B 1 165 ? 3.736 -18.938 -4.875 1 93 165 LEU B N 1
ATOM 2980 C CA . LEU B 1 165 ? 2.672 -18.422 -5.73 1 93 165 LEU B CA 1
ATOM 2981 C C . LEU B 1 165 ? 1.339 -19.078 -5.391 1 93 165 LEU B C 1
ATOM 2983 O O . LEU B 1 165 ? 0.3 -18.422 -5.379 1 93 165 LEU B O 1
ATOM 2987 N N . TYR B 1 166 ? 1.396 -20.328 -5.051 1 90.75 166 TYR B N 1
ATOM 2988 C CA . TYR B 1 166 ? 0.191 -21.078 -4.73 1 90.75 166 TYR B CA 1
ATOM 2989 C C . TYR B 1 166 ? -0.483 -20.516 -3.479 1 90.75 166 TYR B C 1
ATOM 2991 O O . TYR B 1 166 ? -1.712 -20.469 -3.398 1 90.75 166 TYR B O 1
ATOM 2999 N N . ILE B 1 167 ? 0.296 -20.094 -2.539 1 86.75 167 ILE B N 1
ATOM 3000 C CA . ILE B 1 167 ? -0.237 -19.641 -1.257 1 86.75 167 ILE B CA 1
ATOM 3001 C C . ILE B 1 167 ? -1.004 -18.344 -1.444 1 86.75 167 ILE B C 1
ATOM 3003 O O . ILE B 1 167 ? -1.863 -18 -0.629 1 86.75 167 ILE B O 1
ATOM 3007 N N . THR B 1 168 ? -0.675 -17.625 -2.443 1 89.25 168 THR B N 1
ATOM 3008 C CA . THR B 1 168 ? -1.394 -16.391 -2.719 1 89.25 168 THR B CA 1
ATOM 3009 C C . THR B 1 168 ? -2.74 -16.672 -3.377 1 89.25 168 THR B C 1
ATOM 3011 O O . THR B 1 168 ? -3.514 -15.758 -3.652 1 89.25 168 THR B O 1
ATOM 3014 N N . GLY B 1 169 ? -3.033 -17.938 -3.783 1 88.81 169 GLY B N 1
ATOM 3015 C CA . GLY B 1 169 ? -4.348 -18.328 -4.266 1 88.81 169 GLY B CA 1
ATOM 3016 C C . GLY B 1 169 ? -4.383 -18.578 -5.762 1 88.81 169 GLY B C 1
ATOM 3017 O O . GLY B 1 169 ? -5.457 -18.766 -6.34 1 88.81 169 GLY B O 1
ATOM 3018 N N . LEU B 1 170 ? -3.273 -18.641 -6.371 1 92.25 170 LEU B N 1
ATOM 3019 C CA . LEU B 1 170 ? -3.236 -18.859 -7.812 1 92.25 170 LEU B CA 1
ATOM 3020 C C . LEU B 1 170 ? -3.385 -20.344 -8.148 1 92.25 170 LEU B C 1
ATOM 3022 O O . LEU B 1 170 ? -2.889 -21.203 -7.41 1 92.25 170 LEU B O 1
ATOM 3026 N N . GLY B 1 171 ? -4.02 -20.562 -9.289 1 91.19 171 GLY B N 1
ATOM 3027 C CA . GLY B 1 171 ? -4.082 -21.922 -9.797 1 91.19 171 GLY B CA 1
ATOM 3028 C C . GLY B 1 171 ? -2.828 -22.344 -10.539 1 91.19 171 GLY B C 1
ATOM 3029 O O . GLY B 1 171 ? -1.962 -21.516 -10.82 1 91.19 171 GLY B O 1
ATOM 3030 N N . TYR B 1 172 ? -2.787 -23.688 -10.812 1 92.56 172 TYR B N 1
ATOM 3031 C CA . TYR B 1 172 ? -1.553 -24.219 -11.383 1 92.56 172 TYR B CA 1
ATOM 3032 C C . TYR B 1 172 ? -1.313 -23.672 -12.781 1 92.56 172 TYR B C 1
ATOM 3034 O O . TYR B 1 172 ? -0.167 -23.484 -13.195 1 92.56 172 TYR B O 1
ATOM 3042 N N . ILE B 1 173 ? -2.389 -23.328 -13.5 1 93.44 173 ILE B N 1
ATOM 3043 C CA . ILE B 1 173 ? -2.232 -22.797 -14.844 1 93.44 173 ILE B CA 1
ATOM 3044 C C . ILE B 1 173 ? -1.626 -21.391 -14.766 1 93.44 173 ILE B C 1
ATOM 3046 O O . ILE B 1 173 ? -0.706 -21.062 -15.516 1 93.44 173 ILE B O 1
ATOM 3050 N N . GLN B 1 174 ? -2.139 -20.578 -13.859 1 94.06 174 GLN B N 1
ATOM 3051 C CA . GLN B 1 174 ? -1.621 -19.234 -13.656 1 94.06 174 GLN B CA 1
ATOM 3052 C C . GLN B 1 174 ? -0.16 -19.266 -13.219 1 94.06 174 GLN B C 1
ATOM 3054 O O . GLN B 1 174 ? 0.659 -18.484 -13.711 1 94.06 174 GLN B O 1
ATOM 3059 N N . ILE B 1 175 ? 0.119 -20.125 -12.359 1 96.38 175 ILE B N 1
ATOM 3060 C CA . ILE B 1 175 ? 1.48 -20.266 -11.859 1 96.38 175 ILE B CA 1
ATOM 3061 C C . ILE B 1 175 ? 2.418 -20.672 -12.992 1 96.38 175 ILE B C 1
ATOM 3063 O O . ILE B 1 175 ? 3.518 -20.125 -13.117 1 96.38 175 ILE B O 1
ATOM 3067 N N . ALA B 1 176 ? 2.01 -21.578 -13.781 1 96.5 176 ALA B N 1
ATOM 3068 C CA . ALA B 1 176 ? 2.783 -22.031 -14.945 1 96.5 176 ALA B CA 1
ATOM 3069 C C . ALA B 1 176 ? 3.129 -20.859 -15.852 1 96.5 176 ALA B C 1
ATOM 3071 O O . ALA B 1 176 ? 4.25 -20.766 -16.359 1 96.5 176 ALA B O 1
ATOM 3072 N N . GLU B 1 177 ? 2.178 -19.984 -16.016 1 92.56 177 GLU B N 1
ATOM 3073 C CA . GLU B 1 177 ? 2.385 -18.812 -16.844 1 92.56 177 GLU B CA 1
ATOM 3074 C C . GLU B 1 177 ? 3.428 -17.875 -16.234 1 92.56 177 GLU B C 1
ATOM 3076 O O . GLU B 1 177 ? 4.328 -17.406 -16.922 1 92.56 177 GLU B O 1
ATOM 3081 N N . ILE B 1 178 ? 3.314 -17.641 -14.945 1 93.25 178 ILE B N 1
ATOM 3082 C CA . ILE B 1 178 ? 4.203 -16.719 -14.25 1 93.25 178 ILE B CA 1
ATOM 3083 C C . ILE B 1 178 ? 5.633 -17.25 -14.281 1 93.25 178 ILE B C 1
ATOM 3085 O O . ILE B 1 178 ? 6.582 -16.5 -14.516 1 93.25 178 ILE B O 1
ATOM 3089 N N . LEU B 1 179 ? 5.797 -18.547 -14.07 1 95.88 179 LEU B N 1
ATOM 3090 C CA . LEU B 1 179 ? 7.121 -19.156 -13.953 1 95.88 179 LEU B CA 1
ATOM 3091 C C . LEU B 1 179 ? 7.633 -19.609 -15.312 1 95.88 179 LEU B C 1
ATOM 3093 O O . LEU B 1 179 ? 8.773 -20.062 -15.43 1 95.88 179 LEU B O 1
ATOM 3097 N N . ASP B 1 180 ? 6.801 -19.359 -16.312 1 95.12 180 ASP B N 1
ATOM 3098 C CA . ASP B 1 180 ? 7.133 -19.797 -17.656 1 95.12 180 ASP B CA 1
ATOM 3099 C C . ASP B 1 180 ? 7.551 -21.266 -17.688 1 95.12 180 ASP B C 1
ATOM 3101 O O . ASP B 1 180 ? 8.648 -21.594 -18.141 1 95.12 180 ASP B O 1
ATOM 3105 N N . LYS B 1 181 ? 6.695 -22.141 -17.156 1 96.88 181 LYS B N 1
ATOM 3106 C CA . LYS B 1 181 ? 6.859 -23.594 -17.094 1 96.88 181 LYS B CA 1
ATOM 3107 C C . LYS B 1 181 ? 5.605 -24.312 -17.594 1 96.88 181 LYS B C 1
ATOM 3109 O O . LYS B 1 181 ? 4.512 -23.734 -17.594 1 96.88 181 LYS B O 1
ATOM 3114 N N . PRO B 1 182 ? 5.77 -25.531 -18.078 1 97.25 182 PRO B N 1
ATOM 3115 C CA . PRO B 1 182 ? 4.578 -26.297 -18.438 1 97.25 182 PRO B CA 1
ATOM 3116 C C . PRO B 1 182 ? 3.66 -26.547 -17.234 1 97.25 182 PRO B C 1
ATOM 3118 O O . PRO B 1 182 ? 4.137 -26.797 -16.125 1 97.25 182 PRO B O 1
ATOM 3121 N N . ALA B 1 183 ? 2.336 -26.5 -17.531 1 96.38 183 ALA B N 1
ATOM 3122 C CA . ALA B 1 183 ? 1.337 -26.688 -16.484 1 96.38 183 ALA B CA 1
ATOM 3123 C C . ALA B 1 183 ? 1.52 -28.031 -15.789 1 96.38 183 ALA B C 1
ATOM 3125 O O . ALA B 1 183 ? 1.326 -28.141 -14.578 1 96.38 183 ALA B O 1
ATOM 3126 N N . LYS B 1 184 ? 1.919 -28.938 -16.484 1 96.81 184 LYS B N 1
ATOM 3127 C CA . LYS B 1 184 ? 2.1 -30.266 -15.93 1 96.81 184 LYS B CA 1
ATOM 3128 C C . LYS B 1 184 ? 3.23 -30.281 -14.906 1 96.81 184 LYS B C 1
ATOM 3130 O O . LYS B 1 184 ? 3.139 -30.969 -13.883 1 96.81 184 LYS B O 1
ATOM 3135 N N . SER B 1 185 ? 4.254 -29.641 -15.18 1 97.25 185 SER B N 1
ATOM 3136 C CA . SER B 1 185 ? 5.391 -29.547 -14.266 1 97.25 185 SER B CA 1
ATOM 3137 C C . SER B 1 185 ? 4.984 -28.906 -12.945 1 97.25 185 SER B C 1
ATOM 3139 O O . SER B 1 185 ? 5.414 -29.344 -11.883 1 97.25 185 SER B O 1
ATOM 3141 N N . VAL B 1 186 ? 4.18 -27.859 -13.07 1 97.06 186 VAL B N 1
ATOM 3142 C CA . VAL B 1 186 ? 3.703 -27.141 -11.891 1 97.06 186 VAL B CA 1
ATOM 3143 C C . VAL B 1 186 ? 2.76 -28.047 -11.094 1 97.06 186 VAL B C 1
ATOM 3145 O O . VAL B 1 186 ? 2.84 -28.109 -9.867 1 97.06 186 VAL B O 1
ATOM 3148 N N . ASP B 1 187 ? 1.92 -28.75 -11.797 1 95.62 187 ASP B N 1
ATOM 3149 C CA . ASP B 1 187 ? 1 -29.672 -11.141 1 95.62 187 ASP B CA 1
ATOM 3150 C C . ASP B 1 187 ? 1.761 -30.766 -10.391 1 95.62 187 ASP B C 1
ATOM 3152 O O . ASP B 1 187 ? 1.407 -31.094 -9.258 1 95.62 187 ASP B O 1
ATOM 3156 N N . ASN B 1 188 ? 2.756 -31.266 -10.992 1 96 188 ASN B N 1
ATOM 3157 C CA . ASN B 1 188 ? 3.598 -32.281 -10.352 1 96 188 ASN B CA 1
ATOM 3158 C C . ASN B 1 188 ? 4.281 -31.719 -9.102 1 96 188 ASN B C 1
ATOM 3160 O O . ASN B 1 188 ? 4.367 -32.406 -8.086 1 96 188 ASN B O 1
ATOM 3164 N N . ALA B 1 189 ? 4.773 -30.547 -9.242 1 95.38 189 ALA B N 1
ATOM 3165 C CA . ALA B 1 189 ? 5.426 -29.906 -8.102 1 95.38 189 ALA B CA 1
ATOM 3166 C C . ALA B 1 189 ? 4.453 -29.734 -6.941 1 95.38 189 ALA B C 1
ATOM 3168 O O . ALA B 1 189 ? 4.816 -29.969 -5.785 1 95.38 189 ALA B O 1
ATOM 3169 N N . LEU B 1 190 ? 3.279 -29.328 -7.246 1 92.44 190 LEU B N 1
ATOM 3170 C CA . LEU B 1 190 ? 2.262 -29.156 -6.219 1 92.44 190 LEU B CA 1
ATOM 3171 C C . LEU B 1 190 ? 1.978 -30.469 -5.504 1 92.44 190 LEU B C 1
ATOM 3173 O O . LEU B 1 190 ? 1.773 -30.5 -4.289 1 92.44 190 LEU B O 1
ATOM 3177 N N . GLN B 1 191 ? 1.935 -31.5 -6.266 1 91.19 191 GLN B N 1
ATOM 3178 C CA . GLN B 1 191 ? 1.725 -32.812 -5.676 1 91.19 191 GLN B CA 1
ATOM 3179 C C . GLN B 1 191 ? 2.871 -33.188 -4.738 1 91.19 191 GLN B C 1
ATOM 3181 O O . GLN B 1 191 ? 2.641 -33.719 -3.645 1 91.19 191 GLN B O 1
ATOM 3186 N N . ARG B 1 192 ? 4.027 -32.969 -5.172 1 92.19 192 ARG B N 1
ATOM 3187 C CA . ARG B 1 192 ? 5.191 -33.25 -4.34 1 92.19 192 ARG B CA 1
ATOM 3188 C C . ARG B 1 192 ? 5.16 -32.406 -3.057 1 92.19 192 ARG B C 1
ATOM 3190 O O . ARG B 1 192 ? 5.469 -32.938 -1.978 1 92.19 192 ARG B O 1
ATOM 3197 N N . ILE B 1 193 ? 4.848 -31.188 -3.172 1 86.75 193 ILE B N 1
ATOM 3198 C CA . ILE B 1 193 ? 4.754 -30.281 -2.027 1 86.75 193 ILE B CA 1
ATOM 3199 C C . ILE B 1 193 ? 3.75 -30.844 -1.018 1 86.75 193 ILE B C 1
ATOM 3201 O O . ILE B 1 193 ? 4.027 -30.875 0.184 1 86.75 193 ILE B O 1
ATOM 3205 N N . LYS B 1 194 ? 2.635 -31.188 -1.525 1 81.94 194 LYS B N 1
ATOM 3206 C CA . LYS B 1 194 ? 1.588 -31.734 -0.669 1 81.94 194 LYS B CA 1
ATOM 3207 C C . LYS B 1 194 ? 2.084 -32.969 0.09 1 81.94 194 LYS B C 1
ATOM 3209 O O . LYS B 1 194 ? 1.866 -33.094 1.298 1 81.94 194 LYS B O 1
ATOM 3214 N N . ASN B 1 195 ? 2.727 -33.75 -0.584 1 83.31 195 ASN B N 1
ATOM 3215 C CA . ASN B 1 195 ? 3.25 -34.969 0.022 1 83.31 195 ASN B CA 1
ATOM 3216 C C . ASN B 1 195 ? 4.309 -34.688 1.075 1 83.31 195 ASN B C 1
ATOM 3218 O O . ASN B 1 195 ? 4.301 -35.25 2.16 1 83.31 195 ASN B O 1
ATOM 3222 N N . LYS B 1 196 ? 5.156 -33.781 0.766 1 81.69 196 LYS B N 1
ATOM 3223 C CA . LYS B 1 196 ? 6.254 -33.438 1.665 1 81.69 196 LYS B CA 1
ATOM 3224 C C . LYS B 1 196 ? 5.734 -32.719 2.912 1 81.69 196 LYS B C 1
ATOM 3226 O O . LYS B 1 196 ? 6.246 -32.938 4.012 1 81.69 196 LYS B O 1
ATOM 3231 N N . LEU B 1 197 ? 4.816 -31.891 2.717 1 75.69 197 LEU B N 1
ATOM 3232 C CA . LEU B 1 197 ? 4.293 -31.109 3.836 1 75.69 197 LEU B CA 1
ATOM 3233 C C . LEU B 1 197 ? 3.402 -31.969 4.727 1 75.69 197 LEU B C 1
ATOM 3235 O O . LEU B 1 197 ? 3.324 -31.75 5.938 1 75.69 197 LEU B O 1
ATOM 3239 N N . SER B 1 198 ? 2.707 -32.812 4.078 1 68.19 198 SER B N 1
ATOM 3240 C CA . SER B 1 198 ? 1.931 -33.75 4.863 1 68.19 198 SER B CA 1
ATOM 3241 C C . SER B 1 198 ? 2.832 -34.594 5.762 1 68.19 198 SER B C 1
ATOM 3243 O O . SER B 1 198 ? 2.451 -34.969 6.879 1 68.19 198 SER B O 1
ATOM 3245 N N . SER B 1 199 ? 3.947 -34.812 5.312 1 62.47 199 SER B N 1
ATOM 3246 C CA . SER B 1 199 ? 4.898 -35.594 6.074 1 62.47 199 SER B CA 1
ATOM 3247 C C . SER B 1 199 ? 5.496 -34.812 7.227 1 62.47 199 SER B C 1
ATOM 3249 O O . SER B 1 199 ? 5.859 -35.375 8.258 1 62.47 199 SER B O 1
ATOM 3251 N N . ILE B 1 200 ? 5.703 -33.562 6.969 1 56.91 200 ILE B N 1
ATOM 3252 C CA . ILE B 1 200 ? 6.242 -32.688 8.023 1 56.91 200 ILE B CA 1
ATOM 3253 C C . ILE B 1 200 ? 5.191 -32.5 9.109 1 56.91 200 ILE B C 1
ATOM 3255 O O . ILE B 1 200 ? 5.527 -32.438 10.297 1 56.91 200 ILE B O 1
ATOM 3259 N N . LEU B 1 201 ? 4.004 -32.312 8.742 1 48.47 201 LEU B N 1
ATOM 3260 C CA . LEU B 1 201 ? 2.943 -32.125 9.727 1 48.47 201 LEU B CA 1
ATOM 3261 C C . LEU B 1 201 ? 2.609 -33.438 10.43 1 48.47 201 LEU B C 1
ATOM 3263 O O . LEU B 1 201 ? 1.994 -33.438 11.5 1 48.47 201 LEU B O 1
ATOM 3267 N N . LEU B 1 202 ? 2.871 -34.531 9.836 1 40.75 202 LEU B N 1
ATOM 3268 C CA . LEU B 1 202 ? 2.738 -35.812 10.547 1 40.75 202 LEU B CA 1
ATOM 3269 C C . LEU B 1 202 ? 3.994 -36.094 11.367 1 40.75 202 LEU B C 1
ATOM 3271 O O . LEU B 1 202 ? 5.105 -35.781 10.945 1 40.75 202 LEU B O 1
#

pLDDT: mean 77.35, std 23.74, range [23.19, 98.38]

Foldseek 3Di:
DPPPVPDFPLVLLVVVVVPPVCSLVVVLVVCLVLQLQLLVLLVLQHDDSVVLSVLLSVLQSVLSVPDDSPDPDGSVLSSLLSSLLSSLVVRVVVCVVVVPDDPQDDDQQQQLDDDDDDPCQPLVLSVVSQPPPVVCPPSDPNSSVVNNVVCPVQADPVLSSLVSSVSSPDDLVSSCVSVVHDSVVSVVSVVVVVVRSSVSND/DPPPVPDFPLVLLVVVVVPPVCSLVVQLVVCLVLQLQLLLLLVLQHDDSVVLSVLLSVLQSVLSVPDDSPDPDGSVLSSLLSSLLSSLVVRVVVVVVCPPQFQQFHQQDDPPPPDDPPLCPPSNLSNVQRPPDPVCNTSHRNSSSVSNVVCPVQADPVLSSLVSSVSSPDDLVSSCVSVVHDSVVSVVSVVVSSVRSVVVSD

Secondary structure (DSSP, 8-state):
--TTTTS-HHHHHHHHHTT-THHHHHHHHHTHHHHHHHHHHHHTTSS-HHHHHHHHHHHHHHHHHH--TTSSS-HHHHHHHHHHHHHHHHHHHHHHHH-S----------------SS---HHHHHHHHH--STT--S--HHHHHHHHHHHHHHS-HHHHHHHHHHHTT--HHHHHHHHT--HHHHHHHHHHHHHHHHHHH-/--TTTTS-HHHHHHHHHTT-THHHHHHHHHTHHHHHHHHHHHHTTSS-HHHHHHHHHHHHHHHHHH--TTSSS-HHHHHHHHHHHHHHHHHHHHHHH--S---------------SS----HHHHHHHHH--STT--S--HHHHHHHHHHHHHHS-HHHHHHHHHHHTT--HHHHHHHHT--HHHHHHHHHHHHHHHHHHH-

Nearest PDB structures (foldseek):
  5ipl-assembly1_F  TM=4.070E-01  e=2.061E-02  Escherichia coli
  8x6f-assembly1_E  TM=4.226E-01  e=3.019E-02  Staphylococcus aureus
  6uu9-assembly1_FFF  TM=5.491E-01  e=1.043E-01  Escherichia coli
  4mq9-assembly1_F  TM=3.831E-01  e=1.342E-02  Thermus thermophilus HB8
  7mki-assembly1_L  TM=3.608E-01  e=3.019E-02  Escherichia coli

Solvent-accessible surface area (backbone atoms only — not comparable to full-atom values): 22309 Å² total; per-residue (Å²): 126,73,92,57,74,89,53,54,68,61,56,47,51,52,45,32,74,72,64,42,65,67,44,56,58,52,53,53,61,72,41,46,63,58,34,47,53,31,28,52,41,37,29,50,56,42,69,53,59,72,57,31,41,51,35,16,49,52,14,40,50,48,26,68,71,66,62,55,82,89,46,90,62,52,59,68,59,46,29,52,48,34,19,47,51,35,36,50,52,51,45,55,54,47,49,67,68,45,74,60,84,71,80,79,78,79,80,81,79,54,82,32,80,78,82,90,80,78,83,64,52,67,58,54,53,55,44,52,68,53,52,66,59,85,87,45,76,62,76,43,73,65,56,26,54,38,48,33,50,53,45,61,71,74,36,53,72,66,40,46,55,50,47,57,48,40,55,46,67,50,49,51,61,58,47,11,61,75,69,70,46,58,46,65,59,41,47,51,35,52,51,50,48,51,54,52,48,53,50,57,30,70,127,73,90,57,73,87,53,52,68,61,57,46,50,53,44,32,75,73,64,42,64,68,46,54,58,52,52,53,62,72,42,47,62,60,34,48,54,31,26,45,40,37,19,27,58,42,62,53,59,73,56,31,40,50,34,15,50,52,14,40,50,49,27,68,71,66,63,54,80,89,45,90,62,52,60,69,59,46,28,52,48,33,20,46,52,36,36,49,51,50,44,55,53,44,54,69,71,33,81,63,89,65,41,23,18,25,66,28,76,74,81,76,69,84,53,88,80,81,70,73,49,67,56,46,53,56,11,54,72,44,56,70,61,86,86,56,79,62,35,41,42,60,51,4,19,51,49,34,50,52,44,59,71,73,36,54,74,66,41,48,55,51,46,56,48,40,55,46,68,51,51,52,62,58,45,12,60,75,69,71,46,57,45,63,61,40,47,51,36,53,51,50,49,51,55,53,48,53,52,65,76,90

Radius of gyration: 23.22 Å; Cα contacts (8 Å, |Δi|>4): 459; chains: 2; bounding box: 47×67×58 Å

Sequence (404 aa):
MNRYENMTDEQLIDMLRAGQEEITDYIMNKYKNLVRKKAKAMYLIGGESDDLIQEGMIGLFKAIRDYKIEKEASFFSFAELCISRQLYSAVQASNRLKHIPLNSYVSLYLDVNHSTEEETPLLEVLQSLTEKSPEEKFIDQENVSNIEKQLEKNLSKFENEVLKLYITGLGYIQIAEILDKPAKSVDNALQRIKNKLSSILLMNRYENMTDEQLIDMLRAGQEEITDYIMNKYKNLVRKKAKAMYLIGGESDDLIQEGMIGLFKAIRDYKIEKEASFFSFAELCISRQLYSAVQASNRLKHIPLNSYVSLYLDVNHSTEEETPLLEVLQSLTEKSPEEKFIDQENVSNIEKQLEKNLSKFENEVLKLYITGLGYIQIAEILDKPAKSVDNALQRIKNKLSSILL

Organism: NCBI:txid1812858